Protein AF-A0A437UVJ8-F1 (afdb_monomer_lite)

Secondary structure (DSSP, 8-state):
-----S----EE------------------PPPPPP------PPPP--------PPPPPP--S--PPPPP--------------------------------TTSHHHHHHHHHHHHHHHHHHHHHHHHHHHHHHHHHHHHHT-HHHHHHHHHHHTTSTTHHHHHHHHHHHHHHHHHHHHTTT-THHHHHHHHHHHHH-SHHHHHHHHHHHHHHHHHHHHHHHHTT-HHHHHHHHHHHHHTT-TTHHHHHHHHHHHHHHHHHHHHHHTT-HHHHHHHHHHTTT---TTS--HHHHHHHHSPPPPPSEEEEE-TTS-S-SEEEEEE-TTS--EEEEEEETTEEEEEEEE-TT-EEEEEE-SEEEEEEEEE-S---HHHHTT-TTSEEEEE-BTTBSEEEEPTTEEEEEE--S-EEE---SHHHHH--

Radius of gyration: 49.09 Å; chains: 1; bounding box: 121×62×156 Å

Structure (mmCIF, N/CA/C/O backbone):
data_AF-A0A437UVJ8-F1
#
_entry.id   AF-A0A437UVJ8-F1
#
loop_
_atom_site.group_PDB
_atom_site.id
_atom_site.type_symbol
_atom_site.label_atom_id
_atom_site.label_alt_id
_atom_site.label_comp_id
_atom_site.label_asym_id
_atom_site.label_entity_id
_atom_site.label_seq_id
_atom_site.pdbx_PDB_ins_code
_atom_site.Cartn_x
_atom_site.Cartn_y
_atom_site.Cartn_z
_atom_site.occupancy
_atom_site.B_iso_or_equiv
_atom_site.auth_seq_id
_atom_site.auth_comp_id
_atom_site.auth_asym_id
_atom_site.auth_atom_id
_atom_site.pdbx_PDB_model_num
ATOM 1 N N . MET A 1 1 ? 27.895 23.394 -26.745 1.00 30.64 1 MET A N 1
ATOM 2 C CA . MET A 1 1 ? 26.952 23.130 -27.858 1.00 30.64 1 MET A CA 1
ATOM 3 C C . MET A 1 1 ? 27.738 22.303 -28.842 1.00 30.64 1 MET A C 1
ATOM 5 O O . MET A 1 1 ? 28.200 22.804 -29.861 1.00 30.64 1 MET A O 1
ATOM 9 N N . ASP A 1 2 ? 28.018 21.077 -28.431 1.00 29.39 2 ASP A N 1
ATOM 10 C CA . ASP A 1 2 ? 28.887 20.183 -29.168 1.00 29.39 2 ASP A CA 1
ATOM 11 C C . ASP A 1 2 ? 27.972 19.329 -30.036 1.00 29.39 2 ASP A C 1
ATOM 13 O O . ASP A 1 2 ? 27.126 18.589 -29.548 1.00 29.39 2 ASP A O 1
ATOM 17 N N . ASN A 1 3 ? 28.047 19.556 -31.345 1.00 36.94 3 ASN A N 1
ATOM 18 C CA . ASN A 1 3 ? 27.390 18.700 -32.321 1.00 36.94 3 ASN A CA 1
ATOM 19 C C . ASN A 1 3 ? 27.933 17.277 -32.167 1.00 36.94 3 ASN A C 1
ATOM 21 O O . ASN A 1 3 ? 29.120 17.112 -31.874 1.00 36.94 3 ASN A O 1
ATOM 25 N N . ILE A 1 4 ? 27.102 16.273 -32.457 1.00 39.38 4 ILE A N 1
ATOM 26 C CA . ILE A 1 4 ? 27.587 14.923 -32.752 1.00 39.38 4 ILE A CA 1
ATOM 27 C C . ILE A 1 4 ? 28.688 15.058 -33.820 1.00 39.38 4 ILE A C 1
ATOM 29 O O . ILE A 1 4 ? 28.456 15.535 -34.936 1.00 39.38 4 ILE A O 1
ATOM 33 N N . GLY A 1 5 ? 29.930 14.808 -33.409 1.00 37.84 5 GLY A N 1
ATOM 34 C CA . GLY A 1 5 ? 31.120 15.256 -34.113 1.00 37.84 5 GLY A CA 1
ATOM 35 C C . GLY A 1 5 ? 31.691 14.178 -35.021 1.00 37.84 5 GLY A C 1
ATOM 36 O O . GLY A 1 5 ? 32.257 13.225 -34.513 1.00 37.84 5 GLY A O 1
ATOM 37 N N . LYS A 1 6 ? 31.661 14.449 -36.338 1.00 37.34 6 LYS A N 1
ATOM 38 C CA . LYS A 1 6 ? 32.481 13.844 -37.416 1.00 37.34 6 LYS A CA 1
ATOM 39 C C . LYS A 1 6 ? 32.245 12.329 -37.599 1.00 37.34 6 LYS A C 1
ATOM 41 O O . LYS A 1 6 ? 32.861 11.536 -36.920 1.00 37.34 6 LYS A O 1
ATOM 46 N N . THR A 1 7 ? 31.474 11.830 -38.567 1.00 40.03 7 THR A N 1
ATOM 47 C CA . THR A 1 7 ? 31.443 12.202 -39.989 1.00 40.03 7 THR A CA 1
ATOM 48 C C . THR A 1 7 ? 30.194 11.570 -40.623 1.00 40.03 7 THR A C 1
ATOM 50 O O . THR A 1 7 ? 30.193 10.373 -40.864 1.00 40.03 7 THR A O 1
ATOM 53 N N . PHE A 1 8 ? 29.151 12.334 -40.968 1.00 45.28 8 PHE A N 1
ATOM 54 C CA . PHE A 1 8 ? 28.099 11.804 -41.850 1.00 45.28 8 PHE A CA 1
ATOM 55 C C . PHE A 1 8 ? 28.640 11.819 -43.285 1.00 45.28 8 PHE A C 1
ATOM 57 O O . PHE A 1 8 ? 28.473 12.793 -44.022 1.00 45.28 8 PHE A O 1
ATOM 64 N N . LYS A 1 9 ? 29.431 10.805 -43.640 1.00 49.38 9 LYS A N 1
ATOM 65 C CA . LYS A 1 9 ? 30.062 10.694 -44.956 1.00 49.38 9 LYS A CA 1
ATOM 66 C C . LYS A 1 9 ? 29.317 9.634 -45.751 1.00 49.38 9 LYS A C 1
ATOM 68 O O . LYS A 1 9 ? 29.670 8.471 -45.662 1.00 49.38 9 LYS A O 1
ATOM 73 N N . GLY A 1 10 ? 28.319 10.050 -46.530 1.00 43.91 10 GLY A N 1
ATOM 74 C CA . GLY A 1 10 ? 27.759 9.183 -47.563 1.00 43.91 10 GLY A CA 1
ATOM 75 C C . GLY A 1 10 ? 28.872 8.830 -48.546 1.00 43.91 10 GLY A C 1
ATOM 76 O O . GLY A 1 10 ? 29.345 9.694 -49.289 1.00 43.91 10 GLY A O 1
ATOM 77 N N . LEU A 1 11 ? 29.361 7.598 -48.482 1.00 50.91 11 LEU A N 1
ATOM 78 C CA . LEU A 1 11 ? 30.217 7.025 -49.510 1.00 50.91 11 LEU A CA 1
ATOM 79 C C . LEU A 1 11 ? 29.343 6.073 -50.331 1.00 50.91 11 LEU A C 1
ATOM 81 O O . LEU A 1 11 ? 28.667 5.235 -49.729 1.00 50.91 11 LEU A O 1
ATOM 85 N N . PRO A 1 12 ? 29.318 6.199 -51.669 1.00 47.44 12 PRO A N 1
ATOM 86 C CA . PRO A 1 12 ? 28.637 5.220 -52.501 1.00 47.44 12 PRO A CA 1
ATOM 87 C C . PRO A 1 12 ? 29.308 3.859 -52.299 1.00 47.44 12 PRO A C 1
ATOM 89 O O . PRO A 1 12 ? 30.537 3.768 -52.308 1.00 47.44 12 PRO A O 1
ATOM 92 N N . LEU A 1 13 ? 28.505 2.816 -52.108 1.00 44.78 13 LEU A N 1
ATOM 93 C CA . LEU A 1 13 ? 28.968 1.434 -52.136 1.00 44.78 13 LEU A CA 1
ATOM 94 C C . LEU A 1 13 ? 29.462 1.164 -53.562 1.00 44.78 13 LEU A C 1
ATOM 96 O O . LEU A 1 13 ? 28.686 1.242 -54.515 1.00 44.78 13 LEU A O 1
ATOM 100 N N . GLU A 1 14 ? 30.767 0.951 -53.728 1.00 40.16 14 GLU A N 1
ATOM 101 C CA . GLU A 1 14 ? 31.361 0.708 -55.043 1.00 40.16 14 GLU A CA 1
ATOM 102 C C . GLU A 1 14 ? 30.761 -0.575 -55.653 1.00 40.16 14 GLU A C 1
ATOM 104 O O . GLU A 1 14 ? 30.834 -1.653 -55.066 1.00 40.16 14 GLU A O 1
ATOM 109 N N . GLU A 1 15 ? 30.129 -0.458 -56.830 1.00 39.84 15 GLU A N 1
ATOM 110 C CA . GLU A 1 15 ? 29.706 -1.605 -57.642 1.00 39.84 15 GLU A CA 1
ATOM 111 C C . GLU A 1 15 ? 30.955 -2.330 -58.167 1.00 39.84 15 GLU A C 1
ATOM 113 O O . GLU A 1 15 ? 31.654 -1.823 -59.049 1.00 39.84 15 GLU A O 1
ATOM 118 N N . ASP A 1 16 ? 31.228 -3.531 -57.653 1.00 37.28 16 ASP A N 1
ATOM 119 C CA . ASP A 1 16 ? 32.323 -4.373 -58.134 1.00 37.28 16 ASP A CA 1
ATOM 120 C C . ASP A 1 16 ? 32.090 -4.816 -59.590 1.00 37.28 16 ASP A C 1
ATOM 122 O O . ASP A 1 16 ? 31.302 -5.716 -59.904 1.00 37.28 16 ASP A O 1
ATOM 126 N N . ALA A 1 17 ? 32.841 -4.195 -60.500 1.00 31.62 17 ALA A N 1
ATOM 127 C CA . ALA A 1 17 ? 33.064 -4.686 -61.847 1.00 31.62 17 ALA A CA 1
ATOM 128 C C . ALA A 1 17 ? 34.191 -5.734 -61.848 1.00 31.62 17 ALA A C 1
ATOM 130 O O . ALA A 1 17 ? 35.330 -5.470 -61.473 1.00 31.62 17 ALA A O 1
ATOM 131 N N . SER A 1 18 ? 33.847 -6.922 -62.341 1.00 36.00 18 SER A N 1
ATOM 132 C CA . SER A 1 18 ? 34.721 -8.050 -62.681 1.00 36.00 18 SER A CA 1
ATOM 133 C C . SER A 1 18 ? 36.075 -7.670 -63.309 1.00 36.00 18 SER A C 1
ATOM 135 O O . SER A 1 18 ? 36.103 -7.008 -64.347 1.00 36.00 18 SER A O 1
ATOM 137 N N . ALA A 1 19 ? 37.172 -8.222 -62.769 1.00 32.19 19 ALA A N 1
ATOM 138 C CA . ALA A 1 19 ? 38.284 -8.782 -63.548 1.00 32.19 19 ALA A CA 1
ATOM 139 C C . ALA A 1 19 ? 39.224 -9.646 -62.681 1.00 32.19 19 ALA A C 1
ATOM 141 O O . ALA A 1 19 ? 39.694 -9.222 -61.629 1.00 32.19 19 ALA A O 1
ATOM 142 N N . ASP A 1 20 ? 39.512 -10.849 -63.185 1.00 34.28 20 ASP A N 1
ATOM 143 C CA . ASP A 1 20 ? 40.611 -11.740 -62.798 1.00 34.28 20 ASP A CA 1
ATOM 144 C C . ASP A 1 20 ? 41.959 -11.014 -62.604 1.00 34.28 20 ASP A C 1
ATOM 146 O O . ASP A 1 20 ? 42.298 -10.129 -63.391 1.00 34.28 20 ASP A O 1
ATOM 150 N N . VAL A 1 21 ? 42.786 -11.490 -61.658 1.00 32.75 21 VAL A N 1
ATOM 151 C CA . VAL A 1 21 ? 44.119 -12.095 -61.912 1.00 32.75 21 VAL A CA 1
ATOM 152 C C . VAL A 1 21 ? 44.901 -12.323 -60.599 1.00 32.75 21 VAL A C 1
ATOM 154 O O . VAL A 1 21 ? 45.072 -11.424 -59.786 1.00 32.75 21 VAL A O 1
ATOM 157 N N . ALA A 1 22 ? 45.487 -13.525 -60.531 1.00 30.48 22 ALA A N 1
ATOM 158 C CA . ALA A 1 22 ? 46.674 -13.964 -59.782 1.00 30.48 22 ALA A CA 1
ATOM 159 C C . ALA A 1 22 ? 46.562 -14.301 -58.283 1.00 30.48 22 ALA A C 1
ATOM 161 O O . ALA A 1 22 ? 46.525 -13.459 -57.395 1.00 30.48 22 ALA A O 1
ATOM 162 N N . ALA A 1 23 ? 46.670 -15.610 -58.055 1.00 34.22 23 ALA A N 1
ATOM 163 C CA . ALA A 1 23 ? 47.070 -16.257 -56.821 1.00 34.22 23 ALA A CA 1
ATOM 164 C C . ALA A 1 23 ? 48.519 -15.924 -56.423 1.00 34.22 23 ALA A C 1
ATOM 166 O O . ALA A 1 23 ? 49.393 -15.992 -57.283 1.00 34.22 23 ALA A O 1
ATOM 167 N N . GLU A 1 24 ? 48.783 -15.746 -55.123 1.00 31.47 24 GLU A N 1
ATOM 168 C CA . GLU A 1 24 ? 49.920 -16.391 -54.448 1.00 31.47 24 GLU A CA 1
ATOM 169 C C . GLU A 1 24 ? 49.739 -16.441 -52.913 1.00 31.47 24 GLU A C 1
ATOM 171 O O . GLU A 1 24 ? 49.370 -15.460 -52.276 1.00 31.47 24 GLU A O 1
ATOM 176 N N . SER A 1 25 ? 50.038 -17.628 -52.369 1.00 34.25 25 SER A N 1
ATOM 177 C CA . SER A 1 25 ? 50.480 -17.974 -51.003 1.00 34.25 25 SER A CA 1
ATOM 178 C C . SER A 1 25 ? 49.618 -17.664 -49.766 1.00 34.25 25 SER A C 1
ATOM 180 O O . SER A 1 25 ? 49.645 -16.583 -49.190 1.00 34.25 25 SER A O 1
ATOM 182 N N . ALA A 1 26 ? 48.977 -18.745 -49.315 1.00 32.97 26 ALA A N 1
ATOM 183 C CA . ALA A 1 26 ? 48.828 -19.232 -47.943 1.00 32.97 26 ALA A CA 1
ATOM 184 C C . ALA A 1 26 ? 49.648 -18.555 -46.823 1.00 32.97 26 ALA A C 1
ATOM 186 O O . ALA A 1 26 ? 50.875 -18.545 -46.873 1.00 32.97 26 ALA A O 1
ATOM 187 N N . ASP A 1 27 ? 48.963 -18.248 -45.717 1.00 36.09 27 ASP A N 1
ATOM 188 C CA . ASP A 1 27 ? 49.369 -18.797 -44.424 1.00 36.09 27 ASP A CA 1
ATOM 189 C C . ASP A 1 27 ? 48.134 -19.190 -43.599 1.00 36.09 27 ASP A C 1
ATOM 191 O O . ASP A 1 27 ? 47.104 -18.519 -43.599 1.00 36.09 27 ASP A O 1
ATOM 195 N N . THR A 1 28 ? 48.220 -20.363 -42.987 1.00 31.59 28 THR A N 1
ATOM 196 C CA . THR A 1 28 ? 47.161 -21.040 -42.230 1.00 31.59 28 THR A CA 1
ATOM 197 C C . THR A 1 28 ? 47.466 -20.886 -40.750 1.00 31.59 28 THR A C 1
ATOM 199 O O . THR A 1 28 ? 48.603 -21.139 -40.379 1.00 31.59 28 THR A O 1
ATOM 202 N N . GLN A 1 29 ? 46.467 -20.559 -39.921 1.00 34.19 29 GLN A N 1
ATOM 203 C CA . GLN A 1 29 ? 46.227 -21.088 -38.559 1.00 34.19 29 GLN A CA 1
ATOM 204 C C . GLN A 1 29 ? 45.229 -20.171 -37.826 1.00 34.19 29 GLN A C 1
ATOM 206 O O . GLN A 1 29 ? 45.334 -18.960 -37.946 1.00 34.19 29 GLN A O 1
ATOM 211 N N . VAL A 1 30 ? 44.274 -20.591 -36.996 1.00 33.19 30 VAL A N 1
ATOM 212 C CA . VAL A 1 30 ? 43.618 -21.857 -36.623 1.00 33.19 30 VAL A CA 1
ATOM 213 C C . VAL A 1 30 ? 42.291 -21.375 -36.010 1.00 33.19 30 VAL A C 1
ATOM 215 O O . VAL A 1 30 ? 42.305 -20.493 -35.153 1.00 33.19 30 VAL A O 1
ATOM 218 N N . ALA A 1 31 ? 41.155 -21.912 -36.455 1.00 35.25 31 ALA A N 1
ATOM 219 C CA . ALA A 1 31 ? 39.865 -21.697 -35.798 1.00 35.25 31 ALA A CA 1
ATOM 220 C C . ALA A 1 31 ? 39.761 -22.607 -34.559 1.00 35.25 31 ALA A C 1
ATOM 222 O O . ALA A 1 31 ? 40.163 -23.770 -34.655 1.00 35.25 31 ALA A O 1
ATOM 223 N N . PRO A 1 32 ? 39.227 -22.143 -33.416 1.00 41.03 32 PRO A N 1
ATOM 224 C CA . PRO A 1 32 ? 38.812 -23.051 -32.357 1.00 41.03 32 PRO A CA 1
ATOM 225 C C . PRO A 1 32 ? 37.486 -23.736 -32.734 1.00 41.03 32 PRO A C 1
ATOM 227 O O . PRO A 1 32 ? 36.556 -23.097 -33.224 1.00 41.03 32 PRO A O 1
ATOM 230 N N . GLU A 1 33 ? 37.436 -25.053 -32.529 1.00 40.62 33 GLU A N 1
ATOM 231 C CA . GLU A 1 33 ? 36.262 -25.909 -32.739 1.00 40.62 33 GLU A CA 1
ATOM 232 C C . GLU A 1 33 ? 35.091 -25.551 -31.798 1.00 40.62 33 GLU A C 1
ATOM 234 O O . GLU A 1 33 ? 35.321 -25.072 -30.683 1.00 40.62 33 GLU A O 1
ATOM 239 N N . PRO A 1 34 ? 33.833 -25.810 -32.208 1.00 40.16 34 PRO A N 1
ATOM 240 C CA . PRO A 1 34 ? 32.656 -25.573 -31.379 1.00 40.16 34 PRO A CA 1
ATOM 241 C C . PRO A 1 34 ? 32.544 -26.637 -30.279 1.00 40.16 34 PRO A C 1
ATOM 243 O O . PRO A 1 34 ? 32.515 -27.836 -30.559 1.00 40.16 34 PRO A O 1
ATOM 246 N N . VAL A 1 35 ? 32.450 -26.203 -29.022 1.00 44.69 35 VAL A N 1
ATOM 247 C CA . VAL A 1 35 ? 32.125 -27.087 -27.895 1.00 44.69 35 VAL A CA 1
ATOM 248 C C . VAL A 1 35 ? 30.613 -27.317 -27.814 1.00 44.69 35 VAL A C 1
ATOM 250 O O . VAL A 1 35 ? 29.823 -26.382 -27.718 1.00 44.69 35 VAL A O 1
ATOM 253 N N . ASP A 1 36 ? 30.245 -28.594 -27.878 1.00 36.53 36 ASP A N 1
ATOM 254 C CA . ASP A 1 36 ? 28.903 -29.164 -27.736 1.00 36.53 36 ASP A CA 1
ATOM 255 C C . ASP A 1 36 ? 28.364 -28.974 -26.295 1.00 36.53 36 ASP A C 1
ATOM 257 O O . ASP A 1 36 ? 29.069 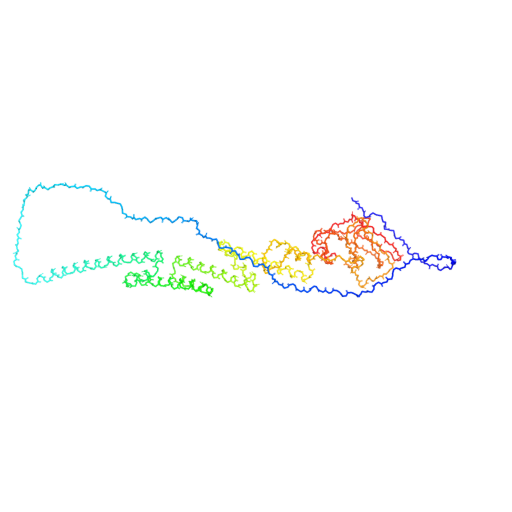-29.315 -25.334 1.00 36.53 36 ASP A O 1
ATOM 261 N N . PRO A 1 37 ? 27.146 -28.429 -26.093 1.00 45.75 37 PRO A N 1
ATOM 262 C CA . PRO A 1 37 ? 26.586 -28.208 -24.770 1.00 45.75 37 PRO A CA 1
ATOM 263 C C . PRO A 1 37 ? 25.905 -29.484 -24.268 1.00 45.75 37 PRO A C 1
ATOM 265 O O . PRO A 1 37 ? 24.725 -29.723 -24.508 1.00 45.75 37 PRO A O 1
ATOM 268 N N . THR A 1 38 ? 26.619 -30.314 -23.511 1.00 37.41 38 THR A N 1
ATOM 269 C CA . THR A 1 38 ? 25.976 -31.314 -22.644 1.00 37.41 38 THR A CA 1
ATOM 270 C C . THR A 1 38 ? 26.791 -31.522 -21.372 1.00 37.41 38 THR A C 1
ATOM 272 O O . THR A 1 38 ? 27.713 -32.331 -21.324 1.00 37.41 38 THR A O 1
ATOM 275 N N . ALA A 1 39 ? 26.409 -30.817 -20.308 1.00 35.31 39 ALA A N 1
ATOM 276 C CA . ALA A 1 39 ? 26.750 -31.191 -18.941 1.00 35.31 39 ALA A CA 1
ATOM 277 C C . ALA A 1 39 ? 25.602 -30.799 -18.003 1.00 35.31 39 ALA A C 1
ATOM 279 O O . ALA A 1 39 ? 25.485 -29.669 -17.542 1.00 35.31 39 ALA A O 1
ATOM 280 N N . VAL A 1 40 ? 24.744 -31.782 -17.746 1.00 39.47 40 VAL A N 1
ATOM 281 C CA . VAL A 1 40 ? 23.846 -31.833 -16.594 1.00 39.47 40 VAL A CA 1
ATOM 282 C C . VAL A 1 40 ? 24.712 -31.969 -15.338 1.00 39.47 40 VAL A C 1
ATOM 284 O O . VAL A 1 40 ? 25.408 -32.970 -15.180 1.00 39.47 40 VAL A O 1
ATOM 287 N N . GLN A 1 41 ? 24.647 -30.994 -14.435 1.00 37.09 41 GLN A N 1
ATOM 288 C CA . GLN A 1 41 ? 25.031 -31.134 -13.026 1.00 37.09 41 GLN A CA 1
ATOM 289 C C . GLN A 1 41 ? 23.935 -30.444 -12.208 1.00 37.09 41 GLN A C 1
ATOM 291 O O . GLN A 1 41 ? 23.757 -29.237 -12.282 1.00 37.09 41 GLN A O 1
ATOM 296 N N . ALA A 1 42 ? 22.974 -31.224 -11.715 1.00 35.25 42 ALA A N 1
ATOM 297 C CA . ALA A 1 42 ? 22.994 -31.849 -10.390 1.00 35.25 42 ALA A CA 1
ATOM 298 C C . ALA A 1 42 ? 22.687 -3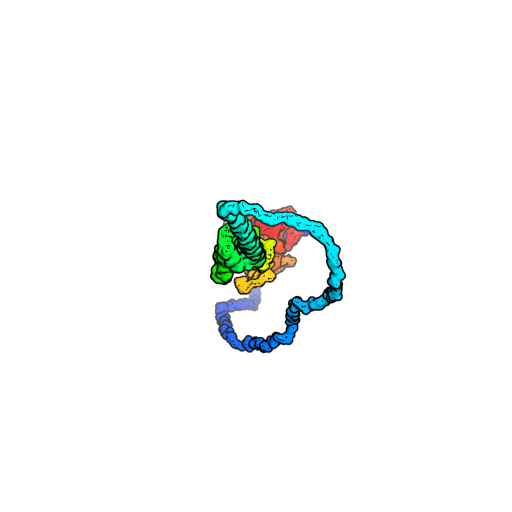0.818 -9.294 1.00 35.25 42 ALA A C 1
ATOM 300 O O . ALA A 1 42 ? 23.565 -30.114 -8.804 1.00 35.25 42 ALA A O 1
ATOM 301 N N . ALA A 1 43 ? 21.399 -30.761 -8.949 1.00 38.72 43 ALA A N 1
ATOM 302 C CA . ALA A 1 43 ? 20.881 -30.089 -7.770 1.00 38.72 43 ALA A CA 1
ATOM 303 C C . ALA A 1 43 ? 21.575 -30.618 -6.500 1.00 38.72 43 ALA A C 1
ATOM 305 O O . ALA A 1 43 ? 21.777 -31.832 -6.394 1.00 38.72 43 ALA A O 1
ATOM 306 N N . PRO A 1 44 ? 21.915 -29.760 -5.526 1.00 45.62 44 PRO A N 1
ATOM 307 C CA . PRO A 1 44 ? 22.248 -30.234 -4.195 1.00 45.62 44 PRO A CA 1
ATOM 308 C C . PRO A 1 44 ? 20.981 -30.741 -3.485 1.00 45.62 44 PRO A C 1
ATOM 310 O O . PRO A 1 44 ? 19.945 -30.079 -3.473 1.00 45.62 44 PRO A O 1
ATOM 313 N N . GLU A 1 45 ? 21.084 -31.946 -2.924 1.00 45.59 45 GLU A N 1
ATOM 314 C CA . GLU A 1 45 ? 20.082 -32.579 -2.062 1.00 45.59 45 GLU A CA 1
ATOM 315 C C . GLU A 1 45 ? 19.835 -31.772 -0.767 1.00 45.59 45 GLU A C 1
ATOM 317 O O . GLU A 1 45 ? 20.728 -31.055 -0.305 1.00 45.59 45 GLU A O 1
ATOM 322 N N . PRO A 1 46 ? 18.631 -31.884 -0.170 1.00 40.44 46 PRO A N 1
ATOM 323 C CA . PRO A 1 46 ? 18.207 -31.067 0.961 1.00 40.44 46 PRO A CA 1
ATOM 324 C C . PRO A 1 46 ? 18.918 -31.483 2.254 1.00 40.44 46 PRO A C 1
ATOM 326 O O . PRO A 1 46 ? 18.992 -32.664 2.593 1.00 40.44 46 PRO A O 1
ATOM 329 N N . VAL A 1 47 ? 19.405 -30.496 3.004 1.00 44.56 47 VAL A N 1
ATOM 330 C CA . VAL A 1 47 ? 19.905 -30.686 4.370 1.00 44.56 47 VAL A CA 1
ATOM 331 C C . VAL A 1 47 ? 18.720 -30.670 5.338 1.00 44.56 47 VAL A C 1
ATOM 333 O O . VAL A 1 47 ? 18.049 -29.653 5.487 1.00 44.56 47 VAL A O 1
ATOM 336 N N . ASP A 1 48 ? 18.464 -31.820 5.962 1.00 38.06 48 ASP A N 1
ATOM 337 C CA . ASP A 1 48 ? 17.498 -32.027 7.051 1.00 38.06 48 ASP A CA 1
ATOM 338 C C . ASP A 1 48 ? 18.011 -31.341 8.343 1.00 38.06 48 ASP A C 1
ATOM 340 O O . ASP A 1 48 ? 19.222 -31.382 8.605 1.00 38.06 48 ASP A O 1
ATOM 344 N N . PRO A 1 49 ? 17.153 -30.691 9.157 1.00 46.94 49 PRO A N 1
ATOM 345 C CA . PRO A 1 49 ? 17.567 -29.823 10.244 1.00 46.94 49 PRO A CA 1
ATOM 346 C C . PRO A 1 49 ? 17.720 -30.626 11.538 1.00 46.94 49 PRO A C 1
ATOM 348 O O . PRO A 1 49 ? 16.762 -31.190 12.065 1.00 46.94 49 PRO A O 1
ATOM 351 N N . ALA A 1 50 ? 18.924 -30.639 12.099 1.00 36.94 50 ALA A N 1
ATOM 352 C CA . ALA A 1 50 ? 19.150 -31.117 13.454 1.00 36.94 50 ALA A CA 1
ATOM 353 C C . ALA A 1 50 ? 20.211 -30.258 14.150 1.00 36.94 50 ALA A C 1
ATOM 355 O O . ALA A 1 50 ? 21.252 -29.952 13.575 1.00 36.94 50 ALA A O 1
ATOM 356 N N . ASP A 1 51 ? 19.909 -29.930 15.406 1.00 36.81 51 ASP A N 1
ATOM 357 C CA . ASP A 1 51 ? 20.785 -29.372 16.442 1.00 36.81 51 ASP A CA 1
ATOM 358 C C . ASP A 1 51 ? 20.982 -27.847 16.499 1.00 36.81 51 ASP A C 1
ATOM 360 O O . ASP A 1 51 ? 22.056 -27.316 16.230 1.00 36.81 51 ASP A O 1
ATOM 364 N N . ALA A 1 52 ? 19.966 -27.156 17.034 1.00 34.81 52 ALA A N 1
ATOM 365 C CA . ALA A 1 52 ? 20.169 -26.030 17.956 1.00 34.81 52 ALA A CA 1
ATOM 366 C C . ALA A 1 52 ? 18.939 -25.807 18.862 1.00 34.81 52 ALA A C 1
ATOM 368 O O . ALA A 1 52 ? 18.291 -24.765 18.831 1.00 34.81 52 ALA A O 1
ATOM 369 N N . GLN A 1 53 ? 18.607 -26.791 19.704 1.00 37.50 53 GLN A N 1
ATOM 370 C CA . GLN A 1 53 ? 17.834 -26.517 20.917 1.00 37.50 53 GLN A CA 1
ATOM 371 C C . GLN A 1 53 ? 18.787 -25.969 21.985 1.00 37.50 53 GLN A C 1
ATOM 373 O O . GLN A 1 53 ? 19.532 -26.726 22.604 1.00 37.50 53 GLN A O 1
ATOM 378 N N . VAL A 1 54 ? 18.742 -24.661 22.233 1.00 40.03 54 VAL A N 1
ATOM 379 C CA . VAL A 1 54 ? 19.178 -24.089 23.512 1.00 40.03 54 VAL A CA 1
ATOM 380 C C . VAL A 1 54 ? 17.937 -23.517 24.178 1.00 40.03 54 VAL A C 1
ATOM 382 O O . VAL A 1 54 ? 17.451 -22.448 23.822 1.00 40.03 54 VAL A O 1
ATOM 385 N N . ALA A 1 55 ? 17.392 -24.286 25.117 1.00 36.56 55 ALA A N 1
ATOM 386 C CA . ALA A 1 55 ? 16.381 -23.806 26.043 1.00 36.56 55 ALA A CA 1
ATOM 387 C C . ALA A 1 55 ? 16.991 -22.708 26.938 1.00 36.56 55 ALA A C 1
ATOM 389 O O . ALA A 1 55 ? 18.116 -22.888 27.415 1.00 36.56 55 ALA A O 1
ATOM 390 N N . PRO A 1 56 ? 16.289 -21.593 27.194 1.00 43.19 56 PRO A N 1
ATOM 391 C CA . PRO A 1 56 ? 16.735 -20.618 28.180 1.00 43.19 56 PRO A CA 1
ATOM 392 C C . PRO A 1 56 ? 16.615 -21.192 29.602 1.00 43.19 56 PRO A C 1
ATOM 394 O O . PRO A 1 56 ? 15.616 -21.824 29.952 1.00 43.19 56 PRO A O 1
ATOM 397 N N . GLU A 1 57 ? 17.641 -20.963 30.426 1.00 47.72 57 GLU A N 1
ATOM 398 C CA . GLU A 1 57 ? 17.596 -21.224 31.869 1.00 47.72 57 GLU A CA 1
ATOM 399 C C . GLU A 1 57 ? 16.542 -20.332 32.561 1.00 47.72 57 GLU A C 1
ATOM 401 O O . GLU A 1 57 ? 16.336 -19.185 32.152 1.00 47.72 57 GLU A O 1
ATOM 406 N N . PRO A 1 58 ? 15.871 -20.822 33.622 1.00 41.16 58 PRO A N 1
ATOM 407 C CA . PRO A 1 58 ? 14.823 -20.078 34.305 1.00 41.16 58 PRO A CA 1
ATOM 408 C C . PRO A 1 58 ? 15.431 -18.985 35.191 1.00 41.16 58 PRO A C 1
ATOM 410 O O . PRO A 1 58 ? 16.127 -19.277 36.164 1.00 41.16 58 PRO A O 1
ATOM 413 N N . VAL A 1 59 ? 15.137 -17.720 34.887 1.00 47.25 59 VAL A N 1
ATOM 414 C CA . VAL A 1 59 ? 15.441 -16.592 35.777 1.00 47.25 59 VAL A CA 1
ATOM 415 C C . VAL A 1 59 ? 14.302 -16.365 36.774 1.00 47.25 59 VAL A C 1
ATOM 417 O O . VAL A 1 59 ? 13.154 -16.119 36.414 1.00 47.25 59 VAL A O 1
ATOM 420 N N . ASP A 1 60 ? 14.676 -16.484 38.044 1.00 37.75 60 ASP A N 1
ATOM 421 C CA . ASP A 1 60 ? 13.920 -16.233 39.271 1.00 37.75 60 ASP A CA 1
ATOM 422 C C . ASP A 1 60 ? 13.393 -14.779 39.334 1.00 37.75 60 ASP A C 1
ATOM 424 O O . ASP A 1 60 ? 14.195 -13.838 39.279 1.00 37.75 60 ASP A O 1
ATOM 428 N N . PRO A 1 61 ? 12.072 -14.540 39.457 1.00 38.88 61 PRO A N 1
ATOM 429 C CA . PRO A 1 61 ? 11.530 -13.199 39.609 1.00 38.88 61 PRO A CA 1
ATOM 430 C C . PRO A 1 61 ? 11.556 -12.797 41.088 1.00 38.88 61 PRO A C 1
ATOM 432 O O . PRO A 1 61 ? 10.535 -12.808 41.772 1.00 38.88 61 PRO A O 1
ATOM 435 N N . THR A 1 62 ? 12.721 -12.388 41.587 1.00 38.31 62 THR A N 1
ATOM 436 C CA . THR A 1 62 ? 12.832 -11.767 42.914 1.00 38.31 62 THR A CA 1
ATOM 437 C C . THR A 1 62 ? 13.561 -10.429 42.826 1.00 38.31 62 THR A C 1
ATOM 439 O O . THR A 1 62 ? 14.761 -10.349 43.067 1.00 38.31 62 THR A O 1
ATOM 442 N N . ALA A 1 63 ? 12.823 -9.356 42.513 1.00 33.28 63 ALA A N 1
ATOM 443 C CA . ALA A 1 63 ? 13.146 -7.992 42.948 1.00 33.28 63 ALA A CA 1
ATOM 444 C C . ALA A 1 63 ? 11.969 -7.016 42.741 1.00 33.28 63 ALA A C 1
ATOM 446 O O . ALA A 1 63 ? 11.702 -6.554 41.640 1.00 33.28 63 ALA A O 1
ATOM 447 N N . ALA A 1 64 ? 11.344 -6.658 43.865 1.00 35.72 64 ALA A N 1
ATOM 448 C CA . ALA A 1 64 ? 10.857 -5.319 44.196 1.00 35.72 64 ALA A CA 1
ATOM 449 C C . ALA A 1 64 ? 9.846 -4.627 43.256 1.00 35.72 64 ALA A C 1
ATOM 451 O O . ALA A 1 64 ? 10.195 -3.750 42.470 1.00 35.72 64 ALA A O 1
ATOM 452 N N . GLN A 1 65 ? 8.557 -4.842 43.530 1.00 33.69 65 GLN A N 1
ATOM 453 C CA . GLN A 1 65 ? 7.590 -3.743 43.514 1.00 33.69 65 GLN A CA 1
ATOM 454 C C . GLN A 1 65 ? 6.928 -3.641 44.886 1.00 33.69 65 GLN A C 1
ATOM 456 O O . GLN A 1 65 ? 6.332 -4.586 45.398 1.00 33.69 65 GLN A O 1
ATOM 461 N N . ALA A 1 66 ? 7.133 -2.481 45.506 1.00 36.47 66 ALA A N 1
ATOM 462 C CA . ALA A 1 66 ? 6.573 -2.104 46.787 1.00 36.47 66 ALA A CA 1
ATOM 463 C C . ALA A 1 66 ? 5.050 -1.977 46.667 1.00 36.47 66 ALA A C 1
ATOM 465 O O . ALA A 1 66 ? 4.546 -1.137 45.923 1.00 36.47 66 ALA A O 1
ATOM 466 N N . ALA A 1 67 ? 4.331 -2.802 47.424 1.00 34.69 67 ALA A N 1
ATOM 467 C CA . ALA A 1 67 ? 2.927 -2.575 47.718 1.00 34.69 67 ALA A CA 1
ATOM 468 C C . ALA A 1 67 ? 2.802 -1.374 48.676 1.00 34.69 67 ALA A C 1
ATOM 470 O O . ALA A 1 67 ? 3.566 -1.304 49.644 1.00 34.69 67 ALA A O 1
ATOM 471 N N . PRO A 1 68 ? 1.867 -0.433 48.461 1.00 41.00 68 PRO A N 1
ATOM 472 C CA . PRO A 1 68 ? 1.491 0.503 49.508 1.00 41.00 68 PRO A CA 1
ATOM 473 C C . PRO A 1 68 ? 0.712 -0.238 50.606 1.00 41.00 68 PRO A C 1
ATOM 475 O O . PRO A 1 68 ? -0.240 -0.970 50.333 1.00 41.00 68 PRO A O 1
ATOM 478 N N . GLU A 1 69 ? 1.157 -0.058 51.849 1.00 42.03 69 GLU A N 1
ATOM 479 C CA . GLU A 1 69 ? 0.511 -0.562 53.063 1.00 42.03 69 GLU A CA 1
ATOM 480 C C . GLU A 1 69 ? -0.910 0.012 53.257 1.00 42.03 69 GLU A C 1
ATOM 482 O O . GLU A 1 69 ? -1.203 1.125 52.805 1.00 42.03 69 GLU A O 1
ATOM 487 N N . PRO A 1 70 ? -1.804 -0.725 53.946 1.00 39.56 70 PRO A N 1
ATOM 488 C CA . PRO A 1 70 ? -3.192 -0.330 54.147 1.00 39.56 70 PRO A CA 1
ATOM 489 C C . PRO A 1 70 ? -3.302 0.797 55.183 1.00 39.56 70 PRO A C 1
ATOM 491 O O . PRO A 1 70 ? -2.785 0.690 56.294 1.00 39.56 70 PRO A O 1
ATOM 494 N N . VAL A 1 71 ? -4.022 1.868 54.845 1.00 44.06 71 VAL A N 1
ATOM 495 C CA . VAL A 1 71 ? -4.389 2.916 55.808 1.00 44.06 71 VAL A CA 1
ATOM 496 C C . VAL A 1 71 ? -5.646 2.510 56.579 1.00 44.06 71 VAL A C 1
ATOM 498 O O . VAL A 1 71 ? -6.758 2.535 56.059 1.00 44.06 71 VAL A O 1
ATOM 501 N N . ASP A 1 72 ? -5.432 2.134 57.838 1.00 35.94 72 ASP A N 1
ATOM 502 C CA . ASP A 1 72 ? -6.441 1.942 58.881 1.00 35.94 72 ASP A CA 1
ATOM 503 C C . ASP A 1 72 ? -6.925 3.314 59.407 1.00 35.94 72 ASP A C 1
ATOM 505 O O . ASP A 1 72 ? -6.104 4.117 59.871 1.00 35.94 72 ASP A O 1
ATOM 509 N N . PRO A 1 73 ? -8.228 3.647 59.339 1.00 44.59 73 PRO A N 1
ATOM 510 C CA . PRO A 1 73 ? -8.736 4.909 59.840 1.00 44.59 73 PRO A CA 1
ATOM 511 C C . PRO A 1 73 ? -9.141 4.755 61.306 1.00 44.59 73 PRO A C 1
ATOM 513 O O . PRO A 1 73 ? -10.321 4.613 61.604 1.00 44.59 73 PRO A O 1
ATOM 516 N N . THR A 1 74 ? -8.206 4.839 62.254 1.00 35.69 74 THR A N 1
ATOM 517 C CA . THR A 1 74 ? -8.554 5.181 63.647 1.00 35.69 74 THR A CA 1
ATOM 518 C C . THR A 1 74 ? -7.369 5.808 64.383 1.00 35.69 74 THR A C 1
ATOM 520 O O . THR A 1 74 ? -6.472 5.124 64.868 1.00 35.69 74 THR A O 1
ATOM 523 N N . ALA A 1 75 ? -7.420 7.130 64.559 1.00 32.66 75 ALA A N 1
ATOM 524 C CA . ALA A 1 75 ? -6.721 7.829 65.631 1.00 32.66 75 ALA A CA 1
ATOM 525 C C . ALA A 1 75 ? -7.721 8.712 66.383 1.00 32.66 75 ALA A C 1
ATOM 527 O O . ALA A 1 75 ? -8.526 9.442 65.809 1.00 32.66 75 ALA A O 1
ATOM 528 N N . VAL A 1 76 ? -7.669 8.557 67.695 1.00 37.41 76 VAL A N 1
ATOM 529 C CA . VAL A 1 76 ? -8.643 8.933 68.711 1.00 37.41 76 VAL A CA 1
ATOM 530 C C . VAL A 1 76 ? -8.264 10.270 69.376 1.00 37.41 76 VAL A C 1
ATOM 532 O O . VAL A 1 76 ? -7.086 10.550 69.564 1.00 37.41 76 VAL A O 1
ATOM 535 N N . GLN A 1 77 ? -9.303 10.999 69.819 1.00 34.25 77 GLN A N 1
ATOM 536 C CA . GLN A 1 77 ? -9.367 11.991 70.919 1.00 34.25 77 GLN A CA 1
ATOM 537 C C . GLN A 1 77 ? -8.708 13.377 70.769 1.00 34.25 77 GLN A C 1
ATOM 539 O O . GLN A 1 77 ? -7.499 13.511 70.639 1.00 34.25 77 GLN A O 1
ATOM 544 N N . ALA A 1 78 ? -9.486 14.435 71.046 1.00 31.12 78 ALA A N 1
ATOM 545 C CA . ALA A 1 78 ? -9.671 14.914 72.427 1.00 31.12 78 ALA A CA 1
ATOM 546 C C . ALA A 1 78 ? -10.646 16.111 72.515 1.00 31.12 78 ALA A C 1
ATOM 548 O O . ALA A 1 78 ? -10.455 17.126 71.853 1.00 31.12 78 ALA A O 1
ATOM 549 N N . ALA A 1 79 ? -11.636 16.033 73.408 1.00 33.47 79 ALA A N 1
ATOM 550 C CA . ALA A 1 79 ? -12.257 17.200 74.041 1.00 33.47 79 ALA A CA 1
ATOM 551 C C . ALA A 1 79 ? -12.642 16.824 75.493 1.00 33.47 79 ALA A C 1
ATOM 553 O O . ALA A 1 79 ? -13.062 15.684 75.705 1.00 33.47 79 ALA A O 1
ATOM 554 N N . PRO A 1 80 ? -12.430 17.705 76.493 1.00 42.94 80 PRO A N 1
ATOM 555 C CA . PRO A 1 80 ? -12.358 17.316 77.903 1.00 42.94 80 PRO A CA 1
ATOM 556 C C . PRO A 1 80 ? -13.700 17.343 78.668 1.00 42.94 80 PRO A C 1
ATOM 558 O O . PRO A 1 80 ? -14.716 17.835 78.187 1.00 42.94 80 PRO A O 1
ATOM 561 N N . GLU A 1 81 ? -13.618 16.776 79.875 1.00 37.28 81 GLU A N 1
ATOM 562 C CA . GLU A 1 81 ? -14.621 16.403 80.894 1.00 37.28 81 GLU A CA 1
ATOM 563 C C . GLU A 1 81 ? -15.099 17.603 81.802 1.00 37.28 81 GLU A C 1
ATOM 565 O O . GLU A 1 81 ? -14.816 18.746 81.445 1.00 37.28 81 GLU A O 1
ATOM 570 N N . PRO A 1 82 ? -15.843 17.442 82.935 1.00 60.41 82 PRO A N 1
ATOM 571 C CA . PRO A 1 82 ? -17.157 18.067 83.192 1.00 60.41 82 PRO A CA 1
ATOM 572 C C . PRO A 1 82 ? -17.247 18.970 84.460 1.00 60.41 82 PRO A C 1
ATOM 574 O O . PRO A 1 82 ? -16.335 18.988 85.279 1.00 60.41 82 PRO A O 1
ATOM 577 N N . ALA A 1 83 ? -18.379 19.674 84.647 1.00 35.47 83 ALA A N 1
ATOM 578 C CA . ALA A 1 83 ? -18.950 20.269 85.893 1.00 35.47 83 ALA A CA 1
ATOM 579 C C . ALA A 1 83 ? -19.970 21.356 85.459 1.00 35.47 83 ALA A C 1
ATOM 581 O O . ALA A 1 83 ? -19.731 22.013 84.457 1.00 35.47 83 ALA A O 1
ATOM 582 N N . GLU A 1 84 ? -21.130 21.653 86.052 1.00 36.31 84 GLU A N 1
ATOM 583 C CA . GLU A 1 84 ? -21.670 21.527 87.409 1.00 36.31 84 GLU A CA 1
ATOM 584 C C . GLU A 1 84 ? -23.206 21.781 87.345 1.00 36.31 84 GLU A C 1
ATOM 586 O O . GLU A 1 84 ? -23.719 22.409 86.420 1.00 36.31 84 GLU A O 1
ATOM 591 N N . VAL A 1 85 ? -23.943 21.310 88.349 1.00 39.06 85 VAL A N 1
ATOM 592 C CA . VAL A 1 85 ? -25.400 21.459 88.598 1.00 39.06 85 VAL A CA 1
ATOM 593 C C . VAL A 1 85 ? -25.531 22.142 89.982 1.00 39.06 85 VAL A C 1
ATOM 595 O O . VAL A 1 85 ? -24.631 21.902 90.788 1.00 39.06 85 VAL A O 1
ATOM 598 N N . PRO A 1 86 ? -26.642 22.777 90.441 1.00 63.41 86 PRO A N 1
ATOM 599 C CA . PRO A 1 86 ? -27.667 23.707 89.906 1.00 63.41 86 PRO A CA 1
ATOM 600 C C . PRO A 1 86 ? -27.696 25.009 90.806 1.00 63.41 86 PRO A C 1
ATOM 602 O O . PRO A 1 86 ? -26.605 25.331 91.272 1.00 63.41 86 PRO A O 1
ATOM 605 N N . PRO A 1 87 ? -28.787 25.790 91.121 1.00 47.69 87 PRO A N 1
ATOM 606 C CA . PRO A 1 87 ? -30.156 25.400 91.549 1.00 47.69 87 PRO A CA 1
ATOM 607 C C . PRO A 1 87 ? -31.353 26.239 90.999 1.00 47.69 87 PRO A C 1
ATOM 609 O O . PRO A 1 87 ? -31.213 27.329 90.456 1.00 47.69 87 PRO A O 1
ATOM 612 N N . ALA A 1 88 ? -32.560 25.684 91.184 1.00 41.31 88 ALA A N 1
ATOM 613 C CA . ALA A 1 88 ? -33.898 26.318 91.108 1.00 41.31 88 ALA A CA 1
ATOM 614 C C . ALA A 1 88 ? -34.131 27.291 92.312 1.00 41.31 88 ALA A C 1
ATOM 616 O O . ALA A 1 88 ? -33.218 27.350 93.139 1.00 41.31 88 ALA A O 1
ATOM 617 N N . PRO A 1 89 ? -35.291 27.976 92.552 1.00 60.22 89 PRO A N 1
ATOM 618 C CA . PRO A 1 89 ? -36.660 27.823 92.006 1.00 60.22 89 PRO A CA 1
ATOM 619 C C . PRO A 1 89 ? -37.400 29.159 91.699 1.00 60.22 89 PRO A C 1
ATOM 621 O O . PRO A 1 89 ? -36.840 30.236 91.842 1.00 60.22 89 PRO A O 1
ATOM 624 N N . GLU A 1 90 ? -38.604 29.127 91.112 1.00 38.12 90 GLU A N 1
ATOM 625 C CA . GLU A 1 90 ? -39.909 29.593 91.665 1.00 38.12 90 GLU A CA 1
ATOM 626 C C . GLU A 1 90 ? -40.719 30.128 90.454 1.00 38.12 90 GLU A C 1
ATOM 628 O O . GLU A 1 90 ? -40.117 30.578 89.488 1.00 38.12 90 GLU A O 1
ATOM 633 N N . ALA A 1 91 ? -42.045 30.191 90.345 1.00 35.66 91 ALA A N 1
ATOM 634 C CA . ALA A 1 91 ? -43.209 29.646 91.027 1.00 35.66 91 ALA A CA 1
ATOM 635 C C . ALA A 1 91 ? -44.432 30.024 90.138 1.00 35.66 91 ALA A C 1
ATOM 637 O O . ALA A 1 91 ? -44.546 31.182 89.762 1.00 35.66 91 ALA A O 1
ATOM 638 N N . VAL A 1 92 ? -45.283 29.036 89.789 1.00 45.25 92 VAL A N 1
ATOM 639 C CA . VAL A 1 92 ? -46.779 28.978 89.875 1.00 45.25 92 VAL A CA 1
ATOM 640 C C . VAL A 1 92 ? -47.583 30.178 89.254 1.00 45.25 92 VAL A C 1
ATOM 642 O O . VAL A 1 92 ? -47.251 31.319 89.545 1.00 45.25 92 VAL A O 1
ATOM 645 N N . PRO A 1 93 ? -48.721 29.994 88.514 1.00 46.38 93 PRO A N 1
ATOM 646 C CA . PRO A 1 93 ? -49.787 29.120 88.993 1.00 46.38 93 PRO A CA 1
ATOM 647 C C . PRO A 1 93 ? -50.694 28.318 88.035 1.00 46.38 93 PRO A C 1
ATOM 649 O O . PRO A 1 93 ? -51.160 28.765 86.997 1.00 46.38 93 PRO A O 1
ATOM 652 N N . ALA A 1 94 ? -50.969 27.100 88.520 1.00 37.00 94 ALA A N 1
ATOM 653 C CA . ALA A 1 94 ? -52.248 26.394 88.678 1.00 37.00 94 ALA A CA 1
ATOM 654 C C . ALA A 1 94 ? -53.457 26.712 87.762 1.00 37.00 94 ALA A C 1
ATOM 656 O O . ALA A 1 94 ? -54.123 27.726 87.925 1.00 37.00 94 ALA A O 1
ATOM 657 N N . ALA A 1 95 ? -53.791 25.705 86.937 1.00 42.59 95 ALA A N 1
ATOM 658 C CA . ALA A 1 95 ? -55.059 24.948 86.827 1.00 42.59 95 ALA A CA 1
ATOM 659 C C . ALA A 1 95 ? -56.425 25.690 86.768 1.00 42.59 95 ALA A C 1
ATOM 661 O O . ALA A 1 95 ? -56.686 26.636 87.503 1.00 42.59 95 ALA A O 1
ATOM 662 N N . PRO A 1 96 ? -57.398 25.138 86.008 1.00 42.47 96 PRO A N 1
ATOM 663 C CA . PRO A 1 96 ? -58.188 24.045 86.586 1.00 42.47 96 PRO A CA 1
ATOM 664 C C . PRO A 1 96 ? -58.474 22.866 85.635 1.00 42.47 96 PRO A C 1
ATOM 666 O O . PRO A 1 96 ? -58.556 23.002 84.418 1.00 42.47 96 PRO A O 1
ATOM 669 N N . ALA A 1 97 ? -58.667 21.695 86.244 1.00 45.22 97 ALA A N 1
ATOM 670 C CA . ALA A 1 97 ? -59.072 20.434 85.619 1.00 45.22 97 ALA A CA 1
ATOM 671 C C . ALA A 1 97 ? -60.629 20.300 85.540 1.00 45.22 97 ALA A C 1
ATOM 673 O O . ALA A 1 97 ? -61.344 21.252 85.862 1.00 45.22 97 ALA A O 1
ATOM 674 N N . PRO A 1 98 ? -61.199 19.176 85.053 1.00 49.94 98 PRO A N 1
ATOM 675 C CA . PRO A 1 98 ? -62.152 19.126 83.945 1.00 49.94 98 PRO A CA 1
ATOM 676 C C . PRO A 1 98 ? -63.635 19.140 84.368 1.00 49.94 98 PRO A C 1
ATOM 678 O O . PRO A 1 98 ? -64.019 18.620 85.417 1.00 49.94 98 PRO A O 1
ATOM 681 N N . LYS A 1 99 ? -64.518 19.654 83.498 1.00 47.19 99 LYS A N 1
ATOM 682 C CA . LYS A 1 99 ? -65.978 19.479 83.627 1.00 47.19 99 LYS A CA 1
ATOM 683 C C . LYS A 1 99 ? -66.427 18.241 82.844 1.00 47.19 99 LYS A C 1
ATOM 685 O O . LYS A 1 99 ? -66.115 18.101 81.667 1.00 47.19 99 LYS A O 1
ATOM 690 N N . LYS A 1 100 ? -67.171 17.356 83.520 1.00 53.91 100 LYS A N 1
ATOM 691 C CA . LYS A 1 100 ? -67.740 16.097 83.004 1.00 53.91 100 LYS A CA 1
ATOM 692 C C . LYS A 1 100 ? -68.419 16.296 81.639 1.00 53.91 100 LYS A C 1
ATOM 694 O O . LYS A 1 100 ? -69.480 16.915 81.575 1.00 53.91 100 LYS A O 1
ATOM 699 N N . ALA A 1 101 ? -67.848 15.726 80.578 1.00 45.47 101 ALA A N 1
ATOM 700 C CA . ALA A 1 101 ? -68.455 15.686 79.250 1.00 45.47 101 ALA A CA 1
ATOM 701 C C . ALA A 1 101 ? -68.704 14.235 78.801 1.00 45.47 101 ALA A C 1
ATOM 703 O O . ALA A 1 101 ? -67.913 13.333 79.062 1.00 45.47 101 ALA A O 1
ATOM 704 N N . LYS A 1 102 ? -69.872 14.044 78.181 1.00 55.47 102 LYS A N 1
ATOM 705 C CA . LYS A 1 102 ? -70.520 12.787 77.766 1.00 55.47 102 LYS A CA 1
ATOM 706 C C . LYS A 1 102 ? -69.680 11.985 76.738 1.00 55.47 102 LYS A C 1
ATOM 708 O O . LYS A 1 102 ? -68.953 12.598 75.961 1.00 55.47 102 LYS A O 1
ATOM 713 N N . PRO A 1 103 ? -69.821 10.642 76.661 1.00 42.31 103 PRO A N 1
ATOM 714 C CA . PRO A 1 103 ? -68.815 9.721 76.101 1.00 42.31 103 PRO A CA 1
ATOM 715 C C . PRO A 1 103 ? -68.654 9.710 74.567 1.00 42.31 103 PRO A C 1
ATOM 717 O O . PRO A 1 103 ? -67.942 8.860 74.046 1.00 42.31 103 PRO A O 1
ATOM 720 N N . TRP A 1 104 ? -69.260 10.632 73.818 1.00 46.38 104 TRP A N 1
ATOM 721 C CA . TRP A 1 104 ? -69.211 10.610 72.348 1.00 46.38 104 TRP A CA 1
ATOM 722 C C . TRP A 1 104 ? -68.071 11.448 71.730 1.00 46.38 104 TRP A C 1
ATOM 724 O O . TRP A 1 104 ? -67.803 11.310 70.543 1.00 46.38 104 TRP A O 1
ATOM 734 N N . MET A 1 105 ? -67.351 12.268 72.515 1.00 44.03 105 MET A N 1
ATOM 735 C CA . MET A 1 105 ? -66.230 13.093 72.011 1.00 44.03 105 MET A CA 1
ATOM 736 C C . MET A 1 105 ? -64.839 12.432 72.091 1.00 44.03 105 MET A C 1
ATOM 738 O O . MET A 1 105 ? -63.898 12.924 71.475 1.00 44.03 105 MET A O 1
ATOM 742 N N . LEU A 1 106 ? -64.688 11.301 72.793 1.00 45.81 106 LEU A N 1
ATOM 743 C CA . LEU A 1 106 ? -63.419 10.551 72.845 1.00 45.81 106 LEU A CA 1
ATOM 744 C C . LEU A 1 106 ? -63.090 9.847 71.517 1.00 45.81 106 LEU A C 1
ATOM 746 O O . LEU A 1 106 ? -61.921 9.662 71.197 1.00 45.81 106 LEU A O 1
ATOM 750 N N . ALA A 1 107 ? -64.101 9.519 70.708 1.00 47.44 107 ALA A N 1
ATOM 751 C CA . ALA A 1 107 ? -63.903 8.847 69.424 1.00 47.44 107 ALA A CA 1
ATOM 752 C C . ALA A 1 107 ? -63.255 9.753 68.353 1.00 47.44 107 ALA A C 1
ATOM 754 O O . ALA A 1 107 ? -62.501 9.263 67.519 1.00 47.44 107 ALA A O 1
ATOM 755 N N . ILE A 1 108 ? -63.481 11.074 68.397 1.00 52.72 108 ILE A N 1
ATOM 756 C CA . ILE A 1 108 ? -62.944 12.025 67.403 1.00 52.72 108 ILE A CA 1
ATOM 757 C C . ILE A 1 108 ? -61.476 12.385 67.705 1.00 52.72 108 ILE A C 1
ATOM 759 O O . ILE A 1 108 ? -60.661 12.469 66.790 1.00 52.72 108 ILE A O 1
ATOM 763 N N . GLY A 1 109 ? -61.105 12.525 68.984 1.00 46.00 109 GLY A N 1
ATOM 764 C CA . GLY A 1 109 ? -59.717 12.793 69.390 1.00 46.00 109 GLY A CA 1
ATOM 765 C C . GLY A 1 109 ? -58.766 11.608 69.171 1.00 46.00 109 GLY A C 1
ATOM 766 O O . GLY A 1 109 ? -57.601 11.811 68.844 1.00 46.00 109 GLY A O 1
ATOM 767 N N . ILE A 1 110 ? -59.268 10.373 69.288 1.00 56.38 110 ILE A N 1
ATOM 768 C CA . ILE A 1 110 ? -58.489 9.151 69.026 1.00 56.38 110 ILE A CA 1
ATOM 769 C C . ILE A 1 110 ? -58.271 8.949 67.519 1.00 56.38 110 ILE A C 1
ATOM 771 O O . ILE A 1 110 ? -57.167 8.604 67.117 1.00 56.38 110 ILE A O 1
ATOM 775 N N . LEU A 1 111 ? -59.267 9.236 66.672 1.00 55.56 111 LEU A N 1
ATOM 776 C CA . LEU A 1 111 ? -59.101 9.193 65.211 1.00 55.56 111 LEU A CA 1
ATOM 777 C C . LEU A 1 111 ? -58.125 10.264 64.700 1.00 55.56 111 LEU A C 1
ATOM 779 O O . LEU A 1 111 ? -57.324 9.978 63.815 1.00 55.56 111 LEU A O 1
ATOM 783 N N . ALA A 1 112 ? -58.127 11.464 65.290 1.00 57.22 112 ALA A N 1
ATOM 784 C CA . ALA A 1 112 ? -57.137 12.496 64.978 1.00 57.22 112 ALA A CA 1
ATOM 785 C C . ALA A 1 112 ? -55.716 12.095 65.421 1.00 57.22 112 ALA A C 1
ATOM 787 O O . ALA A 1 112 ? -54.763 12.292 64.674 1.00 57.22 112 ALA A O 1
ATOM 788 N N . ALA A 1 113 ? -55.563 11.475 66.597 1.00 57.56 113 ALA A N 1
ATOM 789 C CA . ALA A 1 113 ? -54.272 10.977 67.074 1.00 57.56 113 ALA A CA 1
ATOM 790 C C . ALA A 1 113 ? -53.746 9.789 66.245 1.00 57.56 113 ALA A C 1
ATOM 792 O O . ALA A 1 113 ? -52.556 9.743 65.947 1.00 57.56 113 ALA A O 1
ATOM 793 N N . ILE A 1 114 ? -54.617 8.866 65.815 1.00 67.12 114 ILE A N 1
ATOM 794 C CA . ILE A 1 114 ? -54.260 7.774 64.894 1.00 67.12 114 ILE A CA 1
ATOM 795 C C . ILE A 1 114 ? -53.884 8.334 63.521 1.00 67.12 114 ILE A C 1
ATOM 797 O O . ILE A 1 114 ? -52.908 7.873 62.947 1.00 67.12 114 ILE A O 1
ATOM 801 N N . GLY A 1 115 ? -54.590 9.352 63.019 1.00 67.31 115 GLY A N 1
ATOM 802 C CA . GLY A 1 115 ? -54.227 10.039 61.777 1.00 67.31 115 GLY A CA 1
ATOM 803 C C . GLY A 1 115 ? -52.855 10.720 61.848 1.00 67.31 115 GLY A C 1
ATOM 804 O O . GLY A 1 115 ? -52.078 10.614 60.908 1.00 67.31 115 GLY A O 1
ATOM 805 N N . ILE A 1 116 ? -52.516 11.351 62.979 1.00 69.12 116 ILE A N 1
ATOM 806 C CA . ILE A 1 116 ? -51.189 11.950 63.206 1.00 69.12 116 ILE A CA 1
ATOM 807 C C . ILE A 1 116 ? -50.106 10.866 63.318 1.00 69.12 116 ILE A C 1
ATOM 809 O O . ILE A 1 116 ? -49.058 10.998 62.699 1.00 69.12 116 ILE A O 1
ATOM 813 N N . ILE A 1 117 ? -50.349 9.776 64.055 1.00 69.81 117 ILE A N 1
ATOM 814 C CA . ILE A 1 117 ? -49.388 8.666 64.190 1.00 69.81 117 ILE A CA 1
ATOM 815 C C . ILE A 1 117 ? -49.194 7.935 62.856 1.00 69.81 117 ILE A C 1
ATOM 817 O O . ILE A 1 117 ? -48.062 7.630 62.497 1.00 69.81 117 ILE A O 1
ATOM 821 N N . ALA A 1 118 ? -50.268 7.690 62.103 1.00 69.19 118 ALA A N 1
ATOM 822 C CA . ALA A 1 118 ? -50.203 7.110 60.767 1.00 69.19 118 ALA A CA 1
ATOM 823 C C . ALA A 1 118 ? -49.482 8.045 59.789 1.00 69.19 118 ALA A C 1
ATOM 825 O O . ALA A 1 118 ? -48.666 7.573 59.012 1.00 69.19 118 ALA A O 1
ATOM 826 N N . GLY A 1 119 ? -49.706 9.361 59.877 1.00 68.81 119 GLY A N 1
ATOM 827 C CA . GLY A 1 119 ? -48.969 10.358 59.099 1.00 68.81 119 GLY A CA 1
ATOM 828 C C . GLY A 1 119 ? -47.475 10.403 59.436 1.00 68.81 119 GLY A C 1
ATOM 829 O O . GLY A 1 119 ? -46.654 10.477 58.531 1.00 68.81 119 GLY A O 1
ATOM 830 N N . ILE A 1 120 ? -47.102 10.290 60.717 1.00 73.25 120 ILE A N 1
ATOM 831 C CA . ILE A 1 120 ? -45.695 10.204 61.149 1.00 73.25 120 ILE A CA 1
ATOM 832 C C . ILE A 1 120 ? -45.062 8.884 60.686 1.00 73.25 120 ILE A C 1
ATOM 834 O O . ILE A 1 120 ? -43.944 8.887 60.185 1.00 73.25 120 ILE A O 1
ATOM 838 N N . ALA A 1 121 ? -45.764 7.757 60.822 1.00 71.56 121 ALA A N 1
ATOM 839 C CA . ALA A 1 121 ? -45.280 6.455 60.363 1.00 71.56 121 ALA A CA 1
ATOM 840 C C . ALA A 1 121 ? -45.122 6.407 58.834 1.00 71.56 121 ALA A C 1
ATOM 842 O O . ALA A 1 121 ? -44.133 5.870 58.344 1.00 71.56 121 ALA A O 1
ATOM 843 N N . PHE A 1 122 ? -46.056 7.015 58.099 1.00 77.12 122 PHE A N 1
ATOM 844 C CA . PHE A 1 122 ? -45.988 7.192 56.650 1.00 77.12 122 PHE A CA 1
ATOM 845 C C . PHE A 1 122 ? -44.797 8.075 56.252 1.00 77.12 122 PHE A C 1
ATOM 847 O O . PHE A 1 122 ? -44.009 7.672 55.409 1.00 77.12 122 PHE A O 1
ATOM 854 N N . ALA A 1 123 ? -44.571 9.199 56.941 1.00 73.62 123 ALA A N 1
ATOM 855 C CA . ALA A 1 123 ? -43.410 10.059 56.697 1.00 73.62 123 ALA A CA 1
ATOM 856 C C . ALA A 1 123 ? -42.065 9.353 56.966 1.00 73.62 123 ALA A C 1
ATOM 858 O O . ALA A 1 123 ? -41.109 9.542 56.221 1.00 73.62 123 ALA A O 1
ATOM 859 N N . ILE A 1 124 ? -41.980 8.511 58.004 1.00 78.25 124 ILE A N 1
ATOM 860 C CA . ILE A 1 124 ? -40.780 7.703 58.286 1.00 78.25 124 ILE A CA 1
ATOM 861 C C . ILE A 1 124 ? -40.574 6.629 57.208 1.00 78.25 124 ILE A C 1
ATOM 863 O O . ILE A 1 124 ? -39.439 6.352 56.828 1.00 78.25 124 ILE A O 1
ATOM 867 N N . PHE A 1 125 ? -41.654 6.009 56.729 1.00 79.62 125 PHE A N 1
ATOM 868 C CA . PHE A 1 125 ? -41.602 5.019 55.654 1.00 79.62 125 PHE A CA 1
ATOM 869 C C . PHE A 1 125 ? -41.119 5.642 54.337 1.00 79.62 125 PHE A C 1
ATOM 871 O O . PHE A 1 125 ? -40.217 5.102 53.703 1.00 79.62 125 PHE A O 1
ATOM 878 N N . GLU A 1 126 ? -41.648 6.810 53.981 1.00 82.38 126 GLU A N 1
ATOM 879 C CA . GLU A 1 126 ? -41.246 7.568 52.794 1.00 82.38 126 GLU A CA 1
ATOM 880 C C . GLU A 1 126 ? -39.781 8.020 52.876 1.00 82.38 126 GLU A C 1
ATOM 882 O O . GLU A 1 126 ? -39.020 7.819 51.936 1.00 82.38 126 GLU A O 1
ATOM 887 N N . SER A 1 127 ? -39.345 8.521 54.041 1.00 85.94 127 SER A N 1
ATOM 888 C CA . SER A 1 127 ? -37.947 8.916 54.281 1.00 85.94 127 SER A CA 1
ATOM 889 C C . SER A 1 127 ? -36.961 7.769 54.055 1.00 85.94 127 SER A C 1
ATOM 891 O O . SER A 1 127 ? -35.878 7.991 53.527 1.00 85.94 127 SER A O 1
ATOM 893 N N . LYS A 1 128 ? -37.324 6.537 54.432 1.00 88.50 128 LYS A N 1
ATOM 894 C CA . LYS A 1 128 ? -36.462 5.366 54.223 1.00 88.50 128 LYS A CA 1
ATOM 895 C C . LYS A 1 128 ? -36.372 4.950 52.758 1.00 88.50 128 LYS A C 1
ATOM 897 O O . LYS A 1 128 ? -35.301 4.549 52.317 1.00 88.50 128 LYS A O 1
ATOM 902 N N . ARG A 1 129 ? -37.476 5.038 52.006 1.00 92.31 129 ARG A N 1
ATOM 903 C CA . ARG A 1 129 ? -37.469 4.773 50.556 1.00 92.31 129 ARG A CA 1
ATOM 904 C C . ARG A 1 129 ? -36.656 5.827 49.809 1.00 92.31 129 ARG A C 1
ATOM 906 O O . ARG A 1 129 ? -35.923 5.468 48.900 1.00 92.31 129 ARG A O 1
ATOM 913 N N . ALA A 1 130 ? -36.717 7.089 50.242 1.00 93.31 130 ALA A N 1
ATOM 914 C CA . ALA A 1 130 ? -35.883 8.157 49.698 1.00 93.31 130 ALA A CA 1
ATOM 915 C C . ALA A 1 130 ? -34.382 7.875 49.883 1.00 93.31 130 ALA A C 1
ATOM 917 O O . ALA A 1 130 ? -33.634 7.920 48.912 1.00 93.31 130 ALA A O 1
ATOM 918 N N . GLU A 1 131 ? -33.953 7.509 51.097 1.00 93.00 131 GLU A N 1
ATOM 919 C CA . GLU A 1 131 ? -32.555 7.131 51.372 1.00 93.00 131 GLU A CA 1
ATOM 920 C C . GLU A 1 131 ? -32.108 5.917 50.538 1.00 93.00 131 GLU A C 1
ATOM 922 O O . GLU A 1 131 ? -31.032 5.931 49.941 1.00 93.00 131 GLU A O 1
ATOM 927 N N . ALA A 1 132 ? -32.946 4.878 50.450 1.00 93.94 132 ALA A N 1
ATOM 928 C CA . ALA A 1 132 ? -32.655 3.689 49.649 1.00 93.94 132 ALA A CA 1
ATOM 929 C C . ALA A 1 132 ? -32.588 3.994 48.140 1.00 93.94 132 ALA A C 1
ATOM 931 O O . ALA A 1 132 ? -31.737 3.449 47.441 1.00 93.94 132 ALA A O 1
ATOM 932 N N . TYR A 1 133 ? -33.426 4.904 47.637 1.00 97.12 133 TYR A N 1
ATOM 933 C CA . TYR A 1 133 ? -33.387 5.357 46.247 1.00 97.12 133 TYR A CA 1
ATOM 934 C C . TYR A 1 133 ? -32.118 6.150 45.932 1.00 97.12 133 TYR A C 1
ATOM 936 O O . TYR A 1 133 ? -31.476 5.905 44.911 1.00 97.12 133 TYR A O 1
ATOM 944 N N . GLU A 1 134 ? -31.699 7.057 46.820 1.00 97.12 134 GLU A N 1
ATOM 945 C CA . GLU A 1 134 ? -30.423 7.766 46.667 1.00 97.12 134 GLU A CA 1
ATOM 946 C C . GLU A 1 134 ? -29.240 6.790 46.633 1.00 97.12 134 GLU A C 1
ATOM 948 O O . GLU A 1 134 ? -28.331 6.940 45.813 1.00 97.12 134 GLU A O 1
ATOM 953 N N . GLN A 1 135 ? -29.272 5.752 47.472 1.00 97.38 135 GLN A N 1
ATOM 954 C CA . GLN A 1 135 ? -28.264 4.697 47.470 1.00 97.38 135 GLN A CA 1
ATOM 955 C C . GLN A 1 135 ? -28.283 3.873 46.170 1.00 97.38 135 GLN A C 1
ATOM 957 O O . GLN A 1 135 ? -27.223 3.627 45.595 1.00 97.38 135 GLN A O 1
ATOM 962 N N . ALA A 1 136 ? -29.459 3.488 45.669 1.00 97.88 136 ALA A N 1
ATOM 963 C CA . ALA A 1 136 ? -29.603 2.766 44.404 1.00 97.88 136 ALA A CA 1
ATOM 964 C C . ALA A 1 136 ? -29.077 3.588 43.212 1.00 97.88 136 ALA A C 1
ATOM 966 O O . ALA A 1 136 ? -28.323 3.087 42.373 1.00 97.88 136 ALA A O 1
ATOM 967 N N . MET A 1 137 ? -29.375 4.890 43.187 1.00 97.69 137 MET A N 1
ATOM 968 C CA . MET A 1 137 ? -28.811 5.824 42.211 1.00 97.69 137 MET A CA 1
ATOM 969 C C . MET A 1 137 ? -27.294 5.955 42.348 1.00 97.69 137 MET A C 1
ATOM 971 O O . MET A 1 137 ? -26.596 6.065 41.338 1.00 97.69 137 MET A O 1
ATOM 975 N N . ALA A 1 138 ? -26.754 5.933 43.569 1.00 97.94 138 ALA A N 1
ATOM 976 C CA . ALA A 1 138 ? -25.312 5.926 43.778 1.00 97.94 138 ALA A CA 1
ATOM 977 C C . ALA A 1 138 ? -24.674 4.674 43.158 1.00 97.94 138 ALA A C 1
ATOM 979 O O . ALA A 1 138 ? -23.729 4.830 42.386 1.00 97.94 138 ALA A O 1
ATOM 980 N N . TYR A 1 139 ? -25.234 3.480 43.397 1.00 98.19 139 TYR A N 1
ATOM 981 C CA . TYR A 1 139 ? -24.783 2.235 42.761 1.00 98.19 139 TYR A CA 1
ATOM 982 C C . TYR A 1 139 ? -24.826 2.319 41.228 1.00 98.19 139 TYR A C 1
ATOM 984 O O . TYR A 1 139 ? -23.850 1.983 40.556 1.00 98.19 139 TYR A O 1
ATOM 992 N N . TYR A 1 140 ? -25.913 2.841 40.651 1.00 96.88 140 TYR A N 1
ATOM 993 C CA . TYR A 1 140 ? -26.022 3.014 39.198 1.00 96.88 140 TYR A CA 1
ATOM 994 C C . TYR A 1 140 ? -24.930 3.941 38.648 1.00 96.88 140 TYR A C 1
ATOM 996 O O . TYR A 1 140 ? -24.241 3.626 37.674 1.00 96.88 140 TYR A O 1
ATOM 1004 N N . ASN A 1 141 ? -24.734 5.088 39.298 1.00 95.12 141 ASN A N 1
ATOM 1005 C CA . ASN A 1 141 ? -23.782 6.101 38.857 1.00 95.12 141 ASN A CA 1
ATOM 1006 C C . ASN A 1 141 ? -22.325 5.642 39.006 1.00 95.12 141 ASN A C 1
ATOM 1008 O O . ASN A 1 141 ? -21.491 5.996 38.172 1.00 95.12 141 ASN A O 1
ATOM 1012 N N . THR A 1 142 ? -22.012 4.813 40.006 1.00 96.12 142 THR A N 1
ATOM 1013 C CA . THR A 1 142 ? -20.683 4.200 40.169 1.00 96.12 142 THR A CA 1
ATOM 1014 C C . THR A 1 142 ? -20.468 2.987 39.259 1.00 96.12 142 THR A C 1
ATOM 1016 O O . THR A 1 142 ? -19.335 2.543 39.100 1.00 96.12 142 THR A O 1
ATOM 1019 N N . GLY A 1 143 ? -21.509 2.502 38.572 1.00 95.69 143 GLY A N 1
ATOM 1020 C CA . GLY A 1 143 ? -21.445 1.342 37.674 1.00 95.69 143 GLY A CA 1
ATOM 1021 C C . GLY A 1 143 ? -21.609 -0.012 38.367 1.00 95.69 143 GLY A C 1
ATOM 1022 O O . GLY A 1 143 ? -21.309 -1.042 37.769 1.00 95.69 143 GLY A O 1
ATOM 1023 N N . GLN A 1 144 ? -22.079 -0.018 39.611 1.00 97.88 144 GLN A N 1
ATOM 1024 C CA . GLN A 1 144 ? -22.430 -1.209 40.386 1.00 97.88 144 GLN A CA 1
ATOM 1025 C C . GLN A 1 144 ? -23.848 -1.653 40.008 1.00 97.88 144 GLN A C 1
ATOM 1027 O O . GLN A 1 144 ? -24.800 -1.500 40.768 1.00 97.88 144 GLN A O 1
ATOM 1032 N N . TYR A 1 145 ? -24.014 -2.106 38.763 1.00 97.50 145 TYR A N 1
ATOM 1033 C CA . TYR A 1 145 ? -25.339 -2.334 38.179 1.00 97.50 145 TYR A CA 1
ATOM 1034 C C . TYR A 1 145 ? -26.085 -3.526 38.779 1.00 97.50 145 TYR A C 1
ATOM 1036 O O . TYR A 1 145 ? -27.311 -3.515 38.773 1.00 97.50 145 TYR A O 1
ATOM 1044 N N . THR A 1 146 ? -25.375 -4.517 39.326 1.00 98.12 146 THR A N 1
ATOM 1045 C CA . THR A 1 146 ? -25.991 -5.629 40.063 1.00 98.12 146 THR A CA 1
ATOM 1046 C C . THR A 1 146 ? -26.662 -5.110 41.330 1.00 98.12 146 THR A C 1
ATOM 1048 O O . THR A 1 146 ? -27.865 -5.283 41.504 1.00 98.12 146 THR A O 1
ATOM 1051 N N . GLU A 1 147 ? -25.913 -4.387 42.164 1.00 98.00 147 GLU A N 1
ATOM 1052 C CA . GLU A 1 147 ? -26.413 -3.789 43.402 1.00 98.00 147 GLU A CA 1
ATOM 1053 C C . GLU A 1 147 ? -27.496 -2.738 43.127 1.00 98.00 147 GLU A C 1
ATOM 1055 O O . GLU A 1 147 ? -28.478 -2.651 43.860 1.00 98.00 147 GLU A O 1
ATOM 1060 N N . ALA A 1 148 ? -27.355 -1.963 42.047 1.00 97.94 148 ALA A N 1
ATOM 1061 C CA . ALA A 1 148 ? -28.374 -1.011 41.619 1.00 97.94 148 ALA A CA 1
ATOM 1062 C C . ALA A 1 148 ? -29.678 -1.716 41.225 1.00 97.94 148 ALA A C 1
ATOM 1064 O O . ALA A 1 148 ? -30.745 -1.310 41.679 1.00 97.94 148 ALA A O 1
ATOM 1065 N N . ALA A 1 149 ? -29.607 -2.769 40.401 1.00 97.94 149 ALA A N 1
ATOM 1066 C CA . ALA A 1 149 ? -30.785 -3.513 39.965 1.00 97.94 149 ALA A CA 1
ATOM 1067 C C . ALA A 1 149 ? -31.535 -4.117 41.161 1.00 97.94 149 ALA A C 1
ATOM 1069 O O . ALA A 1 149 ? -32.746 -3.925 41.260 1.00 97.94 149 ALA A O 1
ATOM 1070 N N . GLU A 1 150 ? -30.825 -4.762 42.092 1.00 97.75 150 GLU A N 1
ATOM 1071 C CA . GLU A 1 150 ? -31.413 -5.323 43.318 1.00 97.75 150 GLU A CA 1
ATOM 1072 C C . GLU A 1 150 ? -32.059 -4.235 44.196 1.00 97.75 150 GLU A C 1
ATOM 1074 O O . GLU A 1 150 ? -33.198 -4.386 44.641 1.00 97.75 150 GLU A O 1
ATOM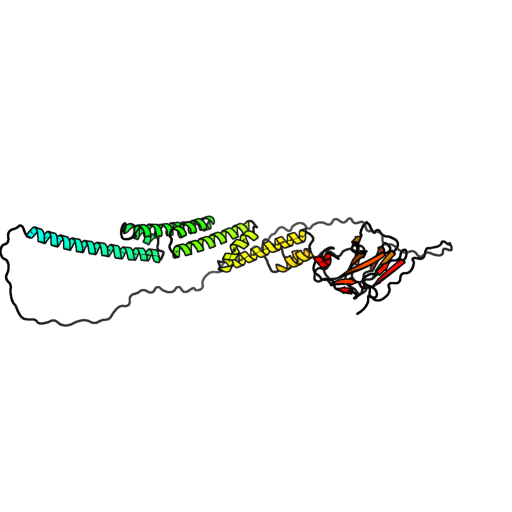 1079 N N . ALA A 1 151 ? -31.377 -3.101 44.403 1.00 96.94 151 ALA A N 1
ATOM 1080 C CA . ALA A 1 151 ? -31.889 -2.009 45.232 1.00 96.94 151 ALA A CA 1
ATOM 1081 C C . ALA A 1 151 ? -33.124 -1.318 44.620 1.00 96.94 151 ALA A C 1
ATOM 1083 O O . ALA A 1 151 ? -34.070 -0.989 45.338 1.00 96.94 151 ALA A O 1
ATOM 1084 N N . PHE A 1 152 ? -33.155 -1.119 43.298 1.00 98.00 152 PHE A N 1
ATOM 1085 C CA . PHE A 1 152 ? -34.332 -0.578 42.611 1.00 98.00 152 PHE A CA 1
ATOM 1086 C C . PHE A 1 152 ? -35.505 -1.564 42.573 1.00 98.00 152 PHE A C 1
ATOM 1088 O O . PHE A 1 152 ? -36.655 -1.134 42.666 1.00 98.00 152 PHE A O 1
ATOM 1095 N N . GLU A 1 153 ? -35.241 -2.872 42.491 1.00 97.12 153 GLU A N 1
ATOM 1096 C CA . GLU A 1 153 ? -36.283 -3.901 42.589 1.00 97.12 153 GLU A CA 1
ATOM 1097 C C . GLU A 1 153 ? -36.956 -3.881 43.971 1.00 97.12 153 GLU A C 1
ATOM 1099 O O . GLU A 1 153 ? -38.184 -3.915 44.062 1.00 97.12 153 GLU A O 1
ATOM 1104 N N . GLU A 1 154 ? -36.173 -3.745 45.050 1.00 95.62 154 GLU A N 1
ATOM 1105 C CA . GLU A 1 154 ? -36.697 -3.649 46.421 1.00 95.62 154 GLU A CA 1
ATOM 1106 C C . GLU A 1 154 ? -37.556 -2.389 46.633 1.00 95.62 154 GLU A C 1
ATOM 1108 O O . GLU A 1 154 ? -38.546 -2.412 47.372 1.00 95.62 154 GLU A O 1
ATOM 1113 N N . LEU A 1 155 ? -37.217 -1.290 45.955 1.00 95.12 155 LEU A N 1
ATOM 1114 C CA . LEU A 1 155 ? -37.981 -0.044 45.991 1.00 95.12 155 LEU A CA 1
ATOM 1115 C C . LEU A 1 155 ? -39.337 -0.139 45.276 1.00 95.12 155 LEU A C 1
ATOM 1117 O O . LEU A 1 155 ? -40.252 0.612 45.638 1.00 95.12 155 LEU A O 1
ATOM 1121 N N . GLY A 1 156 ? -39.493 -1.055 44.317 1.00 92.94 156 GLY A N 1
ATOM 1122 C CA . GLY A 1 156 ? -40.740 -1.313 43.597 1.00 92.94 156 GLY A CA 1
ATOM 1123 C C . GLY A 1 156 ? -41.278 -0.078 42.869 1.00 92.94 156 GLY A C 1
ATOM 1124 O O . GLY A 1 156 ? -40.632 0.471 41.985 1.00 92.94 156 GLY A O 1
ATOM 1125 N N . ASP A 1 157 ? -42.470 0.379 43.257 1.00 93.75 157 ASP A N 1
ATOM 1126 C CA . ASP A 1 157 ? -43.176 1.514 42.639 1.00 93.75 157 ASP A CA 1
ATOM 1127 C C . ASP A 1 157 ? -42.734 2.903 43.147 1.00 93.75 157 ASP A C 1
ATOM 1129 O O . ASP A 1 157 ? -43.427 3.898 42.926 1.00 93.75 157 ASP A O 1
ATOM 1133 N N . TYR A 1 158 ? -41.618 2.988 43.879 1.00 95.25 158 TYR A N 1
ATOM 1134 C CA . TYR A 1 158 ? -41.114 4.263 44.388 1.00 95.25 158 TYR A CA 1
ATOM 1135 C C . TYR A 1 158 ? -40.525 5.101 43.251 1.00 95.25 158 TYR A C 1
ATOM 1137 O O . TYR A 1 158 ? -39.580 4.651 42.602 1.00 95.25 158 TYR A O 1
ATOM 1145 N N . GLU A 1 159 ? -41.009 6.331 43.067 1.00 94.88 159 GLU A N 1
ATOM 1146 C CA . GLU A 1 159 ? -40.509 7.253 42.035 1.00 94.88 159 GLU A CA 1
ATOM 1147 C C . GLU A 1 159 ? -40.457 6.573 40.648 1.00 94.88 159 GLU A C 1
ATOM 1149 O O . GLU A 1 159 ? -41.478 6.114 40.140 1.00 94.88 159 GLU A O 1
ATOM 1154 N N . ASP A 1 160 ? -39.279 6.490 40.036 1.00 95.88 160 ASP A N 1
ATOM 1155 C CA . ASP A 1 160 ? -38.988 5.837 38.757 1.00 95.88 160 ASP A CA 1
ATOM 1156 C C . ASP A 1 160 ? -38.093 4.591 38.932 1.00 95.88 160 ASP A C 1
ATOM 1158 O O . ASP A 1 160 ? -37.382 4.192 38.007 1.00 95.88 160 ASP A O 1
ATOM 1162 N N . SER A 1 161 ? -38.135 3.950 40.109 1.00 97.19 161 SER A N 1
ATOM 1163 C CA . SER A 1 161 ? -37.287 2.791 40.442 1.00 97.19 161 SER A CA 1
ATOM 1164 C C . SER A 1 161 ? -37.428 1.643 39.441 1.00 97.19 161 SER A C 1
ATOM 1166 O O . SER A 1 161 ? -36.419 1.087 39.026 1.00 97.19 161 SER A O 1
ATOM 1168 N N . GLU A 1 162 ? -38.639 1.336 38.966 1.00 96.94 162 GLU A N 1
ATOM 1169 C CA . GLU A 1 162 ? -38.859 0.317 37.924 1.00 96.94 162 GLU A CA 1
ATOM 1170 C C . GLU A 1 162 ? -38.075 0.636 36.635 1.00 96.94 162 GLU A C 1
ATOM 1172 O O . GLU A 1 162 ? -37.398 -0.226 36.078 1.00 96.94 162 GLU A O 1
ATOM 1177 N N . THR A 1 163 ? -38.062 1.905 36.208 1.00 96.62 163 THR A N 1
ATOM 1178 C CA . THR A 1 163 ? -37.299 2.344 35.027 1.00 96.62 163 THR A CA 1
ATOM 1179 C C . THR A 1 163 ? -35.789 2.236 35.253 1.00 96.62 163 THR A C 1
ATOM 1181 O O . THR A 1 163 ? -35.047 1.850 34.348 1.00 96.62 163 THR A O 1
ATOM 1184 N N . TRP A 1 164 ? -35.299 2.572 36.448 1.00 96.62 164 TRP A N 1
ATOM 1185 C CA . TRP A 1 164 ? -33.873 2.451 36.760 1.00 96.62 164 TRP A CA 1
ATOM 1186 C C . TRP A 1 164 ? -33.420 1.003 36.952 1.00 96.62 164 TRP A C 1
ATOM 1188 O O . TRP A 1 164 ? -32.308 0.669 36.538 1.00 96.62 164 TRP A O 1
ATOM 1198 N N . HIS A 1 165 ? -34.279 0.131 37.482 1.00 97.81 165 HIS A N 1
ATOM 1199 C CA . HIS A 1 165 ? -34.056 -1.313 37.522 1.00 97.81 165 HIS A CA 1
ATOM 1200 C C . HIS A 1 165 ? -33.883 -1.885 36.108 1.00 97.81 165 HIS A C 1
ATOM 1202 O O . HIS A 1 165 ? -32.916 -2.605 35.841 1.00 97.81 165 HIS A O 1
ATOM 1208 N N . GLU A 1 166 ? -34.770 -1.520 35.175 1.00 97.31 166 GLU A N 1
ATOM 1209 C CA . GLU A 1 166 ? -34.659 -1.922 33.768 1.00 97.31 166 GLU A CA 1
ATOM 1210 C C . GLU A 1 166 ? -33.338 -1.449 33.154 1.00 97.31 166 GLU A C 1
ATOM 1212 O O . GLU A 1 166 ? -32.610 -2.243 32.553 1.00 97.31 166 GLU A O 1
ATOM 1217 N N . LYS A 1 167 ? -32.972 -0.177 33.352 1.00 97.81 167 LYS A N 1
ATOM 1218 C CA . LYS A 1 167 ? -31.698 0.367 32.856 1.00 97.81 167 LYS A CA 1
ATOM 1219 C C . LYS A 1 167 ? -30.485 -0.351 33.444 1.00 97.81 167 LYS A C 1
ATOM 1221 O O . LYS A 1 167 ? -29.563 -0.676 32.699 1.00 97.81 167 LYS A O 1
ATOM 1226 N N . ALA A 1 168 ? -30.470 -0.612 34.751 1.00 97.88 168 ALA A N 1
ATOM 1227 C CA . ALA A 1 168 ? -29.390 -1.347 35.409 1.00 97.88 168 ALA A CA 1
ATOM 1228 C C . ALA A 1 168 ? -29.264 -2.775 34.849 1.00 97.88 168 ALA A C 1
ATOM 1230 O O . ALA A 1 168 ? -28.166 -3.246 34.556 1.00 97.88 168 ALA A O 1
ATOM 1231 N N . THR A 1 169 ? -30.394 -3.431 34.593 1.00 98.19 169 THR A N 1
ATOM 1232 C CA . THR A 1 169 ? -30.428 -4.763 33.979 1.00 98.19 169 THR A CA 1
ATOM 1233 C C . THR A 1 169 ? -29.918 -4.744 32.535 1.00 98.19 169 THR A C 1
ATOM 1235 O O . THR A 1 169 ? -29.162 -5.632 32.140 1.00 98.19 169 THR A O 1
ATOM 1238 N N . LEU A 1 170 ? -30.266 -3.725 31.742 1.00 98.31 170 LEU A N 1
ATOM 1239 C CA . LEU A 1 170 ? -29.730 -3.547 30.387 1.00 98.31 170 LEU A CA 1
ATOM 1240 C C . LEU A 1 170 ? -28.209 -3.335 30.398 1.00 98.31 170 LEU A C 1
ATOM 1242 O O . LEU A 1 170 ? -27.516 -3.903 29.556 1.00 98.31 170 LEU A O 1
ATOM 1246 N N . TRP A 1 171 ? -27.673 -2.591 31.371 1.00 97.81 171 TRP A N 1
ATOM 1247 C CA . TRP A 1 171 ? -26.224 -2.466 31.567 1.00 97.81 171 TRP A CA 1
ATOM 1248 C C . TRP A 1 171 ? -25.557 -3.828 31.798 1.00 97.81 171 TRP A C 1
ATOM 1250 O O . TRP A 1 171 ? -24.557 -4.134 31.150 1.00 97.81 171 TRP A O 1
ATOM 1260 N N . LEU A 1 172 ? -26.127 -4.676 32.659 1.00 97.81 172 LEU A N 1
ATOM 1261 C CA . LEU A 1 172 ? -25.614 -6.032 32.899 1.00 97.81 172 LEU A CA 1
ATOM 1262 C C . LEU A 1 172 ? -25.663 -6.904 31.637 1.00 97.81 172 LEU A C 1
ATOM 1264 O O . LEU A 1 172 ? -24.712 -7.627 31.344 1.00 97.81 172 LEU A O 1
ATOM 1268 N N . GLN A 1 173 ? -26.748 -6.822 30.860 1.00 97.38 173 GLN A N 1
ATOM 1269 C CA . GLN A 1 173 ? -26.878 -7.558 29.598 1.00 97.38 173 GLN A CA 1
ATOM 1270 C C . GLN A 1 173 ? -25.845 -7.110 28.558 1.00 97.38 173 GLN A C 1
ATOM 1272 O O . GLN A 1 173 ? -25.273 -7.955 27.867 1.00 97.38 173 GLN A O 1
ATOM 1277 N N . ALA A 1 174 ? -25.582 -5.805 28.459 1.00 96.62 174 ALA A N 1
ATOM 1278 C CA . ALA A 1 174 ? -24.566 -5.265 27.565 1.00 96.62 174 ALA A CA 1
ATOM 1279 C C . ALA A 1 174 ? -23.157 -5.729 27.970 1.00 96.62 174 ALA A C 1
ATOM 1281 O O . ALA A 1 174 ? -22.433 -6.259 27.131 1.00 96.62 174 ALA A O 1
ATOM 1282 N N . GLN A 1 175 ? -22.808 -5.657 29.259 1.00 95.50 175 GLN A N 1
ATOM 1283 C CA . GLN A 1 175 ? -21.519 -6.150 29.768 1.00 95.50 175 GLN A CA 1
ATOM 1284 C C . GLN A 1 175 ? -21.338 -7.658 29.546 1.00 95.50 175 GLN A C 1
ATOM 1286 O O . GLN A 1 175 ? -20.254 -8.120 29.193 1.00 95.50 175 GLN A O 1
ATOM 1291 N N . ALA A 1 176 ? -22.407 -8.443 29.691 1.00 94.62 176 ALA A N 1
ATOM 1292 C CA . ALA A 1 176 ? -22.377 -9.869 29.379 1.00 94.62 176 ALA A CA 1
ATOM 1293 C C . ALA A 1 176 ? -22.220 -10.152 27.871 1.00 94.62 176 ALA A C 1
ATOM 1295 O O . ALA A 1 176 ? -21.705 -11.205 27.490 1.00 94.62 176 ALA A O 1
ATOM 1296 N N . ALA A 1 177 ? -22.678 -9.253 26.995 1.00 94.50 177 ALA A N 1
ATOM 1297 C CA . ALA A 1 177 ? -22.416 -9.341 25.560 1.00 94.50 177 ALA A CA 1
ATOM 1298 C C . ALA A 1 177 ? -20.952 -8.999 25.236 1.00 94.50 177 ALA A C 1
ATOM 1300 O O . ALA A 1 177 ? -20.320 -9.765 24.514 1.00 94.50 177 ALA A O 1
ATOM 1301 N N . GLU A 1 178 ? -20.383 -7.951 25.839 1.00 93.56 178 GLU A N 1
ATOM 1302 C CA . GLU A 1 178 ? -18.954 -7.620 25.702 1.00 93.56 178 GLU A CA 1
ATOM 1303 C C . GLU A 1 178 ? -18.044 -8.768 26.150 1.00 93.56 178 GLU A C 1
ATOM 1305 O O . GLU A 1 178 ? -17.091 -9.116 25.459 1.00 93.56 178 GLU A O 1
ATOM 1310 N N . ALA A 1 179 ? -18.360 -9.415 27.276 1.00 91.75 179 ALA A N 1
ATOM 1311 C CA . ALA A 1 179 ? -17.565 -10.528 27.794 1.00 91.75 179 ALA A CA 1
ATOM 1312 C C . ALA A 1 179 ? -17.483 -11.722 26.821 1.00 91.75 179 ALA A C 1
ATOM 1314 O O . ALA A 1 179 ? -16.511 -12.472 26.849 1.00 91.75 179 ALA A O 1
ATOM 1315 N N . ARG A 1 180 ? -18.484 -11.894 25.947 1.00 90.06 180 ARG A N 1
ATOM 1316 C CA . ARG A 1 180 ? -18.500 -12.936 24.904 1.00 90.06 180 ARG A CA 1
ATOM 1317 C C . ARG A 1 180 ? -17.764 -12.523 23.631 1.00 90.06 180 ARG A C 1
ATOM 1319 O O . ARG A 1 180 ? -17.510 -13.365 22.774 1.00 90.06 180 ARG A O 1
ATOM 1326 N N . ALA A 1 181 ? -17.401 -11.252 23.500 1.00 84.94 181 ALA A N 1
ATOM 1327 C CA . ALA A 1 181 ? -16.878 -10.708 22.258 1.00 84.94 181 ALA A CA 1
ATOM 1328 C C . ALA A 1 181 ? -15.444 -11.153 21.924 1.00 84.94 181 ALA A C 1
ATOM 1330 O O . ALA A 1 181 ? -15.004 -11.000 20.789 1.00 84.94 181 ALA A O 1
ATOM 1331 N N . GLY A 1 182 ? -14.734 -11.762 22.881 1.00 73.75 182 GLY A N 1
ATOM 1332 C CA . GLY A 1 182 ? -13.473 -12.460 22.611 1.00 73.75 182 GLY A CA 1
ATOM 1333 C C . GLY A 1 182 ? -13.636 -13.741 21.779 1.00 73.75 182 GLY A C 1
ATOM 1334 O O . GLY A 1 182 ? -12.671 -14.183 21.164 1.00 73.75 182 GLY A O 1
ATOM 1335 N N . GLU A 1 183 ? -14.835 -14.331 21.745 1.00 80.69 183 GLU A N 1
ATOM 1336 C CA . GLU A 1 183 ? -15.149 -15.548 20.977 1.00 80.69 183 GLU A CA 1
ATOM 1337 C C . GLU A 1 183 ? -15.961 -15.242 19.710 1.00 80.69 183 GLU A C 1
ATOM 1339 O O . GLU A 1 183 ? -15.842 -15.944 18.708 1.00 80.69 183 GLU A O 1
ATOM 1344 N N . ASP A 1 184 ? -16.784 -14.193 19.756 1.00 85.19 184 ASP A N 1
ATOM 1345 C CA . ASP A 1 184 ? -17.661 -13.767 18.669 1.00 85.19 184 ASP A CA 1
ATOM 1346 C C . ASP A 1 184 ? -17.599 -12.239 18.516 1.00 85.19 184 ASP A C 1
ATOM 1348 O O . ASP A 1 184 ? -18.284 -11.524 19.254 1.00 85.19 184 ASP A O 1
ATOM 1352 N N . PRO A 1 185 ? -16.812 -11.706 17.563 1.00 83.62 185 PRO A N 1
ATOM 1353 C CA . PRO A 1 185 ? -16.730 -10.268 17.323 1.00 83.62 185 PRO A CA 1
ATOM 1354 C C . PRO A 1 185 ? -18.083 -9.601 17.030 1.00 83.62 185 PRO A C 1
ATOM 1356 O O . PRO A 1 185 ? -18.241 -8.411 17.309 1.00 83.62 185 PRO A O 1
ATOM 1359 N N . ALA A 1 186 ? -19.092 -10.342 16.551 1.00 86.50 186 ALA A N 1
ATOM 1360 C CA . ALA A 1 186 ? -20.440 -9.805 16.353 1.00 86.50 186 ALA A CA 1
ATOM 1361 C C . ALA A 1 186 ? -21.136 -9.448 17.684 1.00 86.50 186 ALA A C 1
ATOM 1363 O O . ALA A 1 186 ? -22.072 -8.641 17.714 1.00 86.50 186 ALA A O 1
ATOM 1364 N N . ALA A 1 187 ? -20.666 -9.988 18.814 1.00 93.38 187 ALA A N 1
ATOM 1365 C CA . ALA A 1 187 ? -21.189 -9.657 20.135 1.00 93.38 187 ALA A CA 1
ATOM 1366 C C . ALA A 1 187 ? -20.927 -8.192 20.529 1.00 93.38 187 ALA A C 1
ATOM 1368 O O . ALA A 1 187 ? -21.709 -7.632 21.302 1.00 93.38 187 ALA A O 1
ATOM 1369 N N . TRP A 1 188 ? -19.909 -7.540 19.954 1.00 94.56 188 TRP A N 1
ATOM 1370 C CA . TRP A 1 188 ? -19.673 -6.105 20.138 1.00 94.56 188 TRP A CA 1
ATOM 1371 C C . TRP A 1 188 ? -20.829 -5.255 19.597 1.00 94.56 188 TRP A C 1
ATOM 1373 O O . TRP A 1 188 ? -21.307 -4.346 20.279 1.00 94.56 188 TRP A O 1
ATOM 1383 N N . GLU A 1 189 ? -21.349 -5.574 18.409 1.00 93.75 189 GLU A N 1
ATOM 1384 C CA . GLU A 1 189 ? -22.509 -4.869 17.849 1.00 93.75 189 GLU A CA 1
ATOM 1385 C C . GLU A 1 189 ? -23.770 -5.110 18.684 1.00 93.75 189 GLU A C 1
ATOM 1387 O O . GLU A 1 189 ? -24.556 -4.186 18.930 1.00 93.75 189 GLU A O 1
ATOM 1392 N N . SER A 1 190 ? -23.935 -6.339 19.185 1.00 94.75 190 SER A N 1
ATOM 1393 C CA . SER A 1 190 ? -25.012 -6.667 20.118 1.00 94.75 190 SER A CA 1
ATOM 1394 C C . SER A 1 190 ? -24.923 -5.804 21.380 1.00 94.75 190 SER A C 1
ATOM 1396 O O . SER A 1 190 ? -25.927 -5.195 21.753 1.00 94.75 190 SER A O 1
ATOM 1398 N N . ALA A 1 191 ? -23.752 -5.700 22.015 1.00 96.81 191 ALA A N 1
ATOM 1399 C CA . ALA A 1 191 ? -23.545 -4.855 23.194 1.00 96.81 191 ALA A CA 1
ATOM 1400 C C . ALA A 1 191 ? -23.852 -3.378 22.895 1.00 96.81 191 ALA A C 1
ATOM 1402 O O . ALA A 1 191 ? -24.610 -2.737 23.628 1.00 96.81 191 ALA A O 1
ATOM 1403 N N . ALA A 1 192 ? -23.362 -2.858 21.764 1.00 97.12 192 ALA A N 1
ATOM 1404 C CA . ALA A 1 192 ? -23.627 -1.488 21.329 1.00 97.12 192 ALA A CA 1
ATOM 1405 C C . ALA A 1 192 ? -25.128 -1.198 21.169 1.00 97.12 192 ALA A C 1
ATOM 1407 O O . ALA A 1 192 ? -25.603 -0.120 21.539 1.00 97.12 192 ALA A O 1
ATOM 1408 N N . SER A 1 193 ? -25.889 -2.154 20.627 1.00 96.69 193 SER A N 1
ATOM 1409 C CA . SER A 1 193 ? -27.340 -2.021 20.466 1.00 96.69 193 SER A CA 1
ATOM 1410 C C . SER A 1 193 ? -28.069 -1.939 21.812 1.00 96.69 193 SER A C 1
ATOM 1412 O O . SER A 1 193 ? -28.946 -1.087 21.978 1.00 96.69 193 SER A O 1
ATOM 1414 N N . ILE A 1 194 ? -27.653 -2.748 22.795 1.00 97.75 194 ILE A N 1
ATOM 1415 C CA . ILE A 1 194 ? -28.224 -2.743 24.145 1.00 97.75 194 ILE A CA 1
ATOM 1416 C C . ILE A 1 194 ? -27.922 -1.402 24.813 1.00 97.75 194 ILE A C 1
ATOM 1418 O O . ILE A 1 194 ? -28.846 -0.741 25.279 1.00 97.75 194 ILE A O 1
ATOM 1422 N N . TYR A 1 195 ? -26.677 -0.924 24.769 1.00 97.81 195 TYR A N 1
ATOM 1423 C CA . TYR A 1 195 ? -26.325 0.379 25.334 1.00 97.81 195 TYR A CA 1
ATOM 1424 C C . TYR A 1 195 ? -27.114 1.544 24.738 1.00 97.81 195 TYR A C 1
ATOM 1426 O O . TYR A 1 195 ? -27.603 2.403 25.471 1.00 97.81 195 TYR A O 1
ATOM 1434 N N . ARG A 1 196 ? -27.305 1.566 23.416 1.00 97.12 196 ARG A N 1
ATOM 1435 C CA . ARG A 1 196 ? -28.129 2.595 22.761 1.00 97.12 196 ARG A CA 1
ATOM 1436 C C . ARG A 1 196 ? -29.570 2.603 23.275 1.00 97.12 196 ARG A C 1
ATOM 1438 O O . ARG A 1 196 ? -30.170 3.673 23.327 1.00 97.12 196 ARG A O 1
ATOM 1445 N N . SER A 1 197 ? -30.111 1.449 23.670 1.00 97.12 197 SER A N 1
ATOM 1446 C CA . SER A 1 197 ? -31.475 1.343 24.205 1.00 97.12 197 SER A CA 1
ATOM 1447 C C . SER A 1 197 ? -31.639 1.932 25.612 1.00 97.12 197 SER A C 1
ATOM 1449 O O . SER A 1 197 ? -32.735 2.364 25.958 1.00 97.12 197 SER A O 1
ATOM 1451 N N . ILE A 1 198 ? -30.555 2.026 26.394 1.00 96.81 198 ILE A N 1
ATOM 1452 C CA . ILE A 1 198 ? -30.564 2.605 27.751 1.00 96.81 198 ILE A CA 1
ATOM 1453 C C . ILE A 1 198 ? -30.818 4.120 27.700 1.00 96.81 198 ILE A C 1
ATOM 1455 O O . ILE A 1 198 ? -31.494 4.682 28.565 1.00 96.81 198 ILE A O 1
ATOM 1459 N N . GLY A 1 199 ? -30.296 4.783 26.662 1.00 89.94 199 GLY A N 1
ATOM 1460 C CA . GLY A 1 199 ? -30.608 6.178 26.339 1.00 89.94 199 GLY A CA 1
ATOM 1461 C C . GLY A 1 199 ? -29.924 7.237 27.210 1.00 89.94 199 GLY A C 1
ATOM 1462 O O . GLY A 1 199 ? -30.274 8.412 27.103 1.00 89.94 199 GLY A O 1
ATOM 1463 N N . ASP A 1 200 ? -28.959 6.861 28.055 1.00 90.94 200 ASP A N 1
ATOM 1464 C CA . ASP A 1 200 ? -28.135 7.810 28.814 1.00 90.94 200 ASP A CA 1
ATOM 1465 C C . ASP A 1 200 ? -26.775 8.087 28.142 1.00 90.94 200 ASP A C 1
ATOM 1467 O O . ASP A 1 200 ? -26.335 7.371 27.239 1.00 90.94 200 ASP A O 1
ATOM 1471 N N . SER A 1 201 ? -26.107 9.169 28.554 1.00 94.12 201 SER A N 1
ATOM 1472 C CA . SER A 1 201 ? -24.848 9.613 27.939 1.00 94.12 201 SER A CA 1
ATOM 1473 C C . SER A 1 201 ? -23.681 8.652 28.172 1.00 94.12 201 SER A C 1
ATOM 1475 O O . SER A 1 201 ? -22.810 8.536 27.308 1.00 94.12 201 SER A O 1
ATOM 1477 N N . ARG A 1 202 ? -23.655 7.944 29.308 1.00 95.25 202 ARG A N 1
ATOM 1478 C CA . ARG A 1 202 ? -22.623 6.950 29.623 1.00 95.25 202 ARG A CA 1
ATOM 1479 C C 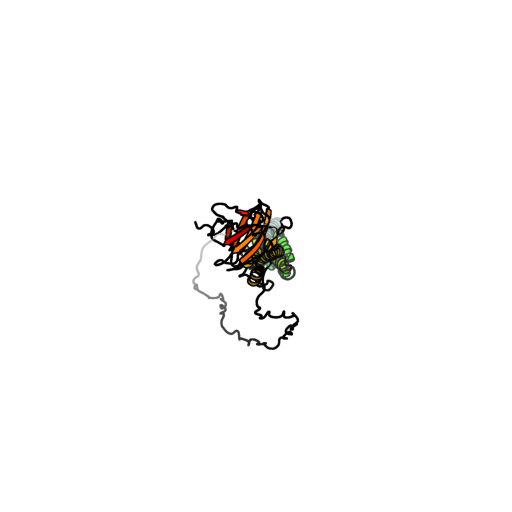. ARG A 1 202 ? -22.802 5.714 28.745 1.00 95.25 202 ARG A C 1
ATOM 1481 O O . ARG A 1 202 ? -21.822 5.207 28.206 1.00 95.25 202 ARG A O 1
ATOM 1488 N N . ALA A 1 203 ? -24.040 5.276 28.550 1.00 96.38 203 ALA A N 1
ATOM 1489 C CA . ALA A 1 203 ? -24.383 4.173 27.671 1.00 96.38 203 ALA A CA 1
ATOM 1490 C C . ALA A 1 203 ? -24.097 4.539 26.210 1.00 96.38 203 ALA A C 1
ATOM 1492 O O . ALA A 1 203 ? -23.514 3.745 25.484 1.00 96.38 203 ALA A O 1
ATOM 1493 N N . ALA A 1 204 ? -24.388 5.770 25.782 1.00 96.81 204 ALA A N 1
ATOM 1494 C CA . ALA A 1 204 ? -24.010 6.238 24.448 1.00 96.81 204 ALA A CA 1
ATOM 1495 C C . ALA A 1 204 ? -22.488 6.161 24.208 1.00 96.81 204 ALA A C 1
ATOM 1497 O O . ALA A 1 204 ? -22.062 5.707 23.148 1.00 96.81 204 ALA A O 1
ATOM 1498 N N . ALA A 1 205 ? -21.668 6.545 25.194 1.00 96.06 205 ALA A N 1
ATOM 1499 C CA . ALA A 1 205 ? -20.213 6.397 25.112 1.00 96.06 205 ALA A CA 1
ATOM 1500 C C . ALA A 1 205 ? -19.777 4.920 25.074 1.00 96.06 205 ALA A C 1
ATOM 1502 O O . ALA A 1 205 ? -18.947 4.549 24.246 1.00 96.06 205 ALA A O 1
ATOM 1503 N N . ALA A 1 206 ? -20.372 4.065 25.911 1.00 96.50 206 ALA A N 1
ATOM 1504 C CA . ALA A 1 206 ? -20.104 2.626 25.907 1.00 96.50 206 ALA A CA 1
ATOM 1505 C C . ALA A 1 206 ? -20.483 1.967 24.567 1.00 96.50 206 ALA A C 1
ATOM 1507 O O . ALA A 1 206 ? -19.734 1.139 24.051 1.00 96.50 206 ALA A O 1
ATOM 1508 N N . ALA A 1 207 ? -21.588 2.395 23.949 1.00 97.31 207 ALA A N 1
ATOM 1509 C CA . ALA A 1 207 ? -21.990 1.938 22.625 1.00 97.31 207 ALA A CA 1
ATOM 1510 C C . ALA A 1 207 ? -20.957 2.297 21.552 1.00 97.31 207 ALA A C 1
ATOM 1512 O O . ALA A 1 207 ? -20.634 1.453 20.722 1.00 97.31 207 ALA A O 1
ATOM 1513 N N . THR A 1 208 ? -20.424 3.523 21.568 1.00 96.38 208 THR A N 1
ATOM 1514 C CA . THR A 1 208 ? -19.354 3.934 20.645 1.00 96.38 208 THR A CA 1
ATOM 1515 C C . THR A 1 208 ? -18.106 3.078 20.833 1.00 96.38 208 THR A C 1
ATOM 1517 O O . THR A 1 208 ? -17.584 2.561 19.852 1.00 96.38 208 THR A O 1
ATOM 1520 N N . ASN A 1 209 ? -17.684 2.842 22.079 1.00 95.00 209 ASN A N 1
ATOM 1521 C CA . ASN A 1 209 ? -16.529 1.987 22.368 1.00 95.00 209 ASN A CA 1
ATOM 1522 C C . ASN A 1 209 ? -16.725 0.552 21.852 1.00 95.00 209 ASN A C 1
ATOM 1524 O O . ASN A 1 209 ? -15.788 -0.044 21.326 1.00 95.00 209 ASN A O 1
ATOM 1528 N N . CYS A 1 210 ? -17.942 0.010 21.967 1.00 96.31 210 CYS A N 1
ATOM 1529 C CA . CYS A 1 210 ? -18.272 -1.305 21.422 1.00 96.31 210 CYS A CA 1
ATOM 1530 C C . CYS A 1 210 ? -18.177 -1.335 19.891 1.00 96.31 210 CYS A C 1
ATOM 1532 O O . CYS A 1 210 ? -17.687 -2.306 19.334 1.00 96.31 210 CYS A O 1
ATOM 1534 N N . LEU A 1 211 ? -18.615 -0.287 19.193 1.00 95.56 211 LEU A N 1
ATOM 1535 C CA . LEU A 1 211 ? -18.531 -0.232 17.726 1.00 95.56 211 LEU A CA 1
ATOM 1536 C C . LEU A 1 211 ? -17.097 -0.059 17.236 1.00 95.56 211 LEU A C 1
ATOM 1538 O O . LEU A 1 211 ? -16.729 -0.639 16.215 1.00 95.56 211 LEU A O 1
ATOM 1542 N N . ASP A 1 212 ? -16.291 0.705 17.972 1.00 96.00 212 ASP A N 1
ATOM 1543 C CA . ASP A 1 212 ? -14.867 0.841 17.685 1.00 96.00 212 ASP A CA 1
ATOM 1544 C C . ASP A 1 212 ? -14.165 -0.519 17.849 1.00 96.00 212 ASP A C 1
ATOM 1546 O O . ASP A 1 212 ? -13.418 -0.937 16.966 1.00 96.00 212 ASP A O 1
ATOM 1550 N N . ALA A 1 213 ? -14.505 -1.277 18.900 1.00 95.50 213 ALA A N 1
ATOM 1551 C CA . ALA A 1 213 ? -14.041 -2.654 19.073 1.00 95.50 213 ALA A CA 1
ATOM 1552 C C . ALA A 1 213 ? -14.532 -3.592 17.955 1.00 95.50 213 ALA A C 1
ATOM 1554 O O . ALA A 1 213 ? -13.737 -4.347 17.397 1.00 95.50 213 ALA A O 1
ATOM 1555 N N . ALA A 1 214 ? -15.814 -3.528 17.581 1.00 94.81 214 ALA A N 1
ATOM 1556 C CA . ALA A 1 214 ? -16.373 -4.327 16.488 1.00 94.81 214 ALA A CA 1
ATOM 1557 C C . ALA A 1 214 ? -15.616 -4.089 15.173 1.00 94.81 214 ALA A C 1
ATOM 1559 O O . ALA A 1 214 ? -15.210 -5.041 14.504 1.00 94.81 214 ALA A O 1
ATOM 1560 N N . SER A 1 215 ? -15.381 -2.818 14.837 1.00 95.12 215 SER A N 1
ATOM 1561 C CA . SER A 1 215 ? -14.663 -2.408 13.626 1.00 95.12 215 SER A CA 1
ATOM 1562 C C . SER A 1 215 ? -13.218 -2.904 13.648 1.00 95.12 215 SER A C 1
ATOM 1564 O O . SER A 1 215 ? -12.747 -3.463 12.662 1.00 95.12 215 SER A O 1
ATOM 1566 N N . TYR A 1 216 ? -12.546 -2.789 14.797 1.00 96.69 216 TYR A N 1
ATOM 1567 C CA . TYR A 1 216 ? -11.175 -3.259 14.988 1.00 96.69 216 TYR A CA 1
ATOM 1568 C C . TYR A 1 216 ? -11.039 -4.771 14.748 1.00 96.69 216 TYR A C 1
ATOM 1570 O O . TYR A 1 216 ? -10.206 -5.207 13.955 1.00 96.69 216 TYR A O 1
ATOM 1578 N N . TYR A 1 217 ? -11.882 -5.592 15.380 1.00 94.69 217 TYR A N 1
ATOM 1579 C CA . TYR A 1 217 ? -11.814 -7.047 15.200 1.00 94.69 217 TYR A CA 1
ATOM 1580 C C . TYR A 1 217 ? -12.278 -7.497 13.814 1.00 94.69 217 TYR A C 1
ATOM 1582 O O . TYR A 1 217 ? -11.741 -8.468 13.282 1.00 94.69 217 TYR A O 1
ATOM 1590 N N . THR A 1 218 ? -13.224 -6.777 13.206 1.00 94.62 218 THR A N 1
ATOM 1591 C CA . THR A 1 218 ? -13.620 -7.016 11.812 1.00 94.62 218 THR A CA 1
ATOM 1592 C C . THR A 1 218 ? -12.445 -6.767 10.872 1.00 94.62 218 THR A C 1
ATOM 1594 O O . THR A 1 218 ? -12.152 -7.618 10.037 1.00 94.62 218 THR A O 1
ATOM 1597 N N . ALA A 1 219 ? -11.714 -5.663 11.053 1.00 96.50 219 ALA A N 1
ATOM 1598 C CA . ALA A 1 219 ? -10.521 -5.372 10.267 1.00 96.50 219 ALA A CA 1
ATOM 1599 C C . ALA A 1 219 ? -9.457 -6.469 10.403 1.00 96.50 219 ALA A C 1
ATOM 1601 O O . ALA A 1 219 ? -8.936 -6.936 9.397 1.00 96.50 219 ALA A O 1
ATOM 1602 N N . LYS A 1 220 ? -9.198 -6.967 11.618 1.00 95.94 220 LYS A N 1
ATOM 1603 C CA . LYS A 1 220 ? -8.260 -8.087 11.825 1.00 95.94 220 LYS A CA 1
ATOM 1604 C C . LYS A 1 220 ? -8.702 -9.376 11.130 1.00 95.94 220 LYS A C 1
ATOM 1606 O O . LYS A 1 220 ? -7.863 -10.104 10.611 1.00 95.94 220 LYS A O 1
ATOM 1611 N N . GLY A 1 221 ? -10.006 -9.655 11.105 1.00 94.94 221 GLY A N 1
ATOM 1612 C CA . GLY A 1 221 ? -10.559 -10.769 10.332 1.00 94.94 221 GLY A CA 1
ATOM 1613 C C . GLY A 1 221 ? -10.326 -10.596 8.830 1.00 94.94 221 GLY A C 1
ATOM 1614 O O . GLY A 1 221 ? -9.865 -11.521 8.171 1.00 94.94 221 GLY A O 1
ATOM 1615 N N . LEU A 1 222 ? -10.565 -9.391 8.306 1.00 96.94 222 LEU A N 1
ATOM 1616 C CA . LEU A 1 222 ? -10.312 -9.053 6.904 1.00 96.94 222 LEU A CA 1
ATOM 1617 C C . LEU A 1 222 ? -8.824 -9.174 6.537 1.00 96.94 222 LEU A C 1
ATOM 1619 O O . LEU A 1 222 ? -8.519 -9.740 5.492 1.00 96.94 222 LEU A O 1
ATOM 1623 N N . MET A 1 223 ? -7.905 -8.730 7.403 1.00 96.81 223 MET A N 1
ATOM 1624 C CA . MET A 1 223 ? -6.454 -8.921 7.223 1.00 96.81 223 MET A CA 1
ATOM 1625 C C . MET A 1 223 ? -6.098 -10.409 7.120 1.00 96.81 223 MET A C 1
ATOM 1627 O O . MET A 1 223 ? -5.419 -10.819 6.186 1.00 96.81 223 MET A O 1
ATOM 1631 N N . ALA A 1 224 ? -6.638 -11.249 8.009 1.00 95.19 224 ALA A N 1
ATOM 1632 C CA . ALA A 1 224 ? -6.424 -12.699 7.958 1.00 95.19 224 ALA A CA 1
ATOM 1633 C C . ALA A 1 224 ? -6.999 -13.364 6.688 1.00 95.19 224 ALA A C 1
ATOM 1635 O O . ALA A 1 224 ? -6.553 -14.441 6.294 1.00 95.19 224 ALA A O 1
ATOM 1636 N N . GLU A 1 225 ? -7.986 -12.737 6.043 1.00 96.12 225 GLU A N 1
ATOM 1637 C CA . GLU A 1 225 ? -8.535 -13.149 4.746 1.00 96.12 225 GLU A CA 1
ATOM 1638 C C . GLU A 1 225 ? -7.778 -12.554 3.542 1.00 96.12 225 GLU A C 1
ATOM 1640 O O . GLU A 1 225 ? -8.134 -12.852 2.401 1.00 96.12 225 GLU A O 1
ATOM 1645 N N . GLY A 1 226 ? -6.760 -11.715 3.767 1.00 96.12 226 GLY A N 1
ATOM 1646 C CA . GLY A 1 226 ? -6.031 -10.989 2.722 1.00 96.12 226 GLY A CA 1
ATOM 1647 C C . GLY A 1 226 ? -6.803 -9.811 2.117 1.00 96.12 226 GLY A C 1
ATOM 1648 O O . GLY A 1 226 ? -6.455 -9.318 1.050 1.00 96.12 226 GLY A O 1
ATOM 1649 N N . LYS A 1 227 ? -7.878 -9.346 2.760 1.00 97.81 227 LYS A N 1
ATOM 1650 C CA . LYS A 1 227 ? -8.700 -8.210 2.307 1.00 97.81 227 LYS A CA 1
ATOM 1651 C C . LYS A 1 227 ? -8.168 -6.894 2.866 1.00 97.81 227 LYS A C 1
ATOM 1653 O O . LYS A 1 227 ? -8.835 -6.199 3.635 1.00 97.81 227 LYS A O 1
ATOM 1658 N N . TRP A 1 228 ? -6.947 -6.557 2.472 1.00 97.81 228 TRP A N 1
ATOM 1659 C CA . TRP A 1 228 ? -6.177 -5.444 3.030 1.00 97.81 228 TRP A CA 1
ATOM 1660 C C . TRP A 1 228 ? -6.824 -4.075 2.814 1.00 97.81 228 TRP A C 1
ATOM 1662 O O . TRP A 1 228 ? -6.830 -3.251 3.726 1.00 97.81 228 TRP A O 1
ATOM 1672 N N . THR A 1 229 ? -7.431 -3.835 1.647 1.00 98.00 229 THR A N 1
ATOM 1673 C CA . THR A 1 229 ? -8.132 -2.570 1.369 1.00 98.00 229 THR A CA 1
ATOM 1674 C C . THR A 1 229 ? -9.324 -2.369 2.305 1.00 98.00 229 THR A C 1
ATOM 1676 O O . THR A 1 229 ? -9.416 -1.333 2.960 1.00 98.00 229 THR A O 1
ATOM 1679 N N . GLU A 1 230 ? -10.204 -3.371 2.421 1.00 97.75 230 GLU A N 1
ATOM 1680 C CA . GLU A 1 230 ? -11.388 -3.304 3.293 1.00 97.75 230 GLU A CA 1
ATOM 1681 C C . GLU A 1 230 ? -10.986 -3.162 4.772 1.00 97.75 230 GLU A C 1
ATOM 1683 O O . GLU A 1 230 ? -11.587 -2.388 5.519 1.00 97.75 230 GLU A O 1
ATOM 1688 N N . ALA A 1 231 ? -9.933 -3.868 5.200 1.00 98.12 231 ALA A N 1
ATOM 1689 C CA . ALA A 1 231 ? -9.389 -3.740 6.549 1.00 98.12 231 ALA A CA 1
ATOM 1690 C C . ALA A 1 231 ? -8.845 -2.328 6.823 1.00 98.12 231 ALA A C 1
ATOM 1692 O O . ALA A 1 231 ? -9.165 -1.725 7.851 1.00 98.12 231 ALA A O 1
ATOM 1693 N N . GLY A 1 232 ? -8.055 -1.782 5.895 1.00 97.81 232 GLY A N 1
ATOM 1694 C CA . GLY A 1 232 ? -7.458 -0.454 6.011 1.00 97.81 232 GLY A CA 1
ATOM 1695 C C . GLY A 1 232 ? -8.496 0.667 6.115 1.00 97.81 232 GLY A C 1
ATOM 1696 O O . GLY A 1 232 ? -8.290 1.617 6.874 1.00 97.81 232 GLY A O 1
ATOM 1697 N N . GLU A 1 233 ? -9.629 0.544 5.416 1.00 96.94 233 GLU A N 1
ATOM 1698 C CA . GLU A 1 233 ? -10.747 1.492 5.517 1.00 96.94 233 GLU A CA 1
ATOM 1699 C C . GLU A 1 233 ? -11.339 1.527 6.932 1.00 96.94 233 GLU A C 1
ATOM 1701 O O . GLU A 1 233 ? -11.473 2.606 7.513 1.00 96.94 233 GLU A O 1
ATOM 1706 N N . LEU A 1 234 ? -11.623 0.362 7.526 1.00 96.69 234 LEU A N 1
ATOM 1707 C CA . LEU A 1 234 ? -12.133 0.273 8.901 1.00 96.69 234 LEU A CA 1
ATOM 1708 C C . LEU A 1 234 ? -11.128 0.802 9.933 1.00 96.69 234 LEU A C 1
ATOM 1710 O O . LEU A 1 234 ? -11.516 1.418 10.928 1.00 96.69 234 LEU A O 1
ATOM 1714 N N . LEU A 1 235 ? -9.833 0.578 9.703 1.00 98.38 235 LEU A N 1
ATOM 1715 C CA . LEU A 1 235 ? -8.769 1.012 10.609 1.00 98.38 235 LEU A CA 1
ATOM 1716 C C . LEU A 1 235 ? -8.472 2.511 10.514 1.00 98.38 235 LEU A C 1
ATOM 1718 O O . LEU A 1 235 ? -7.922 3.064 11.464 1.00 98.38 235 LEU A O 1
ATOM 1722 N N . SER A 1 236 ? -8.840 3.194 9.426 1.00 97.12 236 SER A N 1
ATOM 1723 C CA . SER A 1 236 ? -8.549 4.624 9.249 1.00 97.12 236 SER A CA 1
ATOM 1724 C C . SER A 1 236 ? -9.185 5.484 10.342 1.00 97.12 236 SER A C 1
ATOM 1726 O O . SER A 1 236 ? -8.484 6.239 11.017 1.00 97.12 236 SER A O 1
ATOM 1728 N N . ASP A 1 237 ? -10.487 5.316 10.574 1.00 93.38 237 ASP A N 1
ATOM 1729 C CA . ASP A 1 237 ? -11.216 6.073 11.598 1.00 93.38 237 ASP A CA 1
ATOM 1730 C C . ASP A 1 237 ? -10.729 5.737 13.019 1.00 93.38 237 ASP A C 1
ATOM 1732 O O . ASP A 1 237 ? -10.751 6.581 13.917 1.00 93.38 237 ASP A O 1
ATOM 1736 N N . LEU A 1 238 ? -10.280 4.498 13.238 1.00 97.25 238 LEU A N 1
ATOM 1737 C CA . LEU A 1 238 ? -9.742 4.031 14.517 1.00 97.25 238 LEU A CA 1
ATOM 1738 C C . LEU A 1 238 ? -8.335 4.574 14.785 1.00 97.25 238 LEU A C 1
ATOM 1740 O O . LEU A 1 238 ? -8.029 4.967 15.914 1.00 97.25 238 LEU A O 1
ATOM 1744 N N . ALA A 1 239 ? -7.498 4.646 13.752 1.00 97.38 239 ALA A N 1
ATOM 1745 C CA . ALA A 1 239 ? -6.161 5.217 13.822 1.00 97.38 239 ALA A CA 1
ATOM 1746 C C . ALA A 1 239 ? -6.211 6.702 14.210 1.00 97.38 239 ALA A C 1
ATOM 1748 O O . ALA A 1 239 ? -5.480 7.125 15.105 1.00 97.38 239 ALA A O 1
ATOM 1749 N N . ASP A 1 240 ? -7.133 7.471 13.625 1.00 95.62 240 ASP A N 1
ATOM 1750 C CA . ASP A 1 240 ? -7.313 8.896 13.937 1.00 95.62 240 ASP A CA 1
ATOM 1751 C C . ASP A 1 240 ? -7.738 9.130 15.400 1.00 95.62 240 ASP A C 1
ATOM 1753 O O . ASP A 1 240 ? -7.437 10.170 15.993 1.00 95.62 240 ASP A O 1
ATOM 1757 N N . LYS A 1 241 ? -8.405 8.143 16.011 1.00 95.44 241 LYS A N 1
ATOM 1758 C CA . LYS A 1 241 ? -8.773 8.140 17.436 1.00 95.44 241 LYS A CA 1
ATOM 1759 C C . LYS A 1 241 ? -7.650 7.649 18.357 1.00 95.44 241 LYS A C 1
ATOM 1761 O O . LYS A 1 241 ? -7.805 7.737 19.575 1.00 95.44 241 LYS A O 1
ATOM 1766 N N . GLY A 1 242 ? -6.554 7.114 17.817 1.00 96.75 242 GLY A N 1
ATOM 1767 C CA . GLY A 1 242 ? -5.518 6.431 18.596 1.00 96.75 242 GLY A CA 1
ATOM 1768 C C . GLY A 1 242 ? -6.029 5.154 19.272 1.00 96.75 242 GLY A C 1
ATOM 1769 O O . GLY A 1 242 ? -5.642 4.856 20.403 1.00 96.75 242 GLY A O 1
ATOM 1770 N N . TYR A 1 243 ? -6.956 4.438 18.628 1.00 96.44 243 TYR A N 1
ATOM 1771 C CA . TYR A 1 243 ? -7.529 3.211 19.172 1.00 96.44 243 TYR A CA 1
ATOM 1772 C C . TYR A 1 243 ? -6.531 2.054 19.058 1.00 96.44 243 TYR A C 1
ATOM 1774 O O . TYR A 1 243 ? -6.267 1.567 17.961 1.00 96.44 243 TYR A O 1
ATOM 1782 N N . GLN A 1 244 ? -6.015 1.592 20.200 1.00 96.50 244 GLN A N 1
ATOM 1783 C CA . GLN A 1 244 ? -5.076 0.464 20.269 1.00 96.50 244 GLN A CA 1
ATOM 1784 C C . GLN A 1 244 ? -3.904 0.636 19.276 1.00 96.50 244 GLN A C 1
ATOM 1786 O O . GLN A 1 244 ? -3.326 1.717 19.193 1.00 96.50 244 GLN A O 1
ATOM 1791 N N . ASP A 1 245 ? -3.556 -0.417 18.540 1.00 97.81 245 ASP A N 1
ATOM 1792 C CA . ASP A 1 245 ? -2.550 -0.474 17.476 1.00 97.81 245 ASP A CA 1
ATOM 1793 C C . ASP A 1 245 ? -3.154 -0.245 16.076 1.00 97.81 245 ASP A C 1
ATOM 1795 O O . ASP A 1 245 ? -2.526 -0.560 15.069 1.00 97.81 245 ASP A O 1
ATOM 1799 N N . ALA A 1 246 ? -4.362 0.328 15.965 1.00 98.19 246 ALA A N 1
ATOM 1800 C CA . ALA A 1 246 ? -5.034 0.496 14.672 1.00 98.19 246 ALA A CA 1
ATOM 1801 C C . ALA A 1 246 ? -4.222 1.325 13.661 1.00 98.19 246 ALA A C 1
ATOM 1803 O O . ALA A 1 246 ? -4.322 1.096 12.458 1.00 98.19 246 ALA A O 1
ATOM 1804 N N . GLY A 1 247 ? -3.404 2.271 14.138 1.00 98.06 247 GLY A N 1
ATOM 1805 C CA . GLY A 1 247 ? -2.484 3.027 13.284 1.00 98.06 247 GLY A CA 1
ATOM 1806 C C . GLY A 1 247 ? -1.410 2.149 12.638 1.00 98.06 247 GLY A C 1
ATOM 1807 O O . GLY A 1 247 ? -1.144 2.301 11.446 1.00 98.06 247 GLY A O 1
ATOM 1808 N N . ASP A 1 248 ? -0.856 1.204 13.396 1.00 97.69 248 ASP A N 1
ATOM 1809 C CA . ASP A 1 248 ? 0.172 0.278 12.915 1.00 97.69 248 ASP A CA 1
ATOM 1810 C C . ASP A 1 248 ? -0.442 -0.750 11.954 1.00 97.69 248 ASP A C 1
ATOM 1812 O O . ASP A 1 248 ? 0.061 -0.937 10.847 1.00 97.69 248 ASP A O 1
ATOM 1816 N N . LEU A 1 249 ? -1.599 -1.325 12.307 1.00 98.06 249 LEU A N 1
ATOM 1817 C CA . LEU A 1 249 ? -2.331 -2.259 11.439 1.00 98.06 249 LEU A CA 1
ATOM 1818 C C . LEU A 1 249 ? -2.784 -1.605 10.126 1.00 98.06 249 LEU A C 1
ATOM 1820 O O . LEU A 1 249 ? -2.796 -2.240 9.072 1.00 98.06 249 LEU A O 1
ATOM 1824 N N . ARG A 1 250 ? -3.153 -0.319 10.157 1.00 98.00 250 ARG A N 1
ATOM 1825 C CA . ARG A 1 250 ? -3.476 0.439 8.941 1.00 98.00 250 ARG A CA 1
ATOM 1826 C C . ARG A 1 250 ? -2.250 0.586 8.041 1.00 98.00 250 ARG A C 1
ATOM 1828 O O . ARG A 1 250 ? -2.392 0.502 6.823 1.00 98.00 250 ARG A O 1
ATOM 1835 N N . MET A 1 251 ? -1.076 0.841 8.622 1.00 97.12 251 MET A N 1
ATOM 1836 C CA . MET A 1 251 ? 0.173 0.936 7.865 1.00 97.12 251 MET A CA 1
ATOM 1837 C C . MET A 1 251 ? 0.514 -0.403 7.208 1.00 97.12 251 MET A C 1
ATOM 1839 O O . MET A 1 251 ? 0.829 -0.427 6.023 1.00 97.12 251 MET A O 1
ATOM 1843 N N . GLU A 1 252 ? 0.358 -1.505 7.941 1.00 97.75 252 GLU A N 1
ATOM 1844 C CA . GLU A 1 252 ? 0.492 -2.862 7.402 1.00 97.75 252 GLU A CA 1
ATOM 1845 C C . GLU A 1 252 ? -0.443 -3.075 6.206 1.00 97.75 252 GLU A C 1
ATOM 1847 O O . GLU A 1 252 ? 0.026 -3.360 5.105 1.00 97.75 252 GLU A O 1
ATOM 1852 N N . CYS A 1 253 ? -1.743 -2.792 6.355 1.00 98.25 253 CYS A N 1
ATOM 1853 C CA . CYS A 1 253 ? -2.698 -2.876 5.243 1.00 98.25 253 CYS A CA 1
ATOM 1854 C C . CYS A 1 253 ? -2.254 -2.054 4.020 1.00 98.25 253 CYS A C 1
ATOM 1856 O O . CYS A 1 253 ? -2.360 -2.523 2.888 1.00 98.25 253 CYS A O 1
ATOM 1858 N N . ALA A 1 254 ? -1.749 -0.834 4.229 1.00 98.12 254 ALA A N 1
ATOM 1859 C CA . ALA A 1 254 ? -1.278 0.022 3.142 1.00 98.12 254 ALA A CA 1
ATOM 1860 C C . ALA A 1 254 ? -0.066 -0.576 2.408 1.00 98.12 254 ALA A C 1
ATOM 1862 O O . ALA A 1 254 ? 0.008 -0.485 1.181 1.00 98.12 254 ALA A O 1
ATOM 1863 N N . VAL A 1 255 ? 0.853 -1.220 3.132 1.00 98.38 255 VAL A N 1
ATOM 1864 C CA . VAL A 1 255 ? 2.001 -1.923 2.542 1.00 98.38 255 VAL A CA 1
ATOM 1865 C C . VAL A 1 255 ? 1.536 -3.098 1.684 1.00 98.38 255 VAL A C 1
ATOM 1867 O O . VAL A 1 255 ? 1.979 -3.210 0.544 1.00 98.38 255 VAL A O 1
ATOM 1870 N N . HIS A 1 256 ? 0.598 -3.918 2.165 1.00 98.31 256 HIS A N 1
ATOM 1871 C CA . HIS A 1 256 ? 0.054 -5.035 1.382 1.00 98.31 256 HIS A CA 1
ATOM 1872 C C . HIS A 1 256 ? -0.642 -4.578 0.096 1.00 98.31 256 HIS A C 1
ATOM 1874 O O . HIS A 1 256 ? -0.399 -5.142 -0.968 1.00 98.31 256 HIS A O 1
ATOM 1880 N N . VAL A 1 257 ? -1.454 -3.520 0.168 1.00 98.19 257 VAL A N 1
ATOM 1881 C CA . VAL A 1 257 ? -2.103 -2.942 -1.022 1.00 98.19 257 VAL A CA 1
ATOM 1882 C C . VAL A 1 257 ? -1.062 -2.427 -2.021 1.00 98.19 257 VAL A C 1
ATOM 1884 O O . VAL A 1 257 ? -1.173 -2.681 -3.218 1.00 98.19 257 VAL A O 1
ATOM 1887 N N . THR A 1 258 ? -0.023 -1.742 -1.536 1.00 98.44 258 THR A N 1
ATOM 1888 C CA . THR A 1 258 ? 1.061 -1.219 -2.388 1.00 98.44 258 THR A CA 1
ATOM 1889 C C . THR A 1 258 ? 1.868 -2.352 -3.032 1.00 98.44 258 THR A C 1
ATOM 1891 O O . THR A 1 258 ? 2.269 -2.257 -4.190 1.00 98.44 258 THR A O 1
ATOM 1894 N N . TYR A 1 259 ? 2.074 -3.455 -2.310 1.00 98.06 259 TYR A N 1
ATOM 1895 C CA . TYR A 1 259 ? 2.705 -4.654 -2.851 1.00 98.06 259 TYR A CA 1
ATOM 1896 C C . TYR A 1 259 ? 1.873 -5.283 -3.979 1.00 98.06 259 TYR A C 1
ATOM 1898 O O . TYR A 1 259 ? 2.420 -5.589 -5.037 1.00 98.06 259 TYR A O 1
ATOM 1906 N N . GLU A 1 260 ? 0.557 -5.430 -3.801 1.00 97.75 260 GLU A N 1
ATOM 1907 C CA . GLU A 1 260 ? -0.335 -5.953 -4.847 1.00 97.75 260 GLU A CA 1
ATOM 1908 C C . GLU A 1 260 ? -0.340 -5.069 -6.105 1.00 97.75 260 GLU A C 1
ATOM 1910 O O . GLU A 1 260 ? -0.341 -5.584 -7.226 1.00 97.75 260 GLU A O 1
ATOM 1915 N N . GLU A 1 261 ? -0.280 -3.745 -5.938 1.00 98.31 261 GLU A N 1
ATOM 1916 C CA . GLU A 1 261 ? -0.115 -2.803 -7.050 1.00 98.31 261 GLU A CA 1
ATOM 1917 C C . GLU A 1 261 ? 1.213 -3.028 -7.792 1.00 98.31 261 GLU A C 1
ATOM 1919 O O . GLU A 1 261 ? 1.232 -3.093 -9.024 1.00 98.31 261 GLU A O 1
ATOM 1924 N N . ALA A 1 262 ? 2.318 -3.202 -7.062 1.00 98.31 262 ALA A N 1
ATOM 1925 C CA . ALA A 1 262 ? 3.624 -3.485 -7.654 1.00 98.31 262 ALA A CA 1
ATOM 1926 C C . ALA A 1 262 ? 3.641 -4.818 -8.425 1.00 98.31 262 ALA A C 1
ATOM 1928 O O . ALA A 1 262 ? 4.170 -4.870 -9.538 1.00 98.31 262 ALA A O 1
ATOM 1929 N N . GLU A 1 263 ? 3.015 -5.874 -7.891 1.00 98.25 263 GLU A N 1
ATOM 1930 C CA . GLU A 1 263 ? 2.860 -7.158 -8.594 1.00 98.25 263 GLU A CA 1
ATOM 1931 C C . GLU A 1 263 ? 2.081 -6.996 -9.906 1.00 98.25 263 GLU A C 1
ATOM 1933 O O . GLU A 1 263 ? 2.454 -7.583 -10.925 1.00 98.25 263 GLU A O 1
ATOM 1938 N N . ALA A 1 264 ? 1.012 -6.193 -9.905 1.00 98.19 264 ALA A N 1
ATOM 1939 C CA . ALA A 1 264 ? 0.221 -5.934 -11.104 1.00 98.19 264 ALA A CA 1
ATOM 1940 C C . ALA A 1 264 ? 1.044 -5.197 -12.173 1.00 98.19 264 ALA A C 1
ATOM 1942 O O . ALA A 1 264 ? 1.078 -5.629 -13.326 1.00 98.19 264 ALA A O 1
ATOM 1943 N N . LEU A 1 265 ? 1.775 -4.147 -11.783 1.00 96.94 265 LEU A N 1
ATOM 1944 C CA . LEU A 1 265 ? 2.684 -3.417 -12.675 1.00 96.94 265 LEU A CA 1
ATOM 1945 C C . LEU A 1 265 ? 3.756 -4.341 -13.266 1.00 96.94 265 LEU A C 1
ATOM 1947 O O . LEU A 1 265 ? 4.016 -4.312 -14.471 1.00 96.94 265 LEU A O 1
ATOM 1951 N N . TYR A 1 266 ? 4.338 -5.207 -12.435 1.00 96.88 266 TYR A N 1
ATOM 1952 C CA . TYR A 1 266 ? 5.327 -6.186 -12.871 1.00 96.88 266 TYR A CA 1
ATOM 1953 C C . TYR A 1 266 ? 4.742 -7.169 -13.894 1.00 96.88 266 TYR A C 1
ATOM 1955 O O . TYR A 1 266 ? 5.356 -7.433 -14.929 1.00 96.88 266 TYR A O 1
ATOM 1963 N N . ALA A 1 267 ? 3.540 -7.693 -13.637 1.00 96.75 267 ALA A N 1
ATOM 1964 C CA . ALA A 1 267 ? 2.850 -8.623 -14.531 1.00 96.75 267 ALA A CA 1
ATOM 1965 C C . ALA A 1 267 ? 2.460 -7.986 -15.877 1.00 96.75 267 ALA A C 1
ATOM 1967 O O . ALA A 1 267 ? 2.400 -8.681 -16.892 1.00 96.75 267 ALA A O 1
ATOM 1968 N N . GLU A 1 268 ? 2.230 -6.672 -15.898 1.00 94.44 268 GLU A N 1
ATOM 1969 C CA . GLU A 1 268 ? 1.987 -5.885 -17.112 1.00 94.44 268 GLU A CA 1
ATOM 1970 C C . GLU A 1 268 ? 3.268 -5.567 -17.906 1.00 94.44 268 GLU A C 1
ATOM 1972 O O . GLU A 1 268 ? 3.176 -5.040 -19.013 1.00 94.44 268 GLU A O 1
ATOM 1977 N N . GLY A 1 269 ? 4.457 -5.887 -17.379 1.00 92.50 269 GLY A N 1
ATOM 1978 C CA . GLY A 1 269 ? 5.744 -5.551 -17.999 1.00 92.50 269 GLY A CA 1
ATOM 1979 C C . GLY A 1 269 ? 6.189 -4.102 -17.772 1.00 92.50 269 GLY A C 1
ATOM 1980 O O . GLY A 1 269 ? 7.163 -3.663 -18.382 1.00 92.50 269 GLY A O 1
ATOM 1981 N N . ARG A 1 270 ? 5.508 -3.367 -16.883 1.00 93.69 270 ARG A N 1
ATOM 1982 C CA . ARG A 1 270 ? 5.857 -2.002 -16.455 1.00 93.69 270 ARG A CA 1
ATOM 1983 C C . ARG A 1 270 ? 6.889 -2.062 -15.333 1.00 93.69 270 ARG A C 1
ATOM 1985 O O . ARG A 1 270 ? 6.622 -1.721 -14.178 1.00 93.69 270 ARG A O 1
ATOM 1992 N N . TYR A 1 271 ? 8.058 -2.593 -15.664 1.00 95.62 271 TYR A N 1
ATOM 1993 C CA . TYR A 1 271 ? 9.101 -2.925 -14.704 1.00 95.62 271 TYR A CA 1
ATOM 1994 C C . TYR A 1 271 ? 9.656 -1.712 -13.959 1.00 95.62 271 TYR A C 1
ATOM 1996 O O . TYR A 1 271 ? 9.993 -1.840 -12.784 1.00 95.62 271 TYR A O 1
ATOM 2004 N N . TYR A 1 272 ? 9.756 -0.541 -14.589 1.00 95.31 272 TYR A N 1
ATOM 2005 C CA . TYR A 1 272 ? 10.235 0.648 -13.884 1.00 95.31 272 TYR A CA 1
ATOM 2006 C C . TYR A 1 272 ? 9.219 1.145 -12.854 1.00 95.31 272 TYR A C 1
ATOM 2008 O O . TYR A 1 272 ? 9.590 1.460 -11.725 1.00 95.31 272 TYR A O 1
ATOM 2016 N N . ASP A 1 273 ? 7.937 1.164 -13.217 1.00 94.94 273 ASP A N 1
ATOM 2017 C CA . ASP A 1 273 ? 6.882 1.565 -12.289 1.00 94.94 273 ASP A CA 1
ATOM 2018 C C . ASP A 1 273 ? 6.815 0.583 -11.111 1.00 94.94 273 ASP A C 1
ATOM 2020 O O . ASP A 1 273 ? 6.817 1.004 -9.958 1.00 94.94 273 ASP A O 1
ATOM 2024 N N . ALA A 1 274 ? 6.876 -0.727 -11.385 1.00 97.44 274 ALA A N 1
ATOM 2025 C CA . ALA A 1 274 ? 6.961 -1.751 -10.345 1.00 97.44 274 ALA A CA 1
ATOM 2026 C C . ALA A 1 274 ? 8.192 -1.558 -9.441 1.00 97.44 274 ALA A C 1
ATOM 2028 O O . ALA A 1 274 ? 8.073 -1.610 -8.218 1.00 97.44 274 ALA A O 1
ATOM 2029 N N . TYR A 1 275 ? 9.366 -1.279 -10.021 1.00 97.56 275 TYR A N 1
ATOM 2030 C CA . TYR A 1 275 ? 10.602 -1.002 -9.284 1.00 97.56 275 TYR A CA 1
ATOM 2031 C C . TYR A 1 275 ? 10.436 0.162 -8.303 1.00 97.56 275 TYR A C 1
ATOM 2033 O O . TYR A 1 275 ? 10.827 0.051 -7.139 1.00 97.56 275 TYR A O 1
ATOM 2041 N N . VAL A 1 276 ? 9.858 1.279 -8.751 1.00 97.00 276 VAL A N 1
ATOM 2042 C CA . VAL A 1 276 ? 9.604 2.446 -7.896 1.00 97.00 276 VAL A CA 1
ATOM 2043 C C . VAL A 1 276 ? 8.598 2.101 -6.797 1.00 97.00 276 VAL A C 1
ATOM 2045 O O . VAL A 1 276 ? 8.833 2.443 -5.637 1.00 97.00 276 VAL A O 1
ATOM 2048 N N . THR A 1 277 ? 7.525 1.378 -7.126 1.00 98.19 277 THR A N 1
ATOM 2049 C CA . THR A 1 277 ? 6.499 0.981 -6.154 1.00 98.19 277 THR A CA 1
ATOM 2050 C C . THR A 1 277 ? 7.061 0.048 -5.078 1.00 98.19 277 THR A C 1
ATOM 2052 O O . THR A 1 277 ? 6.876 0.339 -3.897 1.00 98.19 277 THR A O 1
ATOM 2055 N N . TYR A 1 278 ? 7.836 -0.990 -5.423 1.00 98.38 278 TYR A N 1
ATOM 2056 C CA . TYR A 1 278 ? 8.506 -1.833 -4.418 1.00 98.38 278 TYR A CA 1
ATOM 2057 C C . TYR A 1 278 ? 9.479 -1.035 -3.544 1.00 98.38 278 TYR A C 1
ATOM 2059 O O . TYR A 1 278 ? 9.484 -1.195 -2.325 1.00 98.38 278 TYR A O 1
ATOM 2067 N N . ASN A 1 279 ? 10.277 -0.139 -4.136 1.00 97.50 279 ASN A N 1
ATOM 2068 C CA . ASN A 1 279 ? 11.207 0.691 -3.365 1.00 97.50 279 ASN A CA 1
ATOM 2069 C C . ASN A 1 279 ? 10.492 1.649 -2.404 1.00 97.50 279 ASN A C 1
ATOM 2071 O O . ASN A 1 279 ? 11.044 1.991 -1.362 1.00 97.50 279 ASN A O 1
ATOM 2075 N N . SER A 1 280 ? 9.261 2.067 -2.711 1.00 97.62 280 SER A N 1
ATOM 2076 C CA . SER A 1 280 ? 8.481 2.928 -1.812 1.00 97.62 280 SER A CA 1
ATOM 2077 C C . SER A 1 280 ? 8.130 2.249 -0.480 1.00 97.62 280 SER A C 1
ATOM 2079 O O . SER A 1 280 ? 7.906 2.936 0.518 1.00 97.62 280 SER A O 1
ATOM 2081 N N . ILE A 1 281 ? 8.145 0.913 -0.454 1.00 97.38 281 ILE A N 1
ATOM 2082 C CA . ILE A 1 281 ? 7.860 0.072 0.713 1.00 97.38 281 ILE A CA 1
ATOM 2083 C C . ILE A 1 281 ? 9.057 -0.812 1.104 1.00 97.38 281 ILE A C 1
ATOM 2085 O O . ILE A 1 281 ? 8.881 -1.787 1.826 1.00 97.38 281 ILE A O 1
ATOM 2089 N N . SER A 1 282 ? 10.284 -0.486 0.672 1.00 93.81 282 SER A N 1
ATOM 2090 C CA . SER A 1 282 ? 11.454 -1.367 0.851 1.00 93.81 282 SER A CA 1
ATOM 2091 C C . SER A 1 282 ? 11.856 -1.611 2.304 1.00 93.81 282 SER A C 1
ATOM 2093 O O . SER A 1 282 ? 12.424 -2.647 2.624 1.00 93.81 282 SER A O 1
ATOM 2095 N N . GLU A 1 283 ? 11.584 -0.644 3.178 1.00 93.06 283 GLU A N 1
ATOM 2096 C CA . GLU A 1 283 ? 11.894 -0.730 4.609 1.00 93.06 283 GLU A CA 1
ATOM 2097 C C . GLU A 1 283 ? 10.812 -1.487 5.397 1.00 93.06 283 GLU A C 1
ATOM 2099 O O . GLU A 1 283 ? 10.991 -1.772 6.582 1.00 93.06 283 GLU A O 1
ATOM 2104 N N . ALA A 1 284 ? 9.671 -1.784 4.766 1.00 91.69 284 ALA A N 1
ATOM 2105 C CA . ALA A 1 284 ? 8.604 -2.540 5.396 1.00 91.69 284 ALA A CA 1
ATOM 2106 C C . ALA A 1 284 ? 8.975 -4.026 5.454 1.00 91.69 284 ALA A C 1
ATOM 2108 O O . ALA A 1 284 ? 9.454 -4.606 4.482 1.00 91.69 284 ALA A O 1
ATOM 2109 N N . SER A 1 285 ? 8.731 -4.648 6.606 1.00 91.81 285 SER A N 1
ATOM 2110 C CA . SER A 1 285 ? 9.020 -6.060 6.828 1.00 91.81 285 SER A CA 1
ATOM 2111 C C . SER A 1 285 ? 7.866 -6.700 7.585 1.00 91.81 285 SER A C 1
ATOM 2113 O O . SER A 1 285 ? 7.592 -6.340 8.730 1.00 91.81 285 SER A O 1
ATOM 2115 N N . TYR A 1 286 ? 7.206 -7.645 6.920 1.00 91.25 286 TYR A N 1
ATOM 2116 C CA . TYR A 1 286 ? 6.104 -8.444 7.443 1.00 91.25 286 TYR A CA 1
ATOM 2117 C C . TYR A 1 286 ? 6.359 -9.908 7.080 1.00 91.25 286 TYR A C 1
ATOM 2119 O O . TYR A 1 286 ? 6.913 -10.191 6.020 1.00 91.25 286 TYR A O 1
ATOM 2127 N N . GLU A 1 287 ? 6.026 -10.835 7.981 1.00 90.50 287 GLU A N 1
ATOM 2128 C CA . GLU A 1 287 ? 6.395 -12.258 7.864 1.00 90.50 287 GLU A CA 1
ATOM 2129 C C . GLU A 1 287 ? 5.824 -12.929 6.604 1.00 90.50 287 GLU A C 1
ATOM 2131 O O . GLU A 1 287 ? 6.426 -13.850 6.053 1.00 90.50 287 GLU A O 1
ATOM 2136 N N . ASP A 1 288 ? 4.669 -12.466 6.143 1.00 90.69 288 ASP A N 1
ATOM 2137 C CA . ASP A 1 288 ? 3.941 -12.983 4.990 1.00 90.69 288 ASP A CA 1
ATOM 2138 C C . ASP A 1 288 ? 4.273 -12.263 3.672 1.00 90.69 288 ASP A C 1
ATOM 2140 O O . ASP A 1 288 ? 3.797 -12.678 2.611 1.00 90.69 288 ASP A O 1
ATOM 2144 N N . LEU A 1 289 ? 5.122 -11.233 3.712 1.00 94.62 289 LEU A N 1
ATOM 2145 C CA . LEU A 1 289 ? 5.607 -10.522 2.534 1.00 94.62 289 LEU A CA 1
ATOM 2146 C C . LEU A 1 289 ? 7.058 -10.900 2.192 1.00 94.62 289 LEU A C 1
ATOM 2148 O O . LEU A 1 289 ? 7.864 -11.190 3.077 1.00 94.62 289 LEU A O 1
ATOM 2152 N N . PRO A 1 290 ? 7.421 -10.898 0.895 1.00 96.25 290 PRO A N 1
ATOM 2153 C CA . PRO A 1 290 ? 8.806 -11.101 0.481 1.00 96.25 290 PRO A CA 1
ATOM 2154 C C . PRO A 1 290 ? 9.691 -9.896 0.836 1.00 96.25 290 PRO A C 1
ATOM 2156 O O . PRO A 1 290 ? 9.209 -8.833 1.224 1.00 96.25 290 PRO A O 1
ATOM 2159 N N . ASP A 1 291 ? 11.002 -10.033 0.628 1.00 96.12 291 ASP A N 1
ATOM 2160 C CA . ASP A 1 291 ? 11.904 -8.882 0.662 1.00 96.12 291 ASP A CA 1
ATOM 2161 C C . ASP A 1 291 ? 11.612 -7.952 -0.530 1.00 96.12 291 ASP A C 1
ATOM 2163 O O . ASP A 1 291 ? 11.782 -8.310 -1.701 1.00 96.12 291 ASP A O 1
ATOM 2167 N N . MET A 1 292 ? 11.137 -6.744 -0.228 1.00 96.69 292 MET A N 1
ATOM 2168 C CA . MET A 1 292 ? 10.744 -5.761 -1.239 1.00 96.69 292 MET A CA 1
ATOM 2169 C C . MET A 1 292 ? 11.943 -5.226 -2.028 1.00 96.69 292 MET A C 1
ATOM 2171 O O . MET A 1 292 ? 11.801 -4.881 -3.202 1.00 96.69 292 MET A O 1
ATOM 2175 N N . GLY A 1 293 ? 13.134 -5.202 -1.427 1.00 95.31 293 GLY A N 1
ATOM 2176 C CA . GLY A 1 293 ? 14.372 -4.858 -2.118 1.00 95.31 293 GLY A CA 1
ATOM 2177 C C . GLY A 1 293 ? 14.715 -5.891 -3.190 1.00 95.31 293 GLY A C 1
ATOM 2178 O O . GLY A 1 293 ? 14.999 -5.522 -4.329 1.00 95.31 293 GLY A O 1
ATOM 2179 N N . GLU A 1 294 ? 14.617 -7.183 -2.877 1.00 96.50 294 GLU A N 1
ATOM 2180 C CA . GLU A 1 294 ? 14.792 -8.263 -3.856 1.00 96.50 294 GLU A CA 1
ATOM 2181 C C . GLU A 1 294 ? 13.736 -8.203 -4.966 1.00 96.50 294 GLU A C 1
ATOM 2183 O O . GLU A 1 294 ? 14.065 -8.346 -6.149 1.00 96.50 294 GLU A O 1
ATOM 2188 N N . LYS A 1 295 ? 12.474 -7.922 -4.616 1.00 97.88 295 LYS A N 1
ATOM 2189 C CA . LYS A 1 295 ? 11.401 -7.710 -5.600 1.00 97.88 295 LYS A CA 1
ATOM 2190 C C . LYS A 1 295 ? 11.693 -6.528 -6.519 1.00 97.88 295 LYS A C 1
ATOM 2192 O O . LYS A 1 295 ? 11.583 -6.681 -7.738 1.00 97.88 295 LYS A O 1
ATOM 2197 N N . ALA A 1 296 ? 12.163 -5.404 -5.984 1.00 97.69 296 ALA A N 1
ATOM 2198 C CA . ALA A 1 296 ? 12.625 -4.282 -6.792 1.00 97.69 296 ALA A CA 1
ATOM 2199 C C . ALA A 1 296 ? 13.772 -4.711 -7.724 1.00 97.69 296 ALA A C 1
ATOM 2201 O O . ALA A 1 296 ? 13.694 -4.493 -8.930 1.00 97.69 296 ALA A O 1
ATOM 2202 N N . GLN A 1 297 ? 14.796 -5.409 -7.224 1.00 97.25 297 GLN A N 1
ATOM 2203 C CA . GLN A 1 297 ? 15.899 -5.893 -8.067 1.00 97.25 297 GLN A CA 1
ATOM 2204 C C . GLN A 1 297 ? 15.424 -6.816 -9.200 1.00 97.25 297 GLN A C 1
ATOM 2206 O O . GLN A 1 297 ? 15.956 -6.742 -10.304 1.00 97.25 297 GLN A O 1
ATOM 2211 N N . SER A 1 298 ? 14.383 -7.626 -8.980 1.00 96.88 298 SER A N 1
ATOM 2212 C CA . SER A 1 298 ? 13.803 -8.494 -10.019 1.00 96.88 298 SER A CA 1
ATOM 2213 C C . SER A 1 298 ? 13.159 -7.736 -11.191 1.00 96.88 298 SER A C 1
ATOM 2215 O O . SER A 1 298 ? 12.916 -8.319 -12.252 1.00 96.88 298 SER A O 1
ATOM 2217 N N . CYS A 1 299 ? 12.882 -6.441 -11.012 1.00 97.81 299 CYS A N 1
ATOM 2218 C CA . CYS A 1 299 ? 12.395 -5.554 -12.066 1.00 97.81 299 CYS A CA 1
ATOM 2219 C C . CYS A 1 299 ? 13.515 -5.130 -13.024 1.00 97.81 299 CYS A C 1
ATOM 2221 O O . CYS A 1 299 ? 13.238 -4.801 -14.177 1.00 97.81 299 CYS A O 1
ATOM 2223 N N . ILE A 1 300 ? 14.777 -5.167 -12.588 1.00 97.44 300 ILE A N 1
ATOM 2224 C CA . ILE A 1 300 ? 15.924 -4.820 -13.426 1.00 97.44 300 ILE A CA 1
ATOM 2225 C C . ILE A 1 300 ? 16.199 -5.986 -14.379 1.00 97.44 300 ILE A C 1
ATOM 2227 O O . ILE A 1 300 ? 16.627 -7.071 -13.987 1.00 97.44 300 ILE A O 1
ATOM 2231 N N . GLN A 1 301 ? 15.941 -5.749 -15.659 1.00 96.12 301 GLN A N 1
ATOM 2232 C CA . GLN A 1 301 ? 16.098 -6.724 -16.725 1.00 96.12 301 GLN A CA 1
ATOM 2233 C C . GLN A 1 301 ? 17.550 -6.784 -17.207 1.00 96.12 301 GLN A C 1
ATOM 2235 O O . GLN A 1 301 ? 18.313 -5.821 -17.122 1.00 96.12 301 GLN A O 1
ATOM 2240 N N . SER A 1 302 ? 17.930 -7.922 -17.790 1.00 95.75 302 SER A N 1
ATOM 2241 C CA . SER A 1 302 ? 19.211 -8.020 -18.492 1.00 95.75 302 SER A CA 1
ATOM 2242 C C . SER A 1 302 ? 19.208 -7.126 -19.728 1.00 95.75 302 SER A C 1
ATOM 2244 O O . SER A 1 302 ? 18.216 -7.070 -20.458 1.00 95.75 302 SER A O 1
ATOM 2246 N N . PHE A 1 303 ? 20.328 -6.447 -19.975 1.00 95.56 303 PHE A N 1
ATOM 2247 C CA . PHE A 1 303 ? 20.508 -5.691 -21.209 1.00 95.56 303 PHE A CA 1
ATOM 2248 C C . PHE A 1 303 ? 20.332 -6.600 -22.440 1.00 95.56 303 PHE A C 1
ATOM 2250 O O . PHE A 1 303 ? 20.729 -7.769 -22.388 1.00 95.56 303 PHE A O 1
ATOM 2257 N N . PRO A 1 304 ? 19.767 -6.087 -23.549 1.00 94.69 304 PRO A N 1
ATOM 2258 C CA . PRO A 1 304 ? 19.677 -6.839 -24.795 1.00 94.69 304 PRO A CA 1
ATOM 2259 C C . PRO A 1 304 ? 21.059 -7.199 -25.355 1.00 94.69 304 PRO A C 1
ATOM 2261 O O . PRO A 1 304 ? 22.074 -6.596 -25.001 1.00 94.69 304 PRO A O 1
ATOM 2264 N N . GLU A 1 305 ? 21.097 -8.143 -26.294 1.00 92.06 305 GLU A N 1
ATOM 2265 C CA . GLU A 1 305 ? 22.293 -8.342 -27.113 1.00 92.06 305 GLU A CA 1
ATOM 2266 C C . GLU A 1 305 ? 22.579 -7.098 -27.969 1.00 92.06 305 GLU A C 1
ATOM 2268 O O . GLU A 1 305 ? 21.672 -6.354 -28.352 1.00 92.06 305 GLU A O 1
ATOM 2273 N N . ALA A 1 306 ? 23.859 -6.864 -28.264 1.00 93.62 306 ALA A N 1
ATOM 2274 C CA . ALA A 1 306 ? 24.272 -5.753 -29.109 1.00 93.62 306 ALA A CA 1
ATOM 2275 C C . ALA A 1 306 ? 23.694 -5.897 -30.527 1.00 93.62 306 ALA A C 1
ATOM 2277 O O . ALA A 1 306 ? 23.828 -6.947 -31.156 1.00 93.62 306 ALA A O 1
ATOM 2278 N N . GLY A 1 307 ? 23.110 -4.821 -31.051 1.00 94.50 307 GLY A N 1
ATOM 2279 C CA . GLY A 1 307 ? 22.531 -4.769 -32.389 1.00 94.50 307 GLY A CA 1
ATOM 2280 C C . GLY A 1 307 ? 21.031 -4.489 -32.385 1.00 94.50 307 GLY A C 1
ATOM 2281 O O . GLY A 1 307 ? 20.502 -3.799 -31.513 1.00 94.50 307 GLY A O 1
ATOM 2282 N N . VAL A 1 308 ? 20.352 -4.960 -33.432 1.00 95.94 308 VAL A N 1
ATOM 2283 C CA . VAL A 1 308 ? 18.928 -4.690 -33.671 1.00 95.94 308 VAL A CA 1
ATOM 2284 C C . VAL A 1 308 ? 18.066 -5.457 -32.671 1.00 95.94 308 VAL A C 1
ATOM 2286 O O . VAL A 1 308 ? 18.097 -6.683 -32.641 1.00 95.94 308 VAL A O 1
ATOM 2289 N N . VAL A 1 309 ? 17.253 -4.730 -31.903 1.00 96.00 309 VAL A N 1
ATOM 2290 C CA . VAL A 1 309 ? 16.315 -5.299 -30.919 1.00 96.00 309 VAL A CA 1
ATOM 2291 C C . VAL A 1 309 ? 14.903 -5.401 -31.496 1.00 96.00 309 VAL A C 1
ATOM 2293 O O . VAL A 1 309 ? 14.205 -6.384 -31.266 1.00 96.00 309 VAL A O 1
ATOM 2296 N N . TYR A 1 310 ? 14.487 -4.420 -32.297 1.00 95.50 310 TYR A N 1
ATOM 2297 C CA . TYR A 1 310 ? 13.221 -4.438 -33.028 1.00 95.50 310 TYR A CA 1
ATOM 2298 C C . TYR A 1 310 ? 13.423 -3.935 -34.454 1.00 95.50 310 TYR A C 1
ATOM 2300 O O . TYR A 1 310 ? 14.170 -2.985 -34.689 1.00 95.50 310 TYR A O 1
ATOM 2308 N N . ARG A 1 311 ? 12.693 -4.534 -35.399 1.00 96.00 311 ARG A N 1
ATOM 2309 C CA . ARG A 1 311 ? 12.574 -4.061 -36.779 1.00 96.00 311 ARG A CA 1
ATOM 2310 C C . ARG A 1 311 ? 11.122 -4.115 -37.227 1.00 96.00 311 ARG A C 1
ATOM 2312 O O . ARG A 1 311 ? 10.456 -5.138 -37.087 1.00 96.00 311 ARG A O 1
ATOM 2319 N N . ASN A 1 312 ? 10.669 -3.032 -37.842 1.00 96.12 312 ASN A N 1
ATOM 2320 C CA . ASN A 1 312 ? 9.379 -2.981 -38.504 1.00 96.12 312 ASN A CA 1
ATOM 2321 C C . ASN A 1 312 ? 9.404 -3.831 -39.786 1.00 96.12 312 ASN A C 1
ATOM 2323 O O . ASN A 1 312 ? 10.233 -3.609 -40.670 1.00 96.12 312 ASN A O 1
ATOM 2327 N N . GLY A 1 313 ? 8.488 -4.796 -39.896 1.00 95.00 313 GLY A N 1
ATOM 2328 C CA . GLY A 1 313 ? 8.425 -5.735 -41.021 1.00 95.00 313 GLY A CA 1
ATOM 2329 C C . GLY A 1 313 ? 8.160 -5.086 -42.384 1.00 95.00 313 GLY A C 1
ATOM 2330 O O . GLY A 1 313 ? 8.572 -5.641 -43.403 1.00 95.00 313 GLY A O 1
ATOM 2331 N N . ASP A 1 314 ? 7.548 -3.899 -42.412 1.00 94.94 314 ASP A N 1
ATOM 2332 C CA . ASP A 1 314 ? 7.309 -3.140 -43.649 1.00 94.94 314 ASP A CA 1
ATOM 2333 C C . ASP A 1 314 ? 8.584 -2.454 -44.177 1.00 94.94 314 ASP A C 1
ATOM 2335 O O . ASP A 1 314 ? 8.633 -2.000 -45.323 1.00 94.94 314 ASP A O 1
ATOM 2339 N N . TYR A 1 315 ? 9.638 -2.411 -43.357 1.00 93.56 315 TYR A N 1
ATOM 2340 C CA . TYR A 1 315 ? 10.916 -1.763 -43.641 1.00 93.56 315 TYR A CA 1
ATOM 2341 C C . TYR A 1 315 ? 12.076 -2.760 -43.449 1.00 93.56 315 TYR A C 1
ATOM 2343 O O . TYR A 1 315 ? 12.872 -2.641 -42.505 1.00 93.56 315 TYR A O 1
ATOM 2351 N N . PRO A 1 316 ? 12.181 -3.774 -44.332 1.00 92.38 316 PRO A N 1
ATOM 2352 C CA . PRO A 1 316 ? 13.233 -4.780 -44.248 1.00 92.38 316 PRO A CA 1
ATOM 2353 C C . PRO A 1 316 ? 14.619 -4.172 -44.493 1.00 92.38 316 PRO A C 1
ATOM 2355 O O . PRO A 1 316 ? 14.750 -3.023 -44.923 1.00 92.38 316 PRO A O 1
ATOM 2358 N N . ASP A 1 317 ? 15.657 -4.970 -44.248 1.00 93.25 317 ASP A N 1
ATOM 2359 C CA . ASP A 1 317 ? 17.012 -4.650 -44.691 1.00 93.25 317 ASP A CA 1
ATOM 2360 C C . ASP A 1 317 ? 17.018 -4.330 -46.192 1.00 93.25 317 ASP A C 1
ATOM 2362 O O . ASP A 1 317 ? 16.485 -5.087 -47.010 1.00 93.25 317 ASP A O 1
ATOM 2366 N N . GLN A 1 318 ? 17.602 -3.187 -46.550 1.00 92.25 318 GLN A N 1
ATOM 2367 C CA . GLN A 1 318 ? 17.758 -2.768 -47.941 1.00 92.25 318 GLN A CA 1
ATOM 2368 C C . GLN A 1 318 ? 19.194 -2.308 -48.200 1.00 92.25 318 GLN A C 1
ATOM 2370 O O . GLN A 1 318 ? 20.132 -2.995 -47.821 1.00 92.25 318 GLN A O 1
ATOM 2375 N N . ASN A 1 319 ? 19.380 -1.207 -48.918 1.00 89.31 319 ASN A N 1
ATOM 2376 C CA . ASN A 1 319 ? 20.627 -0.843 -49.575 1.00 89.31 319 ASN A CA 1
ATOM 2377 C C . ASN A 1 319 ? 21.341 0.354 -48.937 1.00 89.31 319 ASN A C 1
ATOM 2379 O O . ASN A 1 319 ? 22.316 0.827 -49.510 1.00 89.31 319 ASN A O 1
ATOM 2383 N N . CYS A 1 320 ? 20.881 0.854 -47.793 1.00 94.25 320 CYS A N 1
ATOM 2384 C CA . CYS A 1 320 ? 21.604 1.865 -47.028 1.00 94.25 320 CYS A CA 1
ATOM 2385 C C . CYS A 1 320 ? 22.235 1.202 -45.811 1.00 94.25 320 CYS A C 1
ATOM 2387 O O . CYS A 1 320 ? 21.515 0.639 -44.987 1.00 94.25 320 CYS A O 1
ATOM 2389 N N . GLU A 1 321 ? 23.551 1.288 -45.684 1.00 95.06 321 GLU A N 1
ATOM 2390 C CA . GLU A 1 321 ? 24.254 0.826 -44.491 1.00 95.06 321 GLU A CA 1
ATOM 2391 C C . GLU A 1 321 ? 24.326 1.973 -43.481 1.00 95.06 321 GLU A C 1
ATOM 2393 O O . GLU A 1 321 ? 24.748 3.083 -43.818 1.00 95.06 321 GLU A O 1
ATOM 2398 N N . LEU A 1 322 ? 23.900 1.719 -42.243 1.00 94.56 322 LEU A N 1
ATOM 2399 C CA . LEU A 1 322 ? 24.091 2.638 -41.131 1.00 94.56 322 LEU A CA 1
ATOM 2400 C C . LEU A 1 322 ? 24.854 1.943 -40.010 1.00 94.56 322 LEU A C 1
ATOM 2402 O O . LEU A 1 322 ? 24.422 0.915 -39.487 1.00 94.56 322 LEU A O 1
ATOM 2406 N N . SER A 1 323 ? 25.953 2.567 -39.617 1.00 94.25 323 SER A N 1
ATOM 2407 C CA . SER A 1 323 ? 26.766 2.174 -38.481 1.00 94.25 323 SER A CA 1
ATOM 2408 C C . SER A 1 323 ? 26.661 3.199 -37.363 1.00 94.25 323 SER A C 1
ATOM 2410 O O . SER A 1 323 ? 26.735 4.405 -37.605 1.00 94.25 323 SER A O 1
ATOM 2412 N N . ILE A 1 324 ? 26.518 2.724 -36.130 1.00 93.56 324 ILE A N 1
ATOM 2413 C CA . ILE A 1 324 ? 26.551 3.553 -34.928 1.00 93.56 324 ILE A CA 1
ATOM 2414 C C . ILE A 1 324 ? 27.726 3.098 -34.061 1.00 93.56 324 ILE A C 1
ATOM 2416 O O . ILE A 1 324 ? 27.756 1.965 -33.582 1.00 93.56 324 ILE A O 1
ATOM 2420 N N . ASP A 1 325 ? 28.672 4.007 -33.850 1.00 92.69 325 ASP A N 1
ATOM 2421 C CA . ASP A 1 325 ? 29.813 3.851 -32.954 1.00 92.69 325 ASP A CA 1
ATOM 2422 C C . ASP A 1 325 ? 29.478 4.454 -31.583 1.00 92.69 325 ASP A C 1
ATOM 2424 O O . ASP A 1 325 ? 29.148 5.633 -31.481 1.00 92.69 325 ASP A O 1
ATOM 2428 N N . ASN A 1 326 ? 29.520 3.659 -30.517 1.00 93.69 326 ASN A N 1
ATOM 2429 C CA . ASN A 1 326 ? 29.270 4.083 -29.136 1.00 93.69 326 ASN A CA 1
ATOM 2430 C C . ASN A 1 326 ? 30.560 4.147 -28.297 1.00 93.69 326 ASN A C 1
ATOM 2432 O O . ASN A 1 326 ? 30.494 4.180 -27.071 1.00 93.69 326 ASN A O 1
ATOM 2436 N N . SER A 1 327 ? 31.727 4.218 -28.945 1.00 91.50 327 SER A N 1
ATOM 2437 C CA . SER A 1 327 ? 33.032 4.413 -28.300 1.00 91.50 327 SER A CA 1
ATOM 2438 C C . SER A 1 327 ? 33.057 5.644 -27.388 1.00 91.50 327 SER A C 1
ATOM 2440 O O . SER A 1 327 ? 32.758 6.760 -27.815 1.00 91.50 327 SER A O 1
ATOM 2442 N N . GLY A 1 328 ? 33.464 5.463 -26.133 1.00 90.19 328 GLY A N 1
ATOM 2443 C CA . GLY A 1 328 ? 33.530 6.498 -25.101 1.00 90.19 328 GLY A CA 1
ATOM 2444 C C . GLY A 1 328 ? 32.192 6.810 -24.427 1.00 90.19 328 GLY A C 1
ATOM 2445 O O . GLY A 1 328 ? 32.087 7.827 -23.732 1.00 90.19 328 GLY A O 1
ATOM 2446 N N . HIS A 1 329 ? 31.164 5.985 -24.638 1.00 90.50 329 HIS A N 1
ATOM 2447 C CA . HIS A 1 329 ? 29.811 6.205 -24.133 1.00 90.50 329 HIS A CA 1
ATOM 2448 C C . HIS A 1 329 ? 29.237 4.956 -23.466 1.00 90.50 329 HIS A C 1
ATOM 2450 O O . HIS A 1 329 ? 29.537 3.842 -23.872 1.00 90.50 329 HIS A O 1
ATOM 2456 N N . SER A 1 330 ? 28.363 5.160 -22.474 1.00 92.88 330 SER A N 1
ATOM 2457 C CA . SER A 1 330 ? 27.643 4.096 -21.763 1.00 92.88 330 SER A CA 1
ATOM 2458 C C . SER A 1 330 ? 26.664 3.342 -22.667 1.00 92.88 330 SER A C 1
ATOM 2460 O O . SER A 1 330 ? 26.326 3.820 -23.754 1.00 92.88 330 SER A O 1
ATOM 2462 N N . ASN A 1 331 ? 26.127 2.225 -22.164 1.00 94.38 331 ASN A N 1
ATOM 2463 C CA . ASN A 1 331 ? 25.003 1.500 -22.766 1.00 94.38 331 ASN A CA 1
ATOM 2464 C C . ASN A 1 331 ? 23.933 2.461 -23.295 1.00 94.38 331 ASN A C 1
ATOM 2466 O O . ASN A 1 331 ? 23.464 3.348 -22.575 1.00 94.38 331 ASN A O 1
ATOM 2470 N N . ALA A 1 332 ? 23.553 2.278 -24.554 1.00 94.12 332 ALA A N 1
ATOM 2471 C CA . ALA A 1 332 ? 22.631 3.153 -25.251 1.00 94.12 332 ALA A CA 1
ATOM 2472 C C . ALA A 1 332 ? 21.589 2.345 -26.021 1.00 94.12 332 ALA A C 1
ATOM 2474 O O . ALA A 1 332 ? 21.884 1.315 -26.625 1.00 94.12 332 ALA A O 1
ATOM 2475 N N . TYR A 1 333 ? 20.364 2.853 -26.023 1.00 95.25 333 TYR A N 1
ATOM 2476 C CA . TYR A 1 333 ? 19.266 2.316 -26.805 1.00 95.25 333 TYR A CA 1
ATOM 2477 C C . TYR A 1 333 ? 18.769 3.385 -27.766 1.00 95.25 333 TYR A C 1
ATOM 2479 O O . TYR A 1 333 ? 18.413 4.495 -27.361 1.00 95.25 333 TYR A O 1
ATOM 2487 N N . TYR A 1 334 ? 18.762 3.045 -29.044 1.00 94.38 334 TYR A N 1
ATOM 2488 C CA . TYR A 1 334 ? 18.381 3.928 -30.128 1.00 94.38 334 TYR A CA 1
ATOM 2489 C C . TYR A 1 334 ? 17.036 3.503 -30.682 1.00 94.38 334 TYR A C 1
ATOM 2491 O O . TYR A 1 334 ? 16.786 2.314 -30.864 1.00 94.38 334 TYR A O 1
ATOM 2499 N N . LYS A 1 335 ? 16.197 4.482 -31.002 1.00 94.62 335 LYS A N 1
ATOM 2500 C CA . LYS A 1 335 ? 14.951 4.278 -31.733 1.00 94.62 335 LYS A CA 1
ATOM 2501 C C . LYS A 1 335 ? 14.947 5.175 -32.972 1.00 94.62 335 LYS A C 1
ATOM 2503 O O . LYS A 1 335 ? 15.196 6.378 -32.864 1.00 94.62 335 LYS A O 1
ATOM 2508 N N . LEU A 1 336 ? 14.729 4.589 -34.147 1.00 95.25 336 LEU A N 1
ATOM 2509 C CA . LEU A 1 336 ? 14.779 5.266 -35.445 1.00 95.25 336 LEU A CA 1
ATOM 2510 C C . LEU A 1 336 ? 13.388 5.316 -36.077 1.00 95.25 336 LEU A C 1
ATOM 2512 O O . LEU A 1 336 ? 12.704 4.296 -36.171 1.00 95.25 336 LEU A O 1
ATOM 2516 N N . TYR A 1 337 ? 13.021 6.488 -36.586 1.00 94.94 337 TYR A N 1
ATOM 2517 C CA . TYR A 1 337 ? 11.701 6.786 -37.141 1.00 94.94 337 TYR A CA 1
ATOM 2518 C C . TYR A 1 337 ? 11.801 7.288 -38.563 1.00 94.94 337 TYR A C 1
ATOM 2520 O O . TYR A 1 337 ? 12.697 8.069 -38.867 1.00 94.94 337 TYR A O 1
ATOM 2528 N N . MET A 1 338 ? 10.817 6.937 -39.384 1.00 95.00 338 MET A N 1
ATOM 2529 C CA . MET A 1 338 ? 10.523 7.625 -40.637 1.00 95.00 338 MET A CA 1
ATOM 2530 C C . MET A 1 338 ? 9.160 8.305 -40.487 1.00 95.00 338 MET A C 1
ATOM 2532 O O . MET A 1 338 ? 8.131 7.638 -40.360 1.00 95.00 338 MET A O 1
ATOM 2536 N N . GLY A 1 339 ? 9.154 9.640 -40.428 1.00 90.94 339 GLY A N 1
ATOM 2537 C CA . GLY A 1 339 ? 7.992 10.386 -39.936 1.00 90.94 339 GLY A CA 1
ATOM 2538 C C . GLY A 1 339 ? 7.671 9.998 -38.487 1.00 90.94 339 GLY A C 1
ATOM 2539 O O . GLY A 1 339 ? 8.530 10.113 -37.614 1.00 90.94 339 GLY A O 1
ATOM 2540 N N . ASP A 1 340 ? 6.458 9.498 -38.251 1.00 90.31 340 ASP A N 1
ATOM 2541 C CA . ASP A 1 340 ? 6.005 9.014 -36.935 1.00 90.31 340 ASP A CA 1
ATOM 2542 C C . ASP A 1 340 ? 6.037 7.482 -36.810 1.00 90.31 340 ASP A C 1
ATOM 2544 O O . ASP A 1 340 ? 5.610 6.922 -35.806 1.00 90.31 340 ASP A O 1
ATOM 2548 N N . THR A 1 341 ? 6.534 6.777 -37.830 1.00 94.00 341 THR A N 1
ATOM 2549 C CA . THR A 1 341 ? 6.594 5.310 -37.818 1.00 94.00 341 THR A CA 1
ATOM 2550 C C . THR A 1 341 ? 7.921 4.846 -37.236 1.00 94.00 341 THR A C 1
ATOM 2552 O O . THR A 1 341 ? 8.971 5.174 -37.790 1.00 94.00 341 THR A O 1
ATOM 2555 N N . LEU A 1 342 ? 7.883 4.054 -36.159 1.00 94.56 342 LEU A N 1
ATOM 2556 C CA . LEU A 1 342 ? 9.062 3.373 -35.625 1.00 94.56 342 LEU A CA 1
ATOM 2557 C C . LEU A 1 342 ? 9.535 2.299 -36.612 1.00 94.56 342 LEU A C 1
ATOM 2559 O O . LEU A 1 342 ? 8.781 1.392 -36.977 1.00 94.56 342 LEU A O 1
ATOM 2563 N N . ILE A 1 343 ? 10.793 2.403 -37.028 1.00 96.44 343 ILE A N 1
ATOM 2564 C CA . ILE A 1 343 ? 11.409 1.538 -38.038 1.00 96.44 343 ILE A CA 1
ATOM 2565 C C . ILE A 1 343 ? 12.321 0.505 -37.394 1.00 96.44 343 ILE A C 1
ATOM 2567 O O . ILE A 1 343 ? 12.269 -0.672 -37.744 1.00 96.44 343 ILE A O 1
ATOM 2571 N N . LEU A 1 344 ? 13.166 0.950 -36.469 1.00 95.69 344 LEU A N 1
ATOM 2572 C CA . LEU A 1 344 ? 14.239 0.140 -35.917 1.00 95.69 344 LEU A CA 1
ATOM 2573 C C . LEU A 1 344 ? 14.525 0.570 -34.485 1.00 95.69 344 LEU A C 1
ATOM 2575 O O . LEU A 1 344 ? 14.562 1.770 -34.204 1.00 95.69 344 LEU A O 1
ATOM 2579 N N . THR A 1 345 ? 14.801 -0.388 -33.610 1.00 96.31 345 THR A N 1
ATOM 2580 C CA . THR A 1 345 ? 15.487 -0.109 -32.352 1.00 96.31 345 THR A CA 1
ATOM 2581 C C . THR A 1 345 ? 16.779 -0.896 -32.255 1.00 96.31 345 THR A C 1
ATOM 2583 O O . THR A 1 345 ? 16.890 -2.011 -32.772 1.00 96.31 345 THR A O 1
ATOM 2586 N N . VAL A 1 346 ? 17.777 -0.295 -31.620 1.00 96.31 346 VAL A N 1
ATOM 2587 C CA . VAL A 1 346 ? 19.132 -0.840 -31.552 1.00 96.31 346 VAL A CA 1
ATOM 2588 C C . VAL A 1 346 ? 19.661 -0.651 -30.144 1.00 96.31 346 VAL A C 1
ATOM 2590 O O . VAL A 1 346 ? 19.674 0.470 -29.639 1.00 96.31 346 VAL A O 1
ATOM 2593 N N . PHE A 1 347 ? 20.123 -1.730 -29.525 1.00 96.81 347 PHE A N 1
ATOM 2594 C CA . PHE A 1 347 ? 20.911 -1.651 -28.306 1.00 96.81 347 PHE A CA 1
ATOM 2595 C C . PHE A 1 347 ? 22.392 -1.682 -28.664 1.00 96.81 347 PHE A C 1
ATOM 2597 O O . PHE A 1 347 ? 22.834 -2.524 -29.444 1.00 96.81 347 PHE A O 1
ATOM 2604 N N . ILE A 1 348 ? 23.168 -0.767 -28.097 1.00 96.12 348 ILE A N 1
ATOM 2605 C CA . ILE A 1 348 ? 24.617 -0.738 -28.263 1.00 96.12 348 ILE A CA 1
ATOM 2606 C C . ILE A 1 348 ? 25.233 -0.645 -26.869 1.00 96.12 348 ILE A C 1
ATOM 2608 O O . ILE A 1 348 ? 24.944 0.318 -26.149 1.00 96.12 348 ILE A O 1
ATOM 2612 N N . PRO A 1 349 ? 26.049 -1.632 -26.465 1.00 95.44 349 PRO A N 1
ATOM 2613 C CA . PRO A 1 349 ? 26.683 -1.609 -25.160 1.00 95.44 349 PRO A CA 1
ATOM 2614 C C . PRO A 1 349 ? 27.704 -0.471 -25.062 1.00 95.44 349 PRO A C 1
ATOM 2616 O O . PRO A 1 349 ? 28.040 0.197 -26.049 1.00 95.44 349 PRO A O 1
ATOM 2619 N N . GLU A 1 350 ? 28.191 -0.248 -23.849 1.00 94.31 350 GLU A N 1
ATOM 2620 C CA . GLU A 1 350 ? 29.313 0.642 -23.581 1.00 94.31 350 GLU A CA 1
ATOM 2621 C C . GLU A 1 350 ? 30.507 0.306 -24.480 1.00 94.31 350 GLU A C 1
ATOM 2623 O O . GLU A 1 350 ? 30.841 -0.866 -24.666 1.00 94.31 350 GLU A O 1
ATOM 2628 N N . ASP A 1 351 ? 31.092 1.341 -25.087 1.00 92.44 351 ASP A N 1
ATOM 2629 C CA . ASP A 1 351 ? 32.186 1.229 -26.062 1.00 92.44 351 ASP A CA 1
ATOM 2630 C C . ASP A 1 351 ? 31.890 0.298 -27.262 1.00 92.44 351 ASP A C 1
ATOM 2632 O O . ASP A 1 351 ? 32.796 -0.195 -27.937 1.00 92.44 351 ASP A O 1
ATOM 2636 N N . GLY A 1 352 ? 30.607 0.033 -27.522 1.00 93.56 352 GLY A N 1
ATOM 2637 C CA . GLY A 1 352 ? 30.145 -0.881 -28.557 1.00 93.56 352 GLY A CA 1
ATOM 2638 C C . GLY A 1 352 ? 30.004 -0.246 -29.938 1.00 93.56 352 GLY A C 1
ATOM 2639 O O . GLY A 1 352 ? 30.117 0.963 -30.126 1.00 93.56 352 GLY A O 1
ATOM 2640 N N . TYR A 1 353 ? 29.682 -1.087 -30.915 1.00 93.12 353 TYR A N 1
ATOM 2641 C CA . TYR A 1 353 ? 29.445 -0.697 -32.300 1.00 93.12 353 TYR A CA 1
ATOM 2642 C C . TYR A 1 353 ? 28.363 -1.593 -32.905 1.00 93.12 353 TYR A C 1
ATOM 2644 O O . TYR A 1 353 ? 28.319 -2.789 -32.607 1.00 93.12 353 TYR A O 1
ATOM 2652 N N . ALA A 1 354 ? 27.501 -1.042 -33.757 1.00 94.62 354 ALA A N 1
ATOM 2653 C CA . ALA A 1 354 ? 26.500 -1.818 -34.484 1.00 94.62 354 ALA A CA 1
ATOM 2654 C C . ALA A 1 354 ? 26.323 -1.301 -35.914 1.00 94.62 354 ALA A C 1
ATOM 2656 O O . ALA A 1 354 ? 26.243 -0.093 -36.126 1.00 94.62 354 ALA A O 1
ATOM 2657 N N . THR A 1 355 ? 26.185 -2.223 -36.868 1.00 94.75 355 THR A N 1
ATOM 2658 C CA . THR A 1 355 ? 25.893 -1.938 -38.281 1.00 94.75 355 THR A CA 1
ATOM 2659 C C . THR A 1 355 ? 24.634 -2.671 -38.704 1.00 94.75 355 THR A C 1
ATOM 2661 O O . THR A 1 355 ? 24.429 -3.829 -38.339 1.00 94.75 355 THR A O 1
ATOM 2664 N N . PHE A 1 356 ? 23.781 -2.003 -39.471 1.00 94.19 356 PHE A N 1
ATOM 2665 C CA . PHE A 1 356 ? 22.530 -2.569 -39.960 1.00 94.19 356 PHE A CA 1
ATOM 2666 C C . PHE A 1 356 ? 22.086 -1.893 -41.259 1.00 94.19 356 PHE A C 1
ATOM 2668 O O . PHE A 1 356 ? 22.473 -0.762 -41.559 1.00 94.19 356 PHE A O 1
ATOM 2675 N N . MET A 1 357 ? 21.245 -2.593 -42.025 1.00 94.69 357 MET A N 1
ATOM 2676 C CA . MET A 1 357 ? 20.735 -2.093 -43.298 1.00 94.69 357 MET A CA 1
ATOM 2677 C C . MET A 1 357 ? 19.350 -1.459 -43.135 1.00 94.69 357 MET A C 1
ATOM 2679 O O . MET A 1 357 ? 18.481 -1.936 -42.393 1.00 94.69 357 MET A O 1
ATOM 2683 N N . LEU A 1 358 ? 19.124 -0.372 -43.863 1.00 95.25 358 LEU A N 1
ATOM 2684 C CA . LEU A 1 358 ? 17.885 0.398 -43.865 1.00 95.25 358 LEU A CA 1
ATOM 2685 C C . LEU A 1 358 ? 17.465 0.753 -45.300 1.00 95.25 358 LEU A C 1
ATOM 2687 O O . LEU A 1 358 ? 18.303 0.791 -46.205 1.00 95.25 358 LEU A O 1
ATOM 2691 N N . PRO A 1 359 ? 16.169 1.015 -45.538 1.00 95.56 359 PRO A N 1
ATOM 2692 C CA . PRO A 1 359 ? 15.731 1.667 -46.764 1.00 95.56 359 PRO A CA 1
ATOM 2693 C C . PRO A 1 359 ? 16.261 3.102 -46.866 1.00 95.56 359 PRO A C 1
ATOM 2695 O O . PRO A 1 359 ? 16.563 3.763 -45.874 1.00 95.56 359 PRO A O 1
ATOM 2698 N N . ALA A 1 360 ? 16.355 3.606 -48.094 1.00 94.88 360 ALA A N 1
ATOM 2699 C CA . ALA A 1 360 ? 16.611 5.022 -48.322 1.00 94.88 360 ALA A CA 1
ATOM 2700 C C . ALA A 1 360 ? 15.438 5.865 -47.804 1.00 94.88 360 ALA A C 1
ATOM 2702 O O . ALA A 1 360 ? 14.272 5.498 -47.972 1.00 94.88 360 ALA A O 1
ATOM 2703 N N . GLY A 1 361 ? 15.738 7.010 -47.200 1.00 94.88 361 GLY A N 1
ATOM 2704 C CA . GLY A 1 361 ? 14.715 7.888 -46.647 1.00 94.88 361 GLY A CA 1
ATOM 2705 C C . GLY A 1 361 ? 15.240 8.851 -45.597 1.00 94.88 361 GLY A C 1
ATOM 2706 O O . GLY A 1 361 ? 16.429 8.872 -45.280 1.00 94.88 361 GLY A O 1
ATOM 2707 N N . THR A 1 362 ? 14.330 9.666 -45.072 1.00 95.88 362 THR A N 1
ATOM 2708 C CA . THR A 1 362 ? 14.616 10.651 -44.028 1.00 95.88 362 THR A CA 1
ATOM 2709 C C . THR A 1 362 ? 14.218 10.092 -42.670 1.00 95.88 362 THR A C 1
ATOM 2711 O O . THR A 1 362 ? 13.084 9.647 -42.483 1.00 95.88 362 THR A O 1
ATOM 2714 N N . TYR A 1 363 ? 15.160 10.123 -41.735 1.00 95.00 363 TYR A N 1
ATOM 2715 C CA . TYR A 1 363 ? 15.054 9.511 -40.424 1.00 95.00 363 TYR A CA 1
ATOM 2716 C C . TYR A 1 363 ? 15.201 10.531 -39.304 1.00 95.00 363 TYR A C 1
ATOM 2718 O O . TYR A 1 363 ? 16.022 11.443 -39.389 1.00 95.00 363 TYR A O 1
ATOM 2726 N N . ARG A 1 364 ? 14.468 10.300 -38.214 1.00 93.50 364 ARG A N 1
ATOM 2727 C CA . ARG A 1 364 ? 14.716 10.878 -36.888 1.00 93.50 364 ARG A CA 1
ATOM 2728 C C . ARG A 1 364 ? 15.233 9.780 -35.967 1.00 93.50 364 ARG A C 1
ATOM 2730 O O . ARG A 1 364 ? 14.788 8.639 -36.066 1.00 93.50 364 ARG A O 1
ATOM 2737 N N . MET A 1 365 ? 16.139 10.122 -35.058 1.00 92.94 365 MET A N 1
ATOM 2738 C CA . MET A 1 365 ? 16.687 9.171 -34.092 1.00 92.94 365 MET A CA 1
ATOM 2739 C C . MET A 1 365 ? 16.598 9.722 -32.678 1.00 92.94 365 MET A C 1
ATOM 2741 O O . MET A 1 365 ? 16.990 10.861 -32.423 1.00 92.94 365 MET A O 1
ATOM 2745 N N . ASN A 1 366 ? 16.131 8.881 -31.766 1.00 92.38 366 ASN A N 1
ATOM 2746 C CA . ASN A 1 366 ? 16.151 9.150 -30.340 1.00 92.38 366 ASN A CA 1
ATOM 2747 C C . ASN A 1 366 ? 17.101 8.169 -29.654 1.00 92.38 366 ASN A C 1
ATOM 2749 O O . ASN A 1 366 ? 17.229 7.018 -30.074 1.00 92.38 366 ASN A O 1
ATOM 2753 N N . LYS A 1 367 ? 17.765 8.643 -28.605 1.00 92.00 367 LYS A N 1
ATOM 2754 C CA . LYS A 1 367 ? 18.726 7.899 -27.794 1.00 92.00 367 LYS A CA 1
ATOM 2755 C C . LYS A 1 367 ? 18.295 7.958 -26.336 1.00 92.00 367 LYS A C 1
ATOM 2757 O O . LYS A 1 367 ? 18.128 9.051 -25.799 1.00 92.00 367 LYS A O 1
ATOM 2762 N N . GLY A 1 368 ? 18.188 6.801 -25.699 1.00 92.81 368 GLY A N 1
ATOM 2763 C CA . GLY A 1 368 ? 18.202 6.657 -24.247 1.00 92.81 368 GLY A CA 1
ATOM 2764 C C . GLY A 1 368 ? 19.532 6.064 -23.794 1.00 92.81 368 GLY A C 1
ATOM 2765 O O . GLY A 1 368 ? 20.107 5.238 -24.503 1.00 92.81 368 GLY A O 1
ATOM 2766 N N . TYR A 1 369 ? 20.032 6.475 -22.636 1.00 92.75 369 TYR A N 1
ATOM 2767 C CA . TYR A 1 369 ? 21.155 5.815 -21.970 1.00 92.75 369 TYR A CA 1
ATOM 2768 C C . TYR A 1 369 ? 21.013 5.906 -20.451 1.00 92.75 369 TYR A C 1
ATOM 2770 O O . TYR A 1 369 ? 20.383 6.828 -19.933 1.00 92.75 369 TYR A O 1
ATOM 2778 N N . GLY A 1 370 ? 21.620 4.961 -19.742 1.00 91.88 370 GLY A N 1
ATOM 2779 C CA . GLY A 1 370 ? 21.535 4.849 -18.291 1.00 91.88 370 GLY A CA 1
ATOM 2780 C C . GLY A 1 370 ? 22.251 3.603 -17.779 1.00 91.88 370 GLY A C 1
ATOM 2781 O O . GLY A 1 370 ? 22.900 2.883 -18.541 1.00 91.88 370 GLY A O 1
ATOM 2782 N N . THR A 1 371 ? 22.148 3.370 -16.477 1.00 92.00 371 THR A N 1
ATOM 2783 C CA . THR A 1 371 ? 22.848 2.286 -15.770 1.00 92.00 371 THR A CA 1
ATOM 2784 C C . THR A 1 371 ? 21.991 1.037 -15.584 1.00 92.00 371 THR A C 1
ATOM 2786 O O . THR A 1 371 ? 22.529 -0.066 -15.599 1.00 92.00 371 THR A O 1
ATOM 2789 N N . MET A 1 372 ? 20.675 1.197 -15.436 1.00 95.06 372 MET A N 1
ATOM 2790 C CA . MET A 1 372 ? 19.711 0.109 -15.242 1.00 95.06 372 MET A CA 1
ATOM 2791 C C . MET A 1 372 ? 18.822 -0.058 -16.471 1.00 95.06 372 MET A C 1
ATOM 2793 O O . MET A 1 372 ? 18.576 0.906 -17.191 1.00 95.06 372 MET A O 1
ATOM 2797 N N . TRP A 1 373 ? 18.338 -1.277 -16.700 1.00 96.12 373 TRP A N 1
ATOM 2798 C CA . TRP A 1 373 ? 17.463 -1.610 -17.819 1.00 96.12 373 TRP A CA 1
ATOM 2799 C C . TRP A 1 373 ? 16.162 -2.224 -17.314 1.00 96.12 373 TRP A C 1
ATOM 2801 O O . TRP A 1 373 ? 16.182 -3.137 -16.498 1.00 96.12 373 TRP A O 1
ATOM 2811 N N . PHE A 1 374 ? 15.038 -1.740 -17.824 1.00 95.62 374 PHE A N 1
ATOM 2812 C CA . PHE A 1 374 ? 13.682 -2.112 -17.421 1.00 95.62 374 PHE A CA 1
ATOM 2813 C C . PHE A 1 374 ? 12.873 -2.634 -18.619 1.00 95.62 374 PHE A C 1
ATOM 2815 O O . PHE A 1 374 ? 11.654 -2.559 -18.639 1.00 95.62 374 PHE A O 1
ATOM 2822 N N . GLY A 1 375 ? 13.544 -3.162 -19.648 1.00 92.75 375 GLY A N 1
ATOM 2823 C CA . GLY A 1 375 ? 12.887 -3.654 -20.863 1.00 92.75 375 GLY A CA 1
ATOM 2824 C C . GLY A 1 375 ? 12.716 -2.583 -21.942 1.00 92.75 375 GLY A C 1
ATOM 2825 O O . GLY A 1 375 ? 13.123 -1.438 -21.785 1.00 92.75 375 GLY A O 1
ATOM 2826 N N . THR A 1 376 ? 12.164 -2.965 -23.094 1.00 89.25 376 THR A N 1
ATOM 2827 C CA . THR A 1 376 ? 12.109 -2.097 -24.287 1.00 89.25 376 THR A CA 1
ATOM 2828 C C . THR A 1 376 ? 11.136 -0.930 -24.171 1.00 89.25 376 THR A C 1
ATOM 2830 O O . THR A 1 376 ? 11.300 0.059 -24.888 1.00 89.25 376 THR A O 1
ATOM 2833 N N . ASP A 1 377 ? 10.159 -1.046 -23.273 1.00 85.56 377 ASP A N 1
ATOM 2834 C CA . ASP A 1 377 ? 9.114 -0.044 -23.084 1.00 85.56 377 ASP A CA 1
ATOM 2835 C C . ASP A 1 377 ? 9.566 1.011 -22.065 1.00 85.56 377 ASP A C 1
ATOM 2837 O O . ASP A 1 377 ? 9.604 2.199 -22.387 1.00 85.56 377 ASP A O 1
ATOM 2841 N N . ASP A 1 378 ? 10.034 0.580 -20.888 1.00 89.62 378 ASP A N 1
ATOM 2842 C CA . ASP A 1 378 ? 10.530 1.482 -19.838 1.00 89.62 378 ASP A CA 1
ATOM 2843 C C . ASP A 1 378 ? 11.989 1.925 -20.035 1.00 89.62 378 ASP A C 1
ATOM 2845 O O . ASP A 1 378 ? 12.415 2.963 -19.514 1.00 89.62 378 ASP A O 1
ATOM 2849 N N . MET A 1 379 ? 12.768 1.168 -20.805 1.00 92.88 379 MET A N 1
ATOM 2850 C CA . MET A 1 379 ? 14.167 1.435 -21.128 1.00 92.88 379 MET A CA 1
ATOM 2851 C C . MET A 1 379 ? 15.044 1.606 -19.881 1.00 92.88 379 MET A C 1
ATOM 2853 O O . MET A 1 379 ? 15.348 0.628 -19.211 1.00 92.88 379 MET A O 1
ATOM 2857 N N . PHE A 1 380 ? 15.476 2.828 -19.567 1.00 94.06 380 PHE A N 1
ATOM 2858 C CA . PHE A 1 380 ? 16.390 3.119 -18.459 1.00 94.06 380 PHE A CA 1
ATOM 2859 C C . PHE A 1 380 ? 15.682 3.748 -17.248 1.00 94.06 380 PHE A C 1
ATOM 2861 O O . PHE A 1 380 ? 16.350 4.248 -16.344 1.00 94.06 380 PHE A O 1
ATOM 2868 N N . GLY A 1 381 ? 14.343 3.761 -17.219 1.00 92.31 381 GLY A N 1
ATOM 2869 C CA . GLY A 1 381 ? 13.595 4.411 -16.140 1.00 92.31 381 GLY A CA 1
ATOM 2870 C C . GLY A 1 381 ? 13.722 5.937 -16.158 1.00 92.31 381 GLY A C 1
ATOM 2871 O O . GLY A 1 381 ? 14.243 6.507 -17.124 1.00 92.31 381 GLY A O 1
ATOM 2872 N N . ASP A 1 382 ? 13.307 6.599 -15.076 1.00 91.00 382 ASP A N 1
ATOM 2873 C CA . ASP A 1 382 ? 13.465 8.056 -14.930 1.00 91.00 382 ASP A CA 1
ATOM 2874 C C . ASP A 1 382 ? 14.899 8.471 -14.571 1.00 91.00 382 ASP A C 1
ATOM 2876 O O . ASP A 1 382 ? 15.269 9.633 -14.716 1.00 91.00 382 ASP A O 1
ATOM 2880 N N . GLU A 1 383 ? 15.736 7.523 -14.140 1.00 88.75 383 GLU A N 1
ATOM 2881 C CA . GLU A 1 383 ? 17.174 7.753 -13.942 1.00 88.75 383 GLU A CA 1
ATOM 2882 C C . GLU A 1 383 ? 17.947 7.809 -15.271 1.00 88.75 383 GLU A C 1
ATOM 2884 O O . GLU A 1 383 ? 19.092 8.270 -15.328 1.00 88.75 383 GLU A O 1
ATOM 2889 N N . GLY A 1 384 ? 17.320 7.344 -16.354 1.00 90.94 384 GLY A N 1
ATOM 2890 C CA . GLY A 1 384 ? 17.848 7.426 -17.703 1.00 90.94 384 GLY A CA 1
ATOM 2891 C C . GLY A 1 384 ? 17.910 8.854 -18.239 1.00 90.94 384 GLY A C 1
ATOM 2892 O O . GLY A 1 384 ? 17.222 9.770 -17.800 1.00 90.94 384 GLY A O 1
ATOM 2893 N N . SER A 1 385 ? 18.734 9.044 -19.260 1.00 90.81 385 SER A N 1
ATOM 2894 C CA . SER A 1 385 ? 18.815 10.286 -20.021 1.00 90.81 385 SER A CA 1
ATOM 2895 C C . SER A 1 385 ? 18.355 10.053 -21.452 1.00 90.81 385 SER A C 1
ATOM 2897 O O . SER A 1 385 ? 18.889 9.186 -22.146 1.00 90.81 385 SER A O 1
ATOM 2899 N N . TYR A 1 386 ? 17.400 10.865 -21.905 1.00 90.88 386 TYR A N 1
ATOM 2900 C CA . TYR A 1 386 ? 16.735 10.692 -23.194 1.00 90.88 386 TYR A CA 1
ATOM 2901 C C . TYR A 1 386 ? 16.887 11.935 -24.059 1.00 90.88 386 TYR A C 1
ATOM 2903 O O . TYR A 1 386 ? 16.701 13.068 -23.614 1.00 90.88 386 TYR A O 1
ATOM 2911 N N . TRP A 1 387 ? 17.241 11.712 -25.319 1.00 90.06 387 TRP A N 1
ATOM 2912 C CA . TRP A 1 387 ? 17.592 12.768 -26.252 1.00 90.06 387 TRP A CA 1
ATOM 2913 C C . TRP A 1 387 ? 17.028 12.472 -27.629 1.00 90.06 387 TRP A C 1
ATOM 2915 O O . TRP A 1 387 ? 17.157 11.363 -28.147 1.00 90.06 387 TRP A O 1
ATOM 2925 N N . ARG A 1 388 ? 16.484 13.502 -28.267 1.00 90.88 388 ARG A N 1
ATOM 2926 C CA . ARG A 1 388 ? 16.289 13.526 -29.710 1.00 90.88 388 ARG A CA 1
ATOM 2927 C C . ARG A 1 388 ? 17.584 13.987 -30.357 1.00 90.88 388 ARG A C 1
ATOM 2929 O O . ARG A 1 388 ? 18.021 15.113 -30.119 1.00 90.88 388 ARG A O 1
ATOM 2936 N N . CYS A 1 389 ? 18.216 13.114 -31.129 1.00 90.00 389 CYS A N 1
ATOM 2937 C CA . CYS A 1 389 ? 19.541 13.358 -31.683 1.00 90.00 389 CYS A CA 1
ATOM 2938 C C . CYS A 1 389 ? 19.519 14.487 -32.720 1.00 90.00 389 CYS A C 1
ATOM 2940 O O . CYS A 1 389 ? 18.567 14.631 -33.486 1.00 90.00 389 CYS A O 1
ATOM 2942 N N . ASN A 1 390 ? 20.598 15.271 -32.757 1.00 88.94 390 ASN A N 1
ATOM 2943 C CA . ASN A 1 390 ? 20.790 16.326 -33.746 1.00 88.94 390 ASN A CA 1
ATOM 2944 C C . ASN A 1 390 ? 21.986 16.026 -34.663 1.00 88.94 390 ASN A C 1
ATOM 2946 O O . ASN A 1 390 ? 23.090 15.733 -34.202 1.00 88.94 390 ASN A O 1
ATOM 2950 N N . PHE A 1 391 ? 21.767 16.172 -35.965 1.00 85.12 391 PHE A N 1
ATOM 2951 C CA . PHE A 1 391 ? 22.704 15.927 -37.049 1.00 85.12 391 PHE A CA 1
ATOM 2952 C C . PHE A 1 391 ? 22.962 17.235 -37.803 1.00 85.12 391 PHE A C 1
ATOM 2954 O O . PHE A 1 391 ? 22.189 17.650 -38.665 1.00 85.12 391 PHE A O 1
ATOM 2961 N N . GLY A 1 392 ? 24.053 17.927 -37.462 1.00 78.31 392 GLY A N 1
ATOM 2962 C CA . GLY A 1 392 ? 24.472 19.138 -38.180 1.00 78.31 392 GLY A CA 1
ATOM 2963 C C . GLY A 1 392 ? 23.473 20.302 -38.116 1.00 78.31 392 GLY A C 1
ATOM 2964 O O . GLY A 1 392 ? 23.391 21.087 -39.058 1.00 78.31 392 GLY A O 1
ATOM 2965 N N . GLY A 1 393 ? 22.715 20.420 -37.023 1.00 82.38 393 GLY A N 1
ATOM 2966 C CA . GLY A 1 393 ? 21.677 21.433 -36.818 1.00 82.38 393 GLY A CA 1
ATOM 2967 C C . GLY A 1 393 ? 20.252 20.953 -37.113 1.00 82.38 393 GLY A C 1
ATOM 2968 O O . GLY A 1 393 ? 19.314 21.695 -36.834 1.00 82.38 393 GLY A O 1
ATOM 2969 N N . SER A 1 394 ? 20.073 19.729 -37.615 1.00 86.56 394 SER A N 1
ATOM 2970 C CA . SER A 1 394 ? 18.774 19.122 -37.938 1.00 86.56 394 SER A CA 1
ATOM 2971 C C . SER A 1 394 ? 18.450 17.961 -36.994 1.00 86.56 394 SER A C 1
ATOM 2973 O O . SER A 1 394 ? 19.346 17.217 -36.624 1.00 86.56 394 SER A O 1
ATOM 2975 N N . GLU A 1 395 ? 17.185 17.759 -36.619 1.00 89.38 395 GLU A N 1
ATOM 2976 C CA . GLU A 1 395 ? 16.747 16.536 -35.905 1.00 89.38 395 GLU A CA 1
ATOM 2977 C C . GLU A 1 395 ? 16.510 15.349 -36.861 1.00 89.38 395 GLU A C 1
ATOM 2979 O O . GLU A 1 395 ? 16.192 14.240 -36.432 1.00 89.38 395 GLU A O 1
ATOM 2984 N N . GLU A 1 396 ? 16.681 15.585 -38.163 1.00 91.69 396 GLU A N 1
ATOM 2985 C CA . GLU A 1 396 ? 16.522 14.603 -39.229 1.00 91.69 396 GLU A CA 1
ATOM 2986 C C . GLU A 1 396 ? 17.805 14.451 -40.052 1.00 91.69 396 GLU A C 1
ATOM 2988 O O . GLU A 1 396 ? 18.518 15.430 -40.303 1.00 91.69 396 GLU A O 1
ATOM 2993 N N . PHE A 1 397 ? 18.055 13.238 -40.539 1.00 91.88 397 PHE A N 1
ATOM 2994 C CA . PHE A 1 397 ? 19.108 12.913 -41.503 1.00 91.88 397 PHE A CA 1
ATOM 2995 C C . PHE A 1 397 ? 18.539 12.057 -42.637 1.00 91.88 397 PHE A C 1
ATOM 2997 O O . PHE A 1 397 ? 17.517 11.401 -42.470 1.00 91.88 397 PHE A O 1
ATOM 3004 N N . THR A 1 398 ? 19.168 12.074 -43.813 1.00 93.31 398 THR A N 1
ATOM 3005 C CA . THR A 1 398 ? 18.691 11.312 -44.979 1.00 93.31 398 THR A CA 1
ATOM 3006 C C . THR A 1 398 ? 19.720 10.274 -45.393 1.00 93.31 398 THR A C 1
ATOM 3008 O O . THR A 1 398 ? 20.894 10.599 -45.558 1.00 93.31 398 THR A O 1
ATOM 3011 N N . LEU A 1 399 ? 19.256 9.037 -45.561 1.00 93.25 399 LEU A N 1
ATOM 3012 C CA . LEU A 1 399 ? 20.019 7.927 -46.111 1.00 93.25 399 LEU A CA 1
ATOM 3013 C C . LEU A 1 399 ? 19.698 7.791 -47.599 1.00 93.25 399 LEU A C 1
ATOM 3015 O O . LEU A 1 399 ? 18.534 7.646 -47.981 1.00 93.25 399 LEU A O 1
ATOM 3019 N N . GLU A 1 400 ? 20.726 7.843 -48.435 1.00 92.62 400 GLU A N 1
ATOM 3020 C CA . GLU A 1 400 ? 20.628 7.635 -49.875 1.00 92.62 400 GLU A CA 1
ATOM 3021 C C . GLU A 1 400 ? 20.885 6.167 -50.214 1.00 92.62 400 GLU A C 1
ATOM 3023 O O . GLU A 1 400 ? 21.755 5.517 -49.634 1.00 92.62 400 GLU A O 1
ATOM 3028 N N . ALA A 1 401 ? 20.124 5.656 -51.182 1.00 91.25 401 ALA A N 1
ATOM 3029 C CA . ALA A 1 401 ? 20.241 4.284 -51.653 1.00 91.25 401 ALA A CA 1
ATOM 3030 C C . ALA A 1 401 ? 21.687 3.948 -52.048 1.00 91.25 401 ALA A C 1
ATOM 3032 O O . ALA A 1 401 ? 22.334 4.731 -52.745 1.00 91.25 401 ALA A O 1
ATOM 3033 N N . TRP A 1 402 ? 22.150 2.757 -51.663 1.00 90.44 402 TRP A N 1
ATOM 3034 C CA . TRP A 1 402 ? 23.491 2.246 -51.971 1.00 90.44 402 TRP A CA 1
ATOM 3035 C C . TRP A 1 402 ? 24.627 3.068 -51.352 1.00 90.44 402 TRP A C 1
ATOM 3037 O O . TRP A 1 402 ?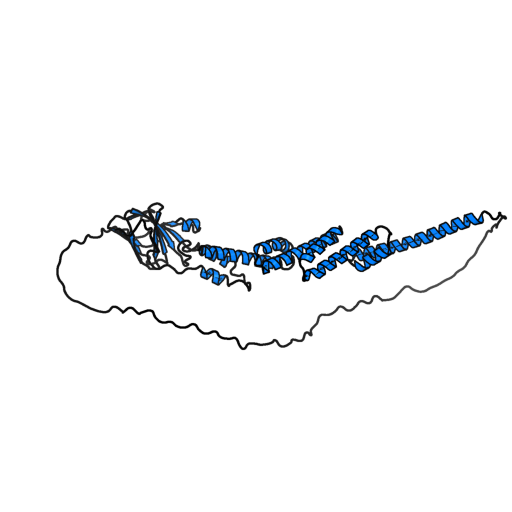 25.709 3.145 -51.925 1.00 90.44 402 TRP A O 1
ATOM 3047 N N . SER A 1 403 ? 24.388 3.695 -50.199 1.00 89.75 403 SER A N 1
ATOM 3048 C CA . SER A 1 403 ? 25.403 4.461 -49.469 1.00 89.75 403 SER A CA 1
ATOM 3049 C C . SER A 1 403 ? 25.600 3.933 -48.051 1.00 89.75 403 SER A C 1
ATOM 3051 O O . SER A 1 403 ? 24.658 3.438 -47.427 1.00 89.75 403 SER A O 1
ATOM 3053 N N . GLY A 1 404 ? 26.830 4.058 -47.552 1.00 90.25 404 GLY A N 1
ATOM 3054 C CA . GLY A 1 404 ? 27.191 3.771 -46.164 1.00 90.25 404 GLY A CA 1
ATOM 3055 C C . GLY A 1 404 ? 27.335 5.045 -45.337 1.00 90.25 404 GLY A C 1
ATOM 3056 O O . GLY A 1 404 ? 27.854 6.054 -45.824 1.00 90.25 404 GLY A O 1
ATOM 3057 N N . TYR A 1 405 ? 26.871 4.992 -44.092 1.00 91.00 405 TYR A N 1
ATOM 3058 C CA . TYR A 1 405 ? 26.897 6.100 -43.144 1.00 91.00 405 TYR A CA 1
ATOM 3059 C C . TYR A 1 405 ? 27.386 5.632 -41.779 1.00 91.00 405 TYR A C 1
ATOM 3061 O O . TYR A 1 405 ? 27.036 4.550 -41.320 1.00 91.00 405 TYR A O 1
ATOM 3069 N N . GLU A 1 406 ? 28.137 6.491 -41.098 1.00 91.12 406 GLU A N 1
ATOM 3070 C CA . GLU A 1 406 ? 28.607 6.245 -39.739 1.00 91.12 406 GLU A CA 1
ATOM 3071 C C . GLU A 1 406 ? 28.199 7.406 -38.830 1.00 91.12 406 GLU A C 1
ATOM 3073 O O . GLU A 1 406 ? 28.374 8.583 -39.167 1.00 91.12 406 GLU A O 1
ATOM 3078 N N . ILE A 1 407 ? 27.629 7.071 -37.678 1.00 88.81 407 ILE A N 1
ATOM 3079 C CA . ILE A 1 407 ? 27.275 8.006 -36.618 1.00 88.81 407 ILE A CA 1
ATOM 3080 C C . ILE A 1 407 ? 28.099 7.643 -35.391 1.00 88.81 407 ILE A C 1
ATOM 3082 O O . ILE A 1 407 ? 27.946 6.562 -34.835 1.00 88.81 407 ILE A O 1
ATOM 3086 N N . THR A 1 408 ? 28.915 8.574 -34.915 1.00 86.56 408 THR A N 1
ATOM 3087 C CA . THR A 1 408 ? 29.516 8.458 -33.586 1.00 86.56 408 THR A CA 1
ATOM 3088 C C . THR A 1 408 ? 28.519 8.956 -32.552 1.00 86.56 408 THR A C 1
ATOM 3090 O O . THR A 1 408 ? 27.904 10.009 -32.708 1.00 86.56 408 THR A O 1
ATOM 3093 N N . SER A 1 409 ? 28.339 8.205 -31.482 1.00 79.25 409 SER A N 1
ATOM 3094 C CA . SER A 1 409 ? 27.538 8.600 -30.336 1.00 79.25 409 SER A CA 1
ATOM 3095 C C . SER A 1 409 ? 28.127 9.879 -29.740 1.00 79.25 409 SER A C 1
ATOM 3097 O O . SER A 1 409 ? 29.336 10.064 -29.721 1.00 79.25 409 SER A O 1
ATOM 3099 N N . GLY A 1 410 ? 27.286 10.822 -29.318 1.00 69.12 410 GLY A N 1
ATOM 3100 C CA . GLY A 1 410 ? 27.768 12.106 -28.811 1.00 69.12 410 GLY A CA 1
ATOM 3101 C C . GLY A 1 410 ? 26.686 12.906 -28.095 1.00 69.12 410 GLY A C 1
ATOM 3102 O O . GLY A 1 410 ? 25.496 12.616 -28.215 1.00 69.12 410 GLY A O 1
ATOM 3103 N N . GLY A 1 411 ? 27.109 13.914 -27.330 1.00 56.41 411 GLY A N 1
ATOM 3104 C CA . GLY A 1 411 ? 26.22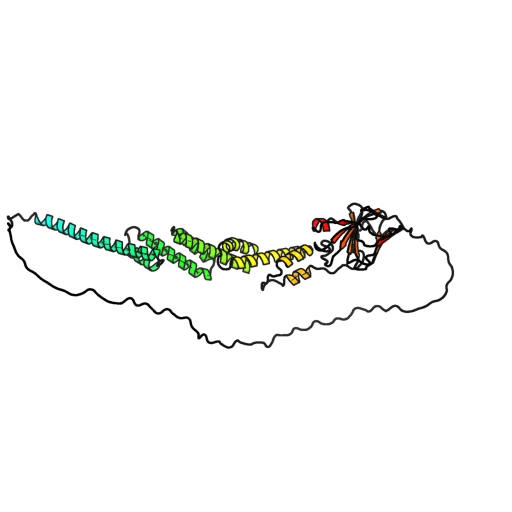5 14.787 -26.555 1.00 56.41 411 GLY A CA 1
ATOM 3105 C C . GLY A 1 411 ? 25.680 15.948 -27.384 1.00 56.41 411 GLY A C 1
ATOM 3106 O O . GLY A 1 411 ? 26.165 17.065 -27.251 1.00 56.41 411 GLY A O 1
ATOM 3107 N N . GLY A 1 412 ? 24.678 15.698 -28.228 1.00 70.31 412 GLY A N 1
ATOM 3108 C CA . GLY A 1 412 ? 23.996 16.741 -28.996 1.00 70.31 412 GLY A CA 1
ATOM 3109 C C . GLY A 1 412 ? 22.558 16.353 -29.330 1.00 70.31 412 GLY A C 1
ATOM 3110 O O . GLY A 1 412 ? 22.308 15.264 -29.842 1.00 70.31 412 GLY A O 1
ATOM 3111 N N . GLY A 1 413 ? 21.604 17.238 -29.035 1.00 81.38 413 GLY A N 1
ATOM 3112 C CA . GLY A 1 413 ? 20.187 16.947 -29.221 1.00 81.38 413 GLY A CA 1
ATOM 3113 C C . GLY A 1 413 ? 19.262 17.795 -28.357 1.00 81.38 413 GLY A C 1
ATOM 3114 O O . GLY A 1 413 ? 19.715 18.613 -27.554 1.00 81.38 413 GLY A O 1
ATOM 3115 N N . THR A 1 414 ? 17.966 17.561 -28.515 1.00 86.62 414 THR A N 1
ATOM 3116 C CA . THR A 1 414 ? 16.915 18.127 -27.664 1.00 86.62 414 THR A CA 1
ATOM 3117 C C . THR A 1 414 ? 16.596 17.114 -26.557 1.00 86.62 414 THR A C 1
ATOM 3119 O O . THR A 1 414 ? 16.279 15.969 -26.892 1.00 86.62 414 THR A O 1
ATOM 3122 N N . PRO A 1 415 ? 16.695 17.471 -25.260 1.00 86.81 415 PRO A N 1
ATOM 3123 C CA . PRO A 1 415 ? 16.292 16.581 -24.172 1.00 86.81 415 PRO A CA 1
ATOM 3124 C C . PRO A 1 415 ? 14.826 16.163 -24.310 1.00 86.81 415 PRO A C 1
ATOM 3126 O O . PRO A 1 415 ? 13.988 16.975 -24.707 1.00 86.81 415 PRO A O 1
ATOM 3129 N N . ILE A 1 416 ? 14.523 14.919 -23.957 1.00 83.88 416 ILE A N 1
ATOM 3130 C CA . ILE A 1 416 ? 13.157 14.393 -23.879 1.00 83.88 416 ILE A CA 1
ATOM 3131 C C . ILE A 1 416 ? 12.812 14.163 -22.404 1.00 83.88 416 ILE A C 1
ATOM 3133 O O . ILE A 1 416 ? 13.705 13.834 -21.621 1.00 83.88 416 ILE A O 1
ATOM 3137 N N . SER A 1 417 ? 11.544 14.380 -22.024 1.00 79.56 417 SER A N 1
ATOM 3138 C CA . SER A 1 417 ? 11.083 14.101 -20.660 1.00 79.56 417 SER A CA 1
ATOM 3139 C C . SER A 1 417 ? 11.325 12.637 -20.305 1.00 79.56 417 SER A C 1
ATOM 3141 O O . SER A 1 417 ? 11.255 11.751 -21.158 1.00 79.56 417 SER A O 1
ATOM 3143 N N . THR A 1 418 ? 11.607 12.400 -19.032 1.00 74.94 418 THR A N 1
ATOM 3144 C CA . THR A 1 418 ? 11.740 11.065 -18.460 1.00 74.94 418 THR A CA 1
ATOM 3145 C C . THR A 1 418 ? 10.388 10.445 -18.125 1.00 74.94 418 THR A C 1
ATOM 3147 O O . THR A 1 418 ? 10.362 9.296 -17.729 1.00 74.94 418 THR A O 1
ATOM 3150 N N . ASP A 1 419 ? 9.259 11.135 -18.300 1.00 69.00 419 ASP A N 1
ATOM 3151 C CA . ASP A 1 419 ? 7.942 10.543 -18.036 1.00 69.00 419 ASP A CA 1
ATOM 3152 C C . ASP A 1 419 ? 7.673 9.338 -18.957 1.00 69.00 419 ASP A C 1
ATOM 3154 O O . ASP A 1 419 ? 7.942 9.393 -20.158 1.00 69.00 419 ASP A O 1
ATOM 3158 N N . SER A 1 420 ? 7.112 8.246 -18.422 1.00 63.06 420 SER A N 1
ATOM 3159 C CA . SER A 1 420 ? 6.871 6.994 -19.172 1.00 63.06 420 SER A CA 1
ATOM 3160 C C . SER A 1 420 ? 6.073 7.207 -20.474 1.00 63.06 420 SER A C 1
ATOM 3162 O O . SER A 1 420 ? 6.425 6.662 -21.524 1.00 63.06 420 SER A O 1
ATOM 3164 N N . SER A 1 421 ? 5.074 8.102 -20.469 1.00 59.56 421 SER A N 1
ATOM 3165 C CA . SER A 1 421 ? 4.314 8.460 -21.678 1.00 59.56 421 SER A CA 1
ATOM 3166 C C . SER A 1 421 ? 5.173 9.108 -22.761 1.00 59.56 421 SER A C 1
ATOM 3168 O O . SER A 1 421 ? 4.925 8.902 -23.949 1.00 59.56 421 SER A O 1
ATOM 3170 N N . ASP A 1 422 ? 6.192 9.865 -22.365 1.00 58.19 422 ASP A N 1
ATOM 3171 C CA . ASP A 1 422 ? 7.113 10.549 -23.267 1.00 58.19 422 ASP A CA 1
ATOM 3172 C C . ASP A 1 422 ? 8.293 9.647 -23.654 1.00 58.19 422 ASP A C 1
ATOM 3174 O O . ASP A 1 422 ? 8.838 9.831 -24.733 1.00 58.19 422 ASP A O 1
ATOM 3178 N N . ARG A 1 423 ? 8.655 8.638 -22.845 1.00 63.19 423 ARG A N 1
ATOM 3179 C CA . ARG A 1 423 ? 9.670 7.610 -23.166 1.00 63.19 423 ARG A CA 1
ATOM 3180 C C . ARG A 1 423 ? 9.164 6.555 -24.159 1.00 63.19 423 ARG A C 1
ATOM 3182 O O . ARG A 1 423 ? 9.912 6.123 -25.043 1.00 63.19 423 ARG A O 1
ATOM 3189 N N . GLY A 1 424 ? 7.902 6.146 -24.016 1.00 53.62 424 GLY A N 1
ATOM 3190 C CA . GLY A 1 424 ? 7.255 5.117 -24.838 1.00 53.62 424 GLY A CA 1
ATOM 3191 C C . GLY A 1 424 ? 6.645 5.635 -26.146 1.00 53.62 424 GLY A C 1
ATOM 3192 O O . GLY A 1 424 ? 6.606 4.896 -27.125 1.00 53.62 424 GLY A O 1
ATOM 3193 N N . SER A 1 425 ? 6.203 6.903 -26.190 1.00 49.03 425 SER A N 1
ATOM 3194 C CA . SER A 1 425 ? 5.712 7.570 -27.419 1.00 49.03 425 SER A CA 1
ATOM 3195 C C . SER A 1 425 ? 6.823 8.069 -28.344 1.00 49.03 425 SER A C 1
ATOM 3197 O O . SER A 1 425 ? 6.557 8.577 -29.439 1.00 49.03 425 SER A O 1
ATOM 3199 N N . ILE A 1 426 ? 8.067 7.903 -27.896 1.00 46.12 426 ILE A N 1
ATOM 3200 C CA . ILE A 1 426 ? 9.207 7.760 -28.778 1.00 46.12 426 ILE A CA 1
ATOM 3201 C C . ILE A 1 426 ? 9.056 6.393 -29.401 1.00 46.12 426 ILE A C 1
ATOM 3203 O O . ILE A 1 426 ? 9.503 5.377 -28.817 1.00 46.12 426 ILE A O 1
#

pLDDT: mean 78.57, std 24.07, range [29.39, 98.44]

Sequence (426 aa):
MDNIGKTFKGLPLEEDASADVAAESADTQVAPEPVDPTAVQAAPEPVDPADAQVAPEPVDPTAAQAAPEPVDPTAVQAAPEPAEVPPAPEAVPAAPAPKKAKPWMLAIGILAAIGIIAGIAFAIFESKRAEAYEQAMAYYNTGQYTEAAEAFEELGDYEDSETWHEKATLWLQAQAAEARAGEDPAAWESAASIYRSIGDSRAAAAATNCLDAASYYTAKGLMAEGKWTEAGELLSDLADKGYQDAGDLRMECAVHVTYEEAEALYAEGRYYDAYVTYNSISEASYEDLPDMGEKAQSCIQSFPEAGVVYRNGDYPDQNCELSIDNSGHSNAYYKLYMGDTLILTVFIPEDGYATFMLPAGTYRMNKGYGTMWFGTDDMFGDEGSYWRCNFGGSEEFTLEAWSGYEITSGGGGTPISTDSSDRGSI

Foldseek 3Di:
DDALDDDFDWDFQDDDDDDDDDDDDDDDDDDDDDDDDDDDDDDDDDDDDDDDDDDDDDDDPDDDDDDDDDDDPDDDDDDDDDDDDDDDDDDDDDDDDDDDDDDPVVVVVVVVVVVVVVVVVVVVVLVVLVVLLVVLVVCVVVLVLVSNLVSLVVSPPPDCSVLSNVLSVLSVVLVVLVVCCVVPLVSLCVSLVSLVVSVDPVSPVSSVVSVLSSLQVVLVVCVVVVVLVSSLVSLPVCVVVVNPCSVVSNVVSVLSVLLVVLVVCVVVLVLLVSLVSLVVCQPDDDPPDDRSNVSSVVQFDDADPFFWPDADPVKDFAQEKEKEFQAPHAWKKKWKDQVQDTGTIGTAHHRGMYMTGTDWHKMWMKMKGDDTQRDDQLGHAQRIWIFGHDDPNHRMDTTDGSTYTYGYDDPHGDTWHRDSVRSRSD